Protein AF-A0A7V2CYT3-F1 (afdb_monomer_lite)

pLDDT: mean 84.99, std 12.43, range [41.06, 97.44]

Foldseek 3Di:
DDWFQPDPVTPPVLQVVLQVQLVVQLVVQLVVLVVVDDPCSRVVSNVVSVVSSVVSSVVSPGDDDPDDPPPAFFEEEEEEALAPQQQDQQLVFQLLVLLVLLCLLVLDPPPLDDCLLPVLLVLLVQLLPQDLPDPCNLVSLVSSLVSLVVSLVSQQPDDPVLCVQLDPPGSVVSCVLANVQSVVLSVVVVVPPDDSVVSVVSSNVSSVVSVVSSVSSSVSVSVVLVVQLPDPPRSSVVSSVVSSVDGLQRSVFSQQDPVQLPHPVNVCLVRHFYWYWHFAALDIHTQDTSVPDDNSGDDNGGPDHSHGNFGDPLNSLVVVVPPDDDDPPVCLVVNLVSAEYEYEEQPDGDDDDDNVVSQVVNVVSNHYYHYDHGHHPADPFDKDFPDKAWPPDDPPPDDTDIDTDMDGPHPFFAKDKDFDDDPNHTPDIDIDTGD

Structure (mmCIF, N/CA/C/O backbone):
data_AF-A0A7V2CYT3-F1
#
_entry.id   AF-A0A7V2CYT3-F1
#
loop_
_atom_site.group_PDB
_atom_site.id
_atom_site.type_symbol
_atom_site.label_atom_id
_atom_site.label_alt_id
_atom_site.label_comp_id
_atom_site.label_asym_id
_atom_site.label_entity_id
_atom_site.label_seq_id
_atom_site.pdbx_PDB_ins_code
_atom_site.Cartn_x
_atom_site.Cartn_y
_atom_site.Cartn_z
_atom_site.occupancy
_atom_site.B_iso_or_equiv
_atom_site.auth_seq_id
_atom_site.auth_comp_id
_atom_site.auth_asym_id
_atom_site.auth_atom_id
_atom_site.pdbx_PDB_model_num
ATOM 1 N N . MET A 1 1 ? -20.420 -19.976 35.349 1.00 43.50 1 MET A N 1
ATOM 2 C CA . MET A 1 1 ? -20.933 -21.312 35.714 1.00 43.50 1 MET A CA 1
ATOM 3 C C . MET A 1 1 ? -22.284 -21.115 36.387 1.00 43.50 1 MET A C 1
ATOM 5 O O . MET A 1 1 ? -22.336 -20.415 37.388 1.00 43.50 1 MET A O 1
ATOM 9 N N . ARG A 1 2 ? -23.386 -21.583 35.793 1.00 49.03 2 ARG A N 1
ATOM 10 C CA . ARG A 1 2 ? -24.739 -21.447 36.365 1.00 49.03 2 ARG A CA 1
ATOM 11 C C . ARG A 1 2 ? -25.472 -22.773 36.174 1.00 49.03 2 ARG A C 1
ATOM 13 O O . ARG A 1 2 ? -25.535 -23.250 35.046 1.00 49.03 2 ARG A O 1
ATOM 20 N N . LEU A 1 3 ? -25.963 -23.364 37.265 1.00 55.44 3 LEU A N 1
ATOM 21 C CA . LEU A 1 3 ? -26.849 -24.527 37.201 1.00 55.44 3 LEU A CA 1
ATOM 22 C C . LEU A 1 3 ? -28.215 -24.072 36.682 1.00 55.44 3 LEU A C 1
ATOM 24 O O . LEU A 1 3 ? -28.785 -23.120 37.216 1.00 55.44 3 LEU A O 1
ATOM 28 N N . PHE A 1 4 ? -28.733 -24.766 35.675 1.00 62.09 4 PHE A N 1
ATOM 29 C CA . PHE A 1 4 ? -30.106 -24.618 35.211 1.00 62.09 4 PHE A CA 1
ATOM 30 C C . PHE A 1 4 ? -30.859 -25.914 35.503 1.00 62.09 4 PHE A C 1
ATOM 32 O O . PHE A 1 4 ? -30.330 -27.001 35.299 1.00 62.09 4 PHE A O 1
ATOM 39 N N . PHE A 1 5 ? -32.085 -25.778 35.999 1.00 62.19 5 PHE A N 1
ATOM 40 C CA . PHE A 1 5 ? -33.025 -26.881 36.177 1.00 62.19 5 PHE A CA 1
ATOM 41 C C . PHE A 1 5 ? -34.111 -26.707 35.121 1.00 62.19 5 PHE A C 1
ATOM 43 O O . PHE A 1 5 ? -34.653 -25.610 34.994 1.00 62.19 5 PHE A O 1
ATOM 50 N N . ALA A 1 6 ? -34.400 -27.760 34.356 1.00 57.31 6 ALA A N 1
ATOM 51 C CA . ALA A 1 6 ? -35.329 -27.709 33.223 1.00 57.31 6 ALA A CA 1
ATOM 52 C C . ALA A 1 6 ? -36.807 -27.537 33.641 1.00 57.31 6 ALA A C 1
ATOM 54 O O . ALA A 1 6 ? -37.667 -27.302 32.795 1.00 57.31 6 ALA A O 1
ATOM 55 N N . GLY A 1 7 ? -37.113 -27.635 34.940 1.00 62.91 7 GLY A N 1
ATOM 56 C CA . GLY A 1 7 ? -38.465 -27.490 35.475 1.00 62.91 7 GLY A CA 1
ATOM 57 C C . GLY A 1 7 ? -38.922 -26.033 35.679 1.00 62.91 7 GLY A C 1
ATOM 58 O O . GLY A 1 7 ? -38.099 -25.144 35.917 1.00 62.91 7 GLY A O 1
ATOM 59 N N . PRO A 1 8 ? -40.247 -25.778 35.688 1.00 60.44 8 PRO A N 1
ATOM 60 C CA . PRO A 1 8 ? -40.843 -24.438 35.810 1.00 60.44 8 PRO A CA 1
ATOM 61 C C . PRO A 1 8 ? -40.518 -23.702 37.125 1.00 60.44 8 PRO A C 1
ATOM 63 O O . PRO A 1 8 ? -40.736 -22.498 37.227 1.00 60.44 8 PRO A O 1
ATOM 66 N N . SER A 1 9 ? -39.986 -24.399 38.133 1.00 64.00 9 SER A N 1
ATOM 67 C CA . SER A 1 9 ? -39.669 -23.860 39.463 1.00 64.00 9 SER A CA 1
ATOM 68 C C . SER A 1 9 ? -38.200 -23.448 39.668 1.00 64.00 9 SER A C 1
ATOM 70 O O . SER A 1 9 ? -37.840 -23.022 40.769 1.00 64.00 9 SER A O 1
ATOM 72 N N . GLY A 1 10 ? -37.327 -23.605 38.663 1.00 71.31 10 GLY A N 1
ATOM 73 C CA . GLY A 1 10 ? -35.887 -23.347 38.808 1.00 71.31 10 GLY A CA 1
ATOM 74 C C . GLY A 1 10 ? -35.218 -24.190 39.912 1.00 71.31 10 GLY A C 1
ATOM 75 O O . GLY A 1 10 ? -35.744 -25.228 40.305 1.00 71.31 10 GLY A O 1
ATOM 76 N N . LEU A 1 11 ? -34.060 -23.744 40.426 1.00 73.69 11 LEU A N 1
ATOM 77 C CA . LEU A 1 11 ? -33.261 -24.446 41.459 1.00 73.69 11 LEU A CA 1
ATOM 78 C C . LEU A 1 11 ? -34.007 -24.627 42.793 1.00 73.69 11 LEU A C 1
ATOM 80 O O . LEU A 1 11 ? -33.812 -25.621 43.491 1.00 73.69 11 LEU A O 1
ATOM 84 N N . TRP A 1 12 ? -34.842 -23.656 43.164 1.00 79.00 12 TRP A N 1
ATOM 85 C CA . TRP A 1 12 ? -35.404 -23.574 44.511 1.00 79.00 12 TRP A CA 1
ATOM 86 C C . TRP A 1 12 ? -36.477 -24.632 44.784 1.00 79.00 12 TRP A C 1
ATOM 88 O O . TRP A 1 12 ? -36.552 -25.129 45.904 1.00 79.00 12 TRP A O 1
ATOM 98 N N . GLY A 1 13 ? -37.260 -25.023 43.773 1.00 83.00 13 GLY A N 1
ATOM 99 C CA . GLY A 1 13 ? -38.306 -26.046 43.915 1.00 83.00 13 GLY A CA 1
ATOM 100 C C . GLY A 1 13 ? -37.758 -27.437 44.271 1.00 83.00 13 GLY A C 1
ATOM 101 O O . GLY A 1 13 ? -38.089 -27.961 45.336 1.00 83.00 13 GLY A O 1
ATOM 102 N N . PRO A 1 14 ? -36.879 -28.027 43.439 1.00 83.88 14 PRO A N 1
ATOM 103 C CA . PRO A 1 14 ? -36.254 -29.318 43.722 1.00 83.88 14 PRO A CA 1
ATOM 104 C C . PRO A 1 14 ? -35.444 -29.324 45.018 1.00 83.88 14 PRO A C 1
ATOM 106 O O . PRO A 1 14 ? -35.473 -30.303 45.760 1.00 83.88 14 PRO A O 1
ATOM 109 N N . LEU A 1 15 ? -34.758 -28.216 45.321 1.00 85.12 15 LEU A N 1
ATOM 110 C CA . LEU A 1 15 ? -33.982 -28.074 46.549 1.00 85.12 15 LEU A CA 1
ATOM 111 C C . LEU A 1 15 ? -34.879 -28.102 47.794 1.00 85.12 15 LEU A C 1
ATOM 113 O O . LEU A 1 15 ? -34.587 -28.832 48.739 1.00 85.12 15 LEU A O 1
ATOM 117 N N . ALA A 1 16 ? -35.985 -27.351 47.789 1.00 87.00 16 ALA A N 1
ATOM 118 C CA . ALA A 1 16 ? -36.937 -27.342 48.897 1.00 87.00 16 ALA A CA 1
ATOM 119 C C . ALA A 1 16 ? -37.571 -28.727 49.111 1.00 87.00 16 ALA A C 1
ATOM 121 O O . ALA A 1 16 ? -37.664 -29.193 50.248 1.00 87.00 16 ALA A O 1
ATOM 122 N N . LEU A 1 17 ? -37.939 -29.415 48.025 1.00 87.44 17 LEU A N 1
ATOM 123 C CA . LEU A 1 17 ? -38.502 -30.765 48.082 1.00 87.44 17 LEU A CA 1
ATOM 124 C C . LEU A 1 17 ? -37.495 -31.790 48.626 1.00 87.44 17 LEU A C 1
ATOM 126 O O . LEU A 1 17 ? -37.845 -32.595 49.489 1.00 87.44 17 LEU A O 1
ATOM 130 N N . ALA A 1 18 ? -36.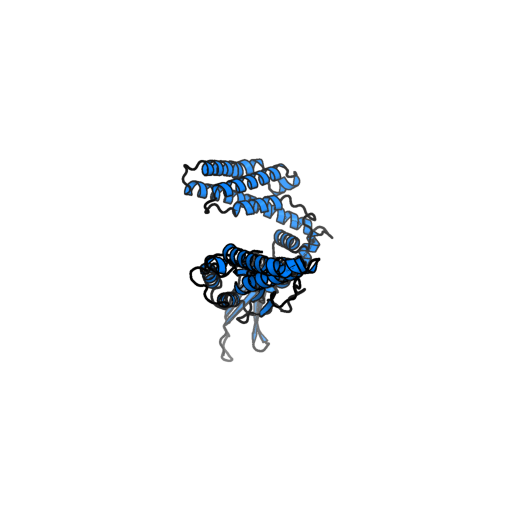240 -31.737 48.172 1.00 87.62 18 ALA A N 1
ATOM 131 C CA . ALA A 1 18 ? -35.181 -32.627 48.640 1.00 87.62 18 ALA A CA 1
ATOM 132 C C . ALA A 1 18 ? -34.883 -32.425 50.136 1.00 87.62 18 ALA A C 1
ATOM 134 O O . ALA A 1 18 ? -34.730 -33.404 50.867 1.00 87.62 18 ALA A O 1
ATOM 135 N N . ILE A 1 19 ? -34.857 -31.173 50.614 1.00 89.62 19 ILE A N 1
ATOM 136 C CA . ILE A 1 19 ? -34.673 -30.850 52.040 1.00 89.62 19 ILE A CA 1
ATOM 137 C C . ILE A 1 19 ? -35.858 -31.356 52.870 1.00 89.62 19 ILE A C 1
ATOM 139 O O . ILE A 1 19 ? -35.648 -31.978 53.912 1.00 89.62 19 ILE A O 1
ATOM 143 N N . ALA A 1 20 ? -37.093 -31.133 52.412 1.00 90.81 20 ALA A N 1
ATOM 144 C CA . ALA A 1 20 ? -38.291 -31.584 53.114 1.00 90.81 20 ALA A CA 1
ATOM 145 C C . ALA A 1 20 ? -38.340 -33.117 53.234 1.00 90.81 20 ALA A C 1
ATOM 147 O O . ALA A 1 20 ? -38.554 -33.646 54.326 1.00 90.81 20 ALA A O 1
ATOM 148 N N . ALA A 1 21 ? -38.068 -33.835 52.139 1.00 88.94 21 ALA A N 1
ATOM 149 C CA . ALA A 1 21 ? -38.023 -35.296 52.126 1.00 88.94 21 ALA A CA 1
ATOM 150 C C . ALA A 1 21 ? -36.905 -35.848 53.029 1.00 88.94 21 ALA A C 1
ATOM 152 O O . ALA A 1 21 ? -37.141 -36.755 53.828 1.00 88.94 21 ALA A O 1
ATOM 153 N N . ALA A 1 22 ? -35.702 -35.270 52.962 1.00 90.69 22 ALA A N 1
ATOM 154 C CA . ALA A 1 22 ? -34.579 -35.668 53.808 1.00 90.69 22 ALA A CA 1
ATOM 155 C C . ALA A 1 22 ? -34.847 -35.408 55.300 1.00 90.69 22 ALA A C 1
ATOM 157 O O . ALA A 1 22 ? -34.532 -36.255 56.137 1.00 90.69 22 ALA A O 1
ATOM 158 N N . GLY A 1 23 ? -35.467 -34.272 55.635 1.00 89.00 23 GLY A N 1
ATOM 159 C CA . GLY A 1 23 ? -35.862 -33.928 57.000 1.00 89.00 23 GLY A CA 1
ATOM 160 C C . GLY A 1 23 ? -36.923 -34.874 57.564 1.00 89.00 23 GLY A C 1
ATOM 161 O O . GLY A 1 23 ? -36.797 -35.318 58.707 1.00 89.00 23 GLY A O 1
ATOM 162 N N . LEU A 1 24 ? -37.920 -35.245 56.752 1.00 89.88 24 LEU A N 1
ATOM 163 C CA . LEU A 1 24 ? -38.942 -36.228 57.121 1.00 89.88 24 LEU A CA 1
ATOM 164 C C . LEU A 1 24 ? -38.312 -37.600 57.403 1.00 89.88 24 LEU A C 1
ATOM 166 O O . LEU A 1 24 ? -38.552 -38.185 58.460 1.00 89.88 24 LEU A O 1
ATOM 170 N N . VAL A 1 25 ? -37.454 -38.081 56.494 1.00 88.25 25 VAL A N 1
ATOM 171 C CA . VAL A 1 25 ? -36.740 -39.357 56.653 1.00 88.25 25 VAL A CA 1
ATOM 172 C C . VAL A 1 25 ? -35.867 -39.335 57.900 1.00 88.25 25 VAL A C 1
ATOM 174 O O . VAL A 1 25 ? -35.910 -40.280 58.682 1.00 88.25 25 VAL A O 1
ATOM 177 N N . TRP A 1 26 ? -35.120 -38.255 58.135 1.00 87.38 26 TRP A N 1
ATOM 178 C CA . TRP A 1 26 ? -34.299 -38.113 59.333 1.00 87.38 26 TRP A CA 1
ATOM 179 C C . TRP A 1 26 ? -35.132 -38.129 60.617 1.00 87.38 26 TRP A C 1
ATOM 181 O O . TRP A 1 26 ? -34.758 -38.812 61.567 1.00 87.38 26 TRP A O 1
ATOM 191 N N . TRP A 1 27 ? -36.264 -37.423 60.653 1.00 87.12 27 TRP A N 1
ATOM 192 C CA . TRP A 1 27 ? -37.143 -37.384 61.823 1.00 87.12 27 TRP A CA 1
ATOM 193 C C . TRP A 1 27 ? -37.735 -38.761 62.146 1.00 87.12 27 TRP A C 1
ATOM 195 O O . TRP A 1 27 ? -37.694 -39.190 63.302 1.00 87.12 27 TRP A O 1
ATOM 205 N N . MET A 1 28 ? -38.219 -39.480 61.127 1.00 82.94 28 MET A N 1
ATOM 206 C CA . MET A 1 28 ? -38.745 -40.838 61.286 1.00 82.94 28 MET A CA 1
ATOM 207 C C . MET A 1 28 ? -37.653 -41.806 61.748 1.00 82.94 28 MET A C 1
ATOM 209 O O . MET A 1 28 ? -37.816 -42.484 62.761 1.00 82.94 28 MET A O 1
ATOM 213 N N . TYR A 1 29 ? -36.497 -41.807 61.075 1.00 82.00 29 TYR A N 1
ATOM 214 C CA . TYR A 1 29 ? -35.406 -42.722 61.409 1.00 82.00 29 TYR A CA 1
ATOM 215 C C . TYR A 1 29 ? -34.788 -42.431 62.771 1.00 82.00 29 TYR A C 1
ATOM 217 O O . TYR A 1 29 ? -34.439 -43.359 63.493 1.00 82.00 29 TYR A O 1
ATOM 225 N N . ARG A 1 30 ? -34.685 -41.155 63.158 1.00 79.56 30 ARG A N 1
ATOM 226 C CA . ARG A 1 30 ? -34.170 -40.761 64.471 1.00 79.56 30 ARG A CA 1
ATOM 227 C C . ARG A 1 30 ? -35.072 -41.250 65.601 1.00 79.56 30 ARG A C 1
ATOM 229 O O . ARG A 1 30 ? -34.547 -41.616 66.647 1.00 79.56 30 ARG A O 1
ATOM 236 N N . ARG A 1 31 ? -36.397 -41.284 65.415 1.00 78.88 31 ARG A N 1
ATOM 237 C CA . ARG A 1 31 ? -37.323 -41.844 66.417 1.00 78.88 31 ARG A CA 1
ATOM 238 C C . ARG A 1 31 ? -37.111 -43.345 66.625 1.00 78.88 31 ARG A C 1
ATOM 240 O O . ARG A 1 31 ? -37.208 -43.805 67.756 1.00 78.88 31 ARG A O 1
ATOM 247 N N . GLU A 1 32 ? -36.759 -44.080 65.575 1.00 75.75 32 GLU A N 1
ATOM 248 C CA . GLU A 1 32 ? -36.509 -45.526 65.642 1.00 75.75 32 GLU A CA 1
ATOM 249 C C . GLU A 1 32 ? -35.099 -45.873 66.144 1.00 75.75 32 GLU A C 1
ATOM 251 O O . GLU A 1 32 ? -34.914 -46.828 66.899 1.00 75.75 32 GLU A O 1
ATOM 256 N N . THR A 1 33 ? -34.081 -45.094 65.765 1.00 70.88 33 THR A N 1
ATOM 257 C CA . THR A 1 33 ? -32.689 -45.347 66.171 1.00 70.88 33 THR A CA 1
ATOM 258 C C . THR A 1 33 ? -32.326 -44.739 67.524 1.00 70.88 33 THR A C 1
ATOM 260 O O . THR A 1 33 ? -31.297 -45.116 68.087 1.00 70.88 33 THR A O 1
ATOM 263 N N . ALA A 1 34 ? -33.166 -43.859 68.088 1.00 66.00 34 ALA A N 1
ATOM 264 C CA . ALA A 1 34 ? -32.962 -43.262 69.412 1.00 66.00 34 ALA A CA 1
ATOM 265 C C . ALA A 1 34 ? -32.862 -44.303 70.539 1.00 66.00 34 ALA A C 1
ATOM 267 O O . ALA A 1 34 ? -32.133 -44.084 71.502 1.00 66.00 34 ALA A O 1
ATOM 268 N N . ALA A 1 35 ? -33.526 -45.454 70.400 1.00 67.75 35 ALA A N 1
ATOM 269 C CA . ALA A 1 35 ? -33.487 -46.524 71.395 1.00 67.75 35 ALA A CA 1
ATOM 270 C C . ALA A 1 35 ? -32.144 -47.283 71.447 1.00 67.75 35 ALA A C 1
ATOM 272 O O . ALA A 1 35 ? -31.891 -48.001 72.408 1.00 67.75 35 ALA A O 1
ATOM 273 N N . ARG A 1 36 ? -31.283 -47.157 70.421 1.00 63.50 36 ARG A N 1
ATOM 274 C CA . ARG A 1 36 ? -30.071 -47.987 70.264 1.00 63.50 36 ARG A CA 1
ATOM 275 C C . ARG A 1 36 ? -28.775 -47.365 70.804 1.00 63.50 36 ARG A C 1
ATOM 277 O O . ARG A 1 36 ? -27.815 -48.106 70.966 1.00 63.50 36 ARG A O 1
ATOM 284 N N . GLY A 1 37 ? -28.760 -46.067 71.131 1.00 65.12 37 GLY A N 1
ATOM 285 C CA . GLY A 1 37 ? -27.615 -45.359 71.735 1.00 65.12 37 GLY A CA 1
ATOM 286 C C . GLY A 1 37 ? -26.332 -45.298 70.875 1.00 65.12 37 GLY A C 1
ATOM 287 O O . GLY A 1 37 ? -26.065 -46.153 70.038 1.00 65.12 37 GLY A O 1
ATOM 288 N N . GLY A 1 38 ? -25.506 -44.264 71.070 1.00 75.12 38 GLY A N 1
ATOM 289 C CA . GLY A 1 38 ? -24.187 -44.132 70.422 1.00 75.12 38 GLY A CA 1
ATOM 290 C C . GLY A 1 38 ? -24.181 -43.507 69.015 1.00 75.12 38 GLY A C 1
ATOM 291 O O . GLY A 1 38 ? -25.176 -42.965 68.539 1.00 75.12 38 GLY A O 1
ATOM 292 N N . VAL A 1 39 ? -23.027 -43.564 68.335 1.00 72.00 39 VAL A N 1
ATOM 293 C CA . VAL A 1 39 ? -22.766 -42.874 67.047 1.00 72.00 39 VAL A CA 1
ATOM 294 C C . VAL A 1 39 ? -23.723 -43.327 65.932 1.00 72.00 39 VAL A C 1
ATOM 296 O O . VAL A 1 39 ? -24.156 -42.522 65.105 1.00 72.00 39 VAL A O 1
ATOM 299 N N . ALA A 1 40 ? -24.129 -44.599 65.945 1.00 73.06 40 ALA A N 1
ATOM 300 C CA . ALA A 1 40 ? -25.057 -45.168 64.968 1.00 73.06 40 ALA A CA 1
ATOM 301 C C . ALA A 1 40 ? -26.469 -44.551 65.035 1.00 73.06 40 ALA A C 1
ATOM 303 O O . ALA A 1 40 ? -27.167 -44.530 64.019 1.00 73.06 40 ALA A O 1
ATOM 304 N N . ALA A 1 41 ? -26.867 -43.991 66.186 1.00 75.62 41 ALA A N 1
ATOM 305 C CA . ALA A 1 41 ? -28.158 -43.322 66.356 1.00 75.62 41 ALA A CA 1
ATOM 306 C C . ALA A 1 41 ? -28.266 -42.015 65.551 1.00 75.62 41 ALA A C 1
ATOM 308 O O . ALA A 1 41 ? -29.377 -41.570 65.266 1.00 75.62 41 ALA A O 1
ATOM 309 N N . HIS A 1 42 ? -27.128 -41.435 65.153 1.00 76.12 42 HIS A N 1
ATOM 310 C CA . HIS A 1 42 ? -27.051 -40.218 64.343 1.00 76.12 42 HIS A CA 1
ATOM 311 C C . HIS A 1 42 ? -26.525 -40.475 62.926 1.00 76.12 42 HIS A C 1
ATOM 313 O O . HIS A 1 42 ? -27.018 -39.863 61.979 1.00 76.12 42 HIS A O 1
ATOM 319 N N . LEU A 1 43 ? -25.581 -41.409 62.763 1.00 83.50 43 LEU A N 1
ATOM 320 C CA . LEU A 1 43 ? -24.933 -41.681 61.478 1.00 83.50 43 LEU A CA 1
ATOM 321 C C . LEU A 1 43 ? -25.874 -42.356 60.466 1.00 83.50 43 LEU A C 1
ATOM 323 O O . LEU A 1 43 ? -25.932 -41.945 59.309 1.00 83.50 43 LEU A O 1
ATOM 327 N N . LEU A 1 44 ? -26.646 -43.362 60.895 1.00 83.12 44 LEU A N 1
ATOM 328 C CA . LEU A 1 44 ? -27.552 -44.095 60.001 1.00 83.12 44 LEU A CA 1
ATOM 329 C C . LEU A 1 44 ? -28.713 -43.220 59.487 1.00 83.12 44 LEU A C 1
ATOM 331 O O . LEU A 1 44 ? -28.962 -43.235 58.278 1.00 83.12 44 LEU A O 1
ATOM 335 N N . PRO A 1 45 ? -29.394 -42.413 60.332 1.00 86.81 45 PRO A N 1
ATOM 336 C CA . PRO A 1 45 ? -30.384 -41.453 59.847 1.00 86.81 45 PRO A CA 1
ATOM 337 C C . PRO A 1 45 ? -29.789 -40.395 58.916 1.00 86.81 45 PRO A C 1
ATOM 339 O O . PRO A 1 45 ? -30.424 -40.041 57.927 1.00 86.81 45 PRO A O 1
ATOM 342 N N . ALA A 1 46 ? -28.576 -39.903 59.196 1.00 86.69 46 ALA A N 1
ATOM 343 C CA . ALA A 1 46 ? -27.917 -38.897 58.362 1.00 86.69 46 ALA A CA 1
ATOM 344 C C . ALA A 1 46 ? -27.585 -39.435 56.962 1.00 86.69 46 ALA A C 1
ATOM 346 O O . ALA A 1 46 ? -27.878 -38.774 55.969 1.00 86.69 46 ALA A O 1
ATOM 347 N N . LEU A 1 47 ? -27.049 -40.657 56.868 1.00 86.25 47 LEU A N 1
ATOM 348 C CA . LEU A 1 47 ? -26.765 -41.305 55.584 1.00 86.25 47 LEU A CA 1
ATOM 349 C C . LEU A 1 47 ? -28.040 -41.566 54.773 1.00 86.25 47 LEU A C 1
ATOM 351 O O . LEU A 1 47 ? -28.047 -41.344 53.565 1.00 86.25 47 LEU A O 1
ATOM 355 N N . ARG A 1 48 ? -29.140 -41.977 55.420 1.00 86.56 48 ARG A N 1
ATOM 356 C CA . ARG A 1 48 ? -30.439 -42.149 54.743 1.00 86.56 48 ARG A CA 1
ATOM 357 C C . ARG A 1 48 ? -31.045 -40.832 54.274 1.00 86.56 48 ARG A C 1
ATOM 359 O O . ARG A 1 48 ? -31.573 -40.772 53.165 1.00 86.56 48 ARG A O 1
ATOM 366 N N . ALA A 1 49 ? -30.962 -39.787 55.091 1.00 89.50 49 ALA A N 1
ATOM 367 C CA . ALA A 1 49 ? -31.412 -38.453 54.716 1.00 89.50 49 ALA A CA 1
ATOM 368 C C . ALA A 1 49 ? -30.600 -37.913 53.530 1.00 89.50 49 ALA A C 1
ATOM 370 O O . ALA A 1 49 ? -31.186 -37.406 52.579 1.00 89.50 49 ALA A O 1
ATOM 371 N N . LEU A 1 50 ? -29.277 -38.112 53.533 1.00 90.38 50 LEU A N 1
ATOM 372 C CA . LEU A 1 50 ? -28.394 -37.744 52.427 1.00 90.38 50 LEU A CA 1
ATOM 373 C C . LEU A 1 50 ? -28.704 -38.540 51.153 1.00 90.38 50 LEU A C 1
ATOM 375 O O . LEU A 1 50 ? -28.798 -37.954 50.081 1.00 90.38 50 LEU A O 1
ATOM 379 N N . ALA A 1 51 ? -28.909 -39.855 51.259 1.00 89.06 51 ALA A N 1
ATOM 380 C CA . ALA A 1 51 ? -29.280 -40.685 50.116 1.00 89.06 51 ALA A CA 1
ATOM 381 C C . ALA A 1 51 ? -30.627 -40.250 49.518 1.00 89.06 51 ALA A C 1
ATOM 383 O O . ALA A 1 51 ? -30.741 -40.116 48.306 1.00 89.06 51 ALA A O 1
ATOM 384 N N . THR A 1 52 ? -31.621 -39.962 50.364 1.00 88.38 52 THR A N 1
ATOM 385 C CA . THR A 1 52 ? -32.939 -39.471 49.926 1.00 88.38 52 THR A CA 1
ATOM 386 C C . THR A 1 52 ? -32.829 -38.091 49.282 1.00 88.38 52 THR A C 1
ATOM 388 O O . THR A 1 52 ? -33.409 -37.862 48.225 1.00 88.38 52 THR A O 1
ATOM 391 N N . PHE A 1 53 ? -32.042 -37.190 49.878 1.00 90.81 53 PHE A N 1
ATOM 392 C CA . PHE A 1 53 ? -31.754 -35.872 49.321 1.00 90.81 53 PHE A CA 1
ATOM 393 C C . PHE A 1 53 ? -31.149 -35.990 47.921 1.00 90.81 53 PHE A C 1
ATOM 395 O O . PHE A 1 53 ? -31.674 -35.405 46.979 1.00 90.81 53 PHE A O 1
ATOM 402 N N . LEU A 1 54 ? -30.083 -36.784 47.775 1.00 86.50 54 LEU A N 1
ATOM 403 C CA . LEU A 1 54 ? -29.419 -36.999 46.493 1.00 86.50 54 LEU A CA 1
ATOM 404 C C . LEU A 1 54 ? -30.369 -37.631 45.478 1.00 86.50 54 LEU A C 1
ATOM 406 O O . LEU A 1 54 ? -30.388 -37.189 44.340 1.00 86.50 54 LEU A O 1
ATOM 410 N N . LEU A 1 55 ? -31.191 -38.602 45.882 1.00 87.56 55 LEU A N 1
ATOM 411 C CA . LEU A 1 55 ? -32.122 -39.290 44.987 1.00 87.56 55 LEU A CA 1
ATOM 412 C C . LEU A 1 55 ? -33.201 -38.343 44.450 1.00 87.56 55 LEU A C 1
ATOM 414 O O . LEU A 1 55 ? -33.416 -38.304 43.243 1.00 87.56 55 LEU A O 1
ATOM 418 N N . VAL A 1 56 ? -33.814 -37.521 45.311 1.00 85.19 56 VAL A N 1
ATOM 419 C CA . VAL A 1 56 ? -34.785 -36.489 44.897 1.00 85.19 56 VAL A CA 1
ATOM 420 C C . VAL A 1 56 ? -34.118 -35.422 44.027 1.00 85.19 56 VAL A C 1
ATOM 422 O O . VAL A 1 56 ? -34.688 -34.985 43.030 1.00 85.19 56 VAL A O 1
ATOM 425 N N . PHE A 1 57 ? -32.896 -35.021 44.375 1.00 82.56 57 PHE A N 1
ATOM 426 C CA . PHE A 1 57 ? -32.154 -34.003 43.637 1.00 82.56 57 PHE A CA 1
ATOM 427 C C . PHE A 1 57 ? -31.698 -34.487 42.253 1.00 82.56 57 PHE A C 1
ATOM 429 O O . PHE A 1 57 ? -31.664 -33.701 41.311 1.00 82.56 57 PHE A O 1
ATOM 436 N N . LEU A 1 58 ? -31.388 -35.778 42.106 1.00 84.25 58 LEU A N 1
ATOM 437 C CA . LEU A 1 58 ? -30.995 -36.398 40.836 1.00 84.25 58 LEU A CA 1
ATOM 438 C C . LEU A 1 58 ? -32.209 -36.659 39.935 1.00 84.25 58 LEU A C 1
ATOM 440 O O . LEU A 1 58 ? -32.104 -36.511 38.721 1.00 84.25 58 LEU A O 1
ATOM 444 N N . LEU A 1 59 ? -33.373 -36.955 40.532 1.00 84.31 59 LEU A N 1
ATOM 445 C CA . LEU A 1 59 ? -34.661 -37.055 39.831 1.00 84.31 59 LEU A CA 1
ATOM 446 C C . LEU A 1 59 ? -35.092 -35.730 39.190 1.00 84.31 59 LEU A C 1
ATOM 448 O O . LEU A 1 59 ? -35.864 -35.729 38.239 1.00 84.31 59 LEU A O 1
ATOM 452 N N . ALA A 1 60 ? -34.593 -34.605 39.705 1.00 78.62 60 ALA A N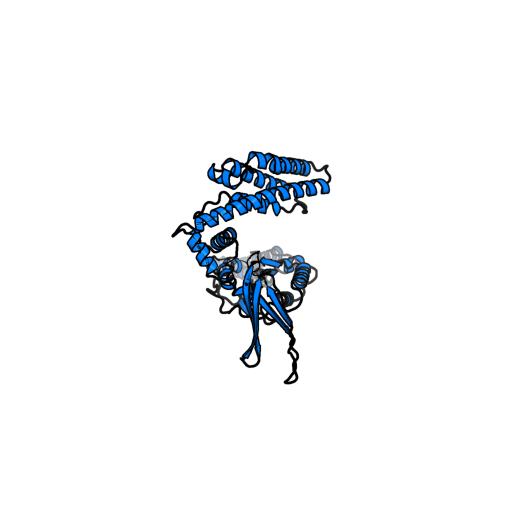 1
ATOM 453 C CA . ALA A 1 60 ? -34.851 -33.277 39.161 1.00 78.62 60 ALA A CA 1
ATOM 454 C C . ALA A 1 60 ? -33.979 -32.926 37.942 1.00 78.62 60 ALA A C 1
ATOM 456 O O . ALA A 1 60 ? -33.947 -31.759 37.550 1.00 78.62 60 ALA A O 1
ATOM 457 N N . GLU A 1 61 ? -33.268 -33.913 37.383 1.00 69.75 61 GLU A N 1
ATOM 458 C CA . GLU A 1 61 ? -32.425 -33.810 36.187 1.00 69.75 61 GLU A CA 1
ATOM 459 C C . GLU A 1 61 ? -31.563 -32.532 36.177 1.00 69.75 61 GLU A C 1
ATOM 461 O O . GLU A 1 61 ? -31.802 -31.609 35.392 1.00 69.75 61 GLU A O 1
ATOM 466 N N . PRO A 1 62 ? -30.552 -32.423 37.060 1.00 69.62 62 PRO A N 1
ATOM 467 C CA . PRO A 1 62 ? -29.650 -31.279 37.062 1.00 69.62 62 PRO A CA 1
ATOM 468 C C . PRO A 1 62 ? -28.790 -31.296 35.791 1.00 69.62 62 PRO A C 1
ATOM 470 O O . PRO A 1 62 ? -27.737 -31.933 35.729 1.00 69.62 62 PRO A O 1
ATOM 473 N N . VAL A 1 63 ? -29.236 -30.588 34.755 1.00 62.00 63 VAL A N 1
ATOM 474 C CA . VAL A 1 63 ? -28.514 -30.496 33.485 1.00 62.00 63 VAL A CA 1
ATOM 475 C C . VAL A 1 63 ? -27.423 -29.431 33.591 1.00 62.00 63 VAL A C 1
ATOM 477 O O . VAL A 1 63 ? -27.673 -28.226 33.690 1.00 62.00 63 VAL A O 1
ATOM 480 N N . LEU A 1 64 ? -26.166 -29.875 33.543 1.00 59.91 64 LEU A N 1
ATOM 481 C CA . LEU A 1 64 ? -25.009 -28.988 33.504 1.00 59.91 64 LEU A CA 1
ATOM 482 C C . LEU A 1 64 ? -24.822 -28.428 32.083 1.00 59.91 64 LEU A C 1
ATOM 484 O O . LEU A 1 64 ? -24.120 -29.008 31.257 1.00 59.91 64 LEU A O 1
ATOM 488 N N . HIS A 1 65 ? -25.415 -27.269 31.790 1.00 49.66 65 HIS A N 1
ATOM 489 C CA . HIS A 1 65 ? -25.161 -26.568 30.528 1.00 49.66 65 HIS A CA 1
ATOM 490 C C . HIS A 1 65 ? -23.758 -25.932 30.511 1.00 49.66 65 HIS A C 1
ATOM 492 O O . HIS A 1 65 ? -23.564 -24.779 30.906 1.00 49.66 65 HIS A O 1
ATOM 498 N N . ARG A 1 66 ? -22.761 -26.667 29.999 1.00 45.44 66 ARG A N 1
ATOM 499 C CA . ARG A 1 66 ? -21.463 -26.107 29.588 1.00 45.44 66 ARG A CA 1
ATOM 500 C C . ARG A 1 66 ? -21.608 -25.534 28.178 1.00 45.44 66 ARG A C 1
ATOM 502 O O . ARG A 1 66 ? -21.361 -26.216 27.192 1.00 45.44 66 ARG A O 1
ATOM 509 N N . ARG A 1 67 ? -22.041 -24.275 28.070 1.00 47.03 67 ARG A N 1
ATOM 510 C CA . ARG A 1 67 ? -22.004 -23.555 26.791 1.00 47.03 67 ARG A CA 1
ATOM 511 C C . ARG A 1 67 ? -20.583 -23.043 26.569 1.00 47.03 67 ARG A C 1
ATOM 513 O O . ARG A 1 67 ? -20.237 -21.965 27.043 1.00 47.03 67 ARG A O 1
ATOM 520 N N . GLU A 1 68 ? -19.757 -23.828 25.886 1.00 43.16 68 GLU A N 1
ATOM 521 C CA . GLU A 1 68 ? -18.544 -23.298 25.268 1.00 43.16 68 GLU A CA 1
ATOM 522 C C . GLU A 1 68 ? -18.960 -22.525 24.023 1.00 43.16 68 GLU A C 1
ATOM 524 O O . GLU A 1 68 ? -19.411 -23.094 23.033 1.00 43.16 68 GLU A O 1
ATOM 529 N N . VAL A 1 69 ? -18.867 -21.200 24.095 1.00 44.03 69 VAL A N 1
ATOM 530 C CA . VAL A 1 69 ? -18.886 -20.376 22.890 1.00 44.03 69 VAL A CA 1
ATOM 531 C C . VAL A 1 69 ? -17.491 -20.501 22.294 1.00 44.03 69 VAL A C 1
ATOM 533 O O . VAL A 1 69 ? -16.597 -19.725 22.623 1.00 44.03 69 VAL A O 1
ATOM 536 N N . VAL A 1 70 ? -17.288 -21.526 21.467 1.00 51.00 70 VAL A N 1
ATOM 537 C CA . VAL A 1 70 ? -16.179 -21.529 20.515 1.00 51.00 70 VAL A CA 1
ATOM 538 C C . VAL A 1 70 ? -16.484 -20.379 19.564 1.00 51.00 70 VAL A C 1
ATOM 540 O O . VAL A 1 70 ? -17.433 -20.433 18.786 1.00 51.00 70 VAL A O 1
ATOM 543 N N . GLY A 1 71 ? -15.785 -19.260 19.732 1.00 52.06 71 GLY A N 1
ATOM 544 C CA . GLY A 1 71 ? -15.902 -18.156 18.794 1.00 52.06 71 GLY A CA 1
ATOM 545 C C . GLY A 1 71 ? -15.308 -18.605 17.469 1.00 52.06 71 GLY A C 1
ATOM 546 O O . GLY A 1 71 ? -14.095 -18.784 17.398 1.00 52.06 71 GLY A O 1
ATOM 547 N N . ASP A 1 72 ? -16.133 -18.791 16.437 1.00 65.62 72 ASP A N 1
ATOM 548 C CA . ASP A 1 72 ? -15.607 -18.937 15.079 1.00 65.62 72 ASP A CA 1
ATOM 549 C C . ASP A 1 72 ? -14.792 -17.683 14.758 1.00 65.62 72 ASP A C 1
ATOM 551 O O . ASP A 1 72 ? -15.323 -16.563 14.791 1.00 65.62 72 ASP A O 1
ATOM 555 N N . LEU A 1 73 ? -13.506 -17.863 14.465 1.00 73.56 73 LEU A N 1
ATOM 556 C CA . LEU A 1 73 ? -12.678 -16.792 13.929 1.00 73.56 73 LEU A CA 1
ATOM 557 C C . LEU A 1 73 ? -13.298 -16.312 12.614 1.00 73.56 73 LEU A C 1
ATOM 559 O O . LEU A 1 73 ? -13.859 -17.094 11.845 1.00 73.56 73 LEU A O 1
ATOM 563 N N . SER A 1 74 ? -13.208 -15.015 12.338 1.00 85.31 74 SER A N 1
ATOM 564 C CA . SER A 1 74 ? -13.645 -14.505 11.042 1.00 85.31 74 SER A CA 1
ATOM 565 C C . SER A 1 74 ? -12.731 -15.027 9.930 1.00 85.31 74 SER A C 1
ATOM 567 O O . SER A 1 74 ? -11.510 -15.068 10.085 1.00 85.31 74 SER A O 1
ATOM 569 N N . LYS A 1 75 ? -13.331 -15.429 8.808 1.00 90.25 75 LYS A N 1
ATOM 570 C CA . LYS A 1 75 ? -12.649 -15.948 7.622 1.00 90.25 75 LYS A CA 1
ATOM 571 C C . LYS A 1 75 ? -12.059 -14.798 6.814 1.00 90.25 75 LYS A C 1
ATOM 573 O O . LYS A 1 75 ? -12.781 -13.898 6.379 1.00 90.25 75 LYS A O 1
ATOM 578 N N . LEU A 1 76 ? -10.757 -14.840 6.577 1.00 93.44 76 LEU A N 1
ATOM 579 C CA . LEU A 1 76 ? -10.030 -13.848 5.798 1.00 93.44 76 LEU A CA 1
ATOM 580 C C . LEU A 1 76 ? -9.440 -14.510 4.556 1.00 93.44 76 LEU A C 1
ATOM 582 O O . LEU A 1 76 ? -8.523 -15.323 4.657 1.00 93.44 76 LEU A O 1
ATOM 586 N N . LEU A 1 77 ? -9.926 -14.128 3.379 1.00 94.69 77 LEU A N 1
ATOM 587 C CA . LEU A 1 77 ? -9.290 -14.520 2.128 1.00 94.69 77 LEU A CA 1
ATOM 588 C C . LEU A 1 77 ? -8.232 -13.484 1.748 1.00 94.69 77 LEU A C 1
ATOM 590 O O . LEU A 1 77 ? -8.549 -12.315 1.547 1.00 94.69 77 LEU A O 1
ATOM 594 N N . VAL A 1 78 ? -6.988 -13.921 1.605 1.00 96.06 78 VAL A N 1
ATOM 595 C CA . VAL A 1 78 ? -5.896 -13.130 1.038 1.00 96.06 78 VAL A CA 1
ATOM 596 C C . VAL A 1 78 ? -5.660 -13.615 -0.386 1.00 96.06 78 VAL A C 1
ATOM 598 O O . VAL A 1 78 ? -5.200 -14.733 -0.598 1.00 96.06 78 VAL A O 1
ATOM 601 N N . VAL A 1 79 ? -5.983 -12.785 -1.367 1.00 94.94 79 VAL A N 1
ATOM 602 C CA . VAL A 1 79 ? -5.745 -13.072 -2.782 1.00 94.94 79 VAL A CA 1
ATOM 603 C C . VAL A 1 79 ? -4.464 -12.374 -3.210 1.00 94.94 79 VAL A C 1
ATOM 605 O O . VAL A 1 79 ? -4.324 -11.170 -3.003 1.00 94.94 79 VAL A O 1
ATOM 608 N N . VAL A 1 80 ? -3.545 -13.116 -3.814 1.00 94.56 80 VAL A N 1
ATOM 609 C CA . VAL A 1 80 ? -2.283 -12.599 -4.344 1.00 94.56 80 VAL A CA 1
ATOM 610 C C . VAL A 1 80 ? -2.201 -12.810 -5.848 1.00 94.56 80 VAL A C 1
ATOM 612 O O . VAL A 1 80 ? -2.531 -13.879 -6.346 1.00 94.56 80 VAL A O 1
ATOM 615 N N . ASP A 1 81 ? -1.761 -11.803 -6.587 1.00 91.50 81 ASP A N 1
ATOM 616 C CA . ASP A 1 81 ? -1.576 -11.893 -8.034 1.00 91.50 81 ASP A CA 1
ATOM 617 C C . ASP A 1 81 ? -0.299 -12.672 -8.387 1.00 91.50 81 ASP A C 1
ATOM 619 O O . ASP A 1 81 ? 0.811 -12.270 -8.021 1.00 91.50 81 ASP A O 1
ATOM 623 N N . ALA A 1 82 ? -0.454 -13.790 -9.097 1.00 90.12 82 ALA A N 1
ATOM 624 C CA . ALA A 1 82 ? 0.645 -14.659 -9.519 1.00 90.12 82 ALA A CA 1
ATOM 625 C C . ALA A 1 82 ? 0.775 -14.738 -11.051 1.00 90.12 82 ALA A C 1
ATOM 627 O O . ALA A 1 82 ? 1.134 -15.786 -11.596 1.00 90.12 82 ALA A O 1
ATOM 628 N N . SER A 1 83 ? 0.457 -13.644 -11.743 1.00 87.69 83 SER A N 1
ATOM 629 C CA . SER A 1 83 ? 0.694 -13.487 -13.180 1.00 87.69 83 SER A CA 1
ATOM 630 C C . SER A 1 83 ? 2.136 -13.108 -13.516 1.00 87.69 83 SER A C 1
ATOM 632 O O . SER A 1 83 ? 2.885 -12.644 -12.656 1.00 87.69 83 SER A O 1
ATOM 634 N N . GLY A 1 84 ? 2.506 -13.230 -14.796 1.00 84.88 84 GLY A N 1
ATOM 635 C CA . GLY A 1 84 ? 3.829 -12.843 -15.301 1.00 84.88 84 GLY A CA 1
ATOM 636 C C . GLY A 1 84 ? 4.238 -11.395 -14.994 1.00 84.88 84 GLY A C 1
ATOM 637 O O . GLY A 1 84 ? 5.428 -11.095 -14.921 1.00 84.88 84 GLY A O 1
ATOM 638 N N . SER A 1 85 ? 3.289 -10.479 -14.750 1.00 83.19 85 SER A N 1
ATOM 639 C CA . SER A 1 85 ? 3.626 -9.106 -14.347 1.00 83.19 85 SER A CA 1
ATOM 640 C C . SER A 1 85 ? 4.194 -9.023 -12.925 1.00 83.19 85 SER A C 1
ATOM 642 O O . SER A 1 85 ? 4.898 -8.060 -12.605 1.00 83.19 85 SER A O 1
ATOM 644 N N . SER A 1 86 ? 3.952 -10.033 -12.084 1.00 86.19 86 SER A N 1
ATOM 645 C CA . SER A 1 86 ? 4.519 -10.135 -10.739 1.00 86.19 86 SER A CA 1
ATOM 646 C C . SER A 1 86 ? 6.008 -10.519 -10.748 1.00 86.19 86 SER A C 1
ATOM 648 O O . SER A 1 86 ? 6.696 -10.282 -9.752 1.00 86.19 86 SER A O 1
ATOM 650 N N . ASP A 1 87 ? 6.545 -11.028 -11.862 1.00 89.94 87 ASP A N 1
ATOM 651 C CA . ASP A 1 87 ? 7.981 -11.322 -12.010 1.00 89.94 87 ASP A CA 1
ATOM 652 C C . ASP A 1 87 ? 8.823 -10.092 -12.420 1.00 89.94 87 ASP A C 1
ATOM 654 O O . ASP A 1 87 ? 10.047 -10.139 -12.514 1.00 89.94 87 ASP A O 1
ATOM 658 N N . VAL A 1 88 ? 8.188 -8.933 -12.619 1.00 87.50 88 VAL A N 1
ATOM 659 C CA . VAL A 1 88 ? 8.870 -7.699 -13.031 1.00 87.50 88 VAL A CA 1
ATOM 660 C C . VAL A 1 88 ? 9.586 -7.021 -11.854 1.00 87.50 88 VAL A C 1
ATOM 662 O O . VAL A 1 88 ? 9.056 -6.893 -10.743 1.00 87.50 88 VAL A O 1
ATOM 665 N N . THR A 1 89 ? 10.790 -6.506 -12.111 1.00 86.94 89 THR A N 1
ATOM 666 C CA . THR A 1 89 ? 11.531 -5.626 -11.194 1.00 86.94 89 THR A CA 1
ATOM 667 C C . THR A 1 89 ? 11.178 -4.158 -11.479 1.00 86.94 89 THR A C 1
ATOM 669 O O . THR A 1 89 ? 11.438 -3.666 -12.577 1.00 86.94 89 THR A O 1
ATOM 672 N N . ASP A 1 90 ? 10.605 -3.429 -10.515 1.00 88.06 90 ASP A N 1
ATOM 673 C CA . ASP A 1 90 ? 10.147 -2.032 -10.678 1.00 88.06 90 ASP A CA 1
ATOM 674 C C . ASP A 1 90 ? 11.308 -1.012 -10.601 1.00 88.06 90 ASP A C 1
ATOM 676 O O . ASP A 1 90 ? 11.286 -0.068 -9.807 1.00 88.06 90 ASP A O 1
ATOM 680 N N . ARG A 1 91 ? 12.348 -1.193 -11.424 1.00 87.81 91 ARG A N 1
ATOM 681 C CA . ARG A 1 91 ? 13.587 -0.391 -11.375 1.00 87.81 91 ARG A CA 1
ATOM 682 C C . ARG A 1 91 ? 13.383 1.094 -11.677 1.00 87.81 91 ARG A C 1
ATOM 684 O O . ARG A 1 91 ? 14.145 1.927 -11.200 1.00 87.81 91 ARG A O 1
ATOM 691 N N . ASP A 1 92 ? 12.338 1.450 -12.416 1.00 84.19 92 ASP A N 1
ATOM 692 C CA . ASP A 1 92 ? 12.006 2.843 -12.747 1.00 84.19 92 ASP A CA 1
ATOM 693 C C . ASP A 1 92 ? 11.132 3.550 -11.688 1.00 84.19 92 ASP A C 1
ATOM 695 O O . ASP A 1 92 ? 10.744 4.717 -11.857 1.00 84.19 92 ASP A O 1
ATOM 699 N N . ALA A 1 93 ? 10.797 2.864 -10.587 1.00 87.00 93 ALA A N 1
ATOM 700 C CA . ALA A 1 93 ? 10.072 3.471 -9.475 1.00 87.00 93 ALA A CA 1
ATOM 701 C C . ALA A 1 93 ? 10.865 4.640 -8.856 1.00 87.00 93 ALA A C 1
ATOM 703 O O . ALA A 1 93 ? 12.096 4.651 -8.845 1.00 87.00 93 ALA A O 1
ATOM 704 N N . GLY A 1 94 ? 10.155 5.640 -8.323 1.00 87.94 94 GLY A N 1
ATOM 705 C CA . GLY A 1 94 ? 10.785 6.764 -7.623 1.00 87.94 94 GLY A CA 1
ATOM 706 C C . GLY A 1 94 ? 11.609 6.289 -6.423 1.00 87.94 94 GLY A C 1
ATOM 707 O O . GLY A 1 94 ? 11.176 5.396 -5.691 1.00 87.94 94 GLY A O 1
ATOM 708 N N . ALA A 1 95 ? 12.793 6.872 -6.221 1.00 91.19 95 ALA A N 1
ATOM 709 C CA . ALA A 1 95 ? 13.715 6.462 -5.159 1.00 91.19 95 ALA A CA 1
ATOM 710 C C . ALA A 1 95 ? 13.092 6.591 -3.755 1.00 91.19 95 ALA A C 1
ATOM 712 O O . ALA A 1 95 ? 13.282 5.719 -2.911 1.00 91.19 95 ALA A O 1
ATOM 713 N N . ASP A 1 96 ? 12.270 7.621 -3.539 1.00 91.56 96 ASP A N 1
ATOM 714 C CA . ASP A 1 96 ? 11.433 7.806 -2.351 1.00 91.56 96 ASP A CA 1
ATOM 715 C C . ASP A 1 96 ? 10.526 6.597 -2.087 1.00 91.56 96 ASP A C 1
ATOM 717 O O . ASP A 1 96 ? 10.511 6.047 -0.986 1.00 91.56 96 ASP A O 1
ATOM 721 N N . ARG A 1 97 ? 9.807 6.131 -3.112 1.00 90.69 97 ARG A N 1
ATOM 722 C CA . ARG A 1 97 ? 8.873 5.003 -2.999 1.00 90.69 97 ARG A CA 1
ATOM 723 C C . ARG A 1 97 ? 9.598 3.681 -2.763 1.00 90.69 97 ARG A C 1
ATOM 725 O O . ARG A 1 97 ? 9.139 2.877 -1.949 1.00 90.69 97 ARG A O 1
ATOM 732 N N . LYS A 1 98 ? 10.733 3.464 -3.437 1.00 93.62 98 LYS A N 1
ATOM 733 C CA . LYS A 1 98 ? 11.597 2.296 -3.205 1.00 93.62 98 LYS A CA 1
ATOM 734 C C . LYS A 1 98 ? 12.079 2.256 -1.755 1.00 93.62 98 LYS A C 1
ATOM 736 O O . LYS A 1 98 ? 11.924 1.233 -1.092 1.00 93.62 98 LYS A O 1
ATOM 741 N N . LEU A 1 99 ? 12.583 3.382 -1.244 1.00 95.62 99 LEU A N 1
ATOM 742 C CA . LEU A 1 99 ? 13.077 3.487 0.127 1.00 95.62 99 LEU A CA 1
ATOM 743 C C . LEU A 1 99 ? 11.967 3.245 1.157 1.00 95.62 99 LEU A C 1
ATOM 745 O O . LEU A 1 99 ? 12.142 2.443 2.069 1.00 95.62 99 LEU A O 1
ATOM 749 N N . LEU A 1 100 ? 10.799 3.871 0.992 1.00 93.69 100 LEU A N 1
ATOM 750 C CA . LEU A 1 100 ? 9.662 3.667 1.900 1.00 93.69 100 LEU A CA 1
ATOM 751 C C . LEU A 1 100 ? 9.131 2.230 1.866 1.00 93.69 100 LEU A C 1
ATOM 753 O O . LEU A 1 100 ? 8.751 1.684 2.903 1.00 93.69 100 LEU A O 1
ATOM 757 N N . SER A 1 101 ? 9.158 1.590 0.697 1.00 92.81 101 SER A N 1
ATOM 758 C CA . SER A 1 101 ? 8.837 0.166 0.575 1.00 92.81 101 SER A CA 1
ATOM 759 C C . SER A 1 101 ? 9.858 -0.691 1.324 1.00 92.81 101 SER A C 1
ATOM 761 O O . SER A 1 101 ? 9.468 -1.581 2.074 1.00 92.81 101 SER A O 1
ATOM 763 N N . ALA A 1 102 ? 11.153 -0.389 1.194 1.00 95.00 102 ALA A N 1
ATOM 764 C CA . ALA A 1 102 ? 12.218 -1.084 1.913 1.00 95.00 102 ALA A CA 1
ATOM 765 C C . ALA A 1 102 ? 12.085 -0.936 3.440 1.00 95.00 102 ALA A C 1
ATOM 767 O O . ALA A 1 102 ? 12.259 -1.918 4.158 1.00 95.00 102 ALA A O 1
ATOM 768 N N . VAL A 1 103 ? 11.698 0.244 3.941 1.00 94.69 103 VAL A N 1
ATOM 769 C CA . VAL A 1 103 ? 11.369 0.447 5.366 1.00 94.69 103 VAL A CA 1
ATOM 770 C C . VAL A 1 103 ? 10.209 -0.452 5.781 1.00 94.69 103 VAL A C 1
ATOM 772 O O . VAL A 1 103 ? 10.267 -1.116 6.813 1.00 94.69 103 VAL A O 1
ATOM 775 N N . ARG A 1 104 ? 9.144 -0.507 4.970 1.00 91.38 104 ARG A N 1
ATOM 776 C CA . ARG A 1 104 ? 7.944 -1.291 5.288 1.00 91.38 104 ARG A CA 1
ATOM 777 C C . ARG A 1 104 ? 8.184 -2.801 5.270 1.00 91.38 104 ARG A C 1
ATOM 779 O O . ARG A 1 104 ? 7.489 -3.514 5.997 1.00 91.38 104 ARG A O 1
ATOM 786 N N . LEU A 1 105 ? 9.142 -3.244 4.457 1.00 92.19 105 LEU A N 1
ATOM 787 C CA . LEU A 1 105 ? 9.649 -4.615 4.367 1.00 92.19 105 LEU A CA 1
ATOM 788 C C . LEU A 1 105 ? 10.739 -4.920 5.412 1.00 92.19 105 LEU A C 1
ATOM 790 O O . LEU A 1 105 ? 11.233 -6.039 5.465 1.00 92.19 105 LEU A O 1
ATOM 794 N N . GLY A 1 106 ? 11.134 -3.945 6.240 1.00 92.62 106 GLY A N 1
ATOM 795 C CA . GLY A 1 106 ? 12.147 -4.133 7.282 1.00 92.62 106 GLY A CA 1
ATOM 796 C C . GLY A 1 106 ? 13.578 -4.288 6.756 1.00 92.62 106 GLY A C 1
ATOM 797 O O . GLY A 1 106 ? 14.442 -4.780 7.472 1.00 92.62 106 GLY A O 1
ATOM 798 N N . TRP A 1 107 ? 13.853 -3.889 5.514 1.00 93.75 107 TRP A N 1
ATOM 799 C CA . TRP A 1 107 ? 15.189 -3.988 4.911 1.00 93.75 107 TRP A CA 1
ATOM 800 C C . TRP A 1 107 ? 16.127 -2.857 5.330 1.00 93.75 107 TRP A C 1
ATOM 802 O O . TRP A 1 107 ? 17.339 -2.975 5.174 1.00 93.75 107 TRP A O 1
ATOM 812 N N . ILE A 1 108 ? 15.568 -1.763 5.841 1.00 95.44 108 ILE A N 1
ATOM 813 C CA . ILE A 1 108 ? 16.296 -0.617 6.373 1.00 95.44 108 ILE A CA 1
ATOM 814 C C . ILE A 1 108 ? 15.543 -0.064 7.584 1.00 95.44 108 ILE A C 1
ATOM 816 O O . ILE A 1 108 ? 14.310 -0.005 7.586 1.00 95.44 108 ILE A O 1
ATOM 820 N N . ALA A 1 109 ? 16.282 0.325 8.622 1.00 94.75 109 ALA A N 1
ATOM 821 C CA . ALA A 1 109 ? 15.698 0.899 9.823 1.00 94.75 109 ALA A CA 1
ATOM 822 C C . ALA A 1 109 ? 15.140 2.314 9.545 1.00 94.75 109 ALA A C 1
ATOM 824 O O . ALA A 1 109 ? 15.733 3.061 8.760 1.00 94.75 109 ALA A O 1
ATOM 825 N N . PRO A 1 110 ? 14.010 2.717 10.159 1.00 92.69 110 PRO A N 1
ATOM 826 C CA . PRO A 1 110 ? 13.408 4.031 9.915 1.00 92.69 110 PRO A CA 1
ATOM 827 C C . PRO A 1 110 ? 14.285 5.230 10.310 1.00 92.69 110 PRO A C 1
ATOM 829 O O . PRO A 1 110 ? 14.011 6.339 9.874 1.00 92.69 110 PRO A O 1
ATOM 832 N N . ASP A 1 111 ? 15.289 5.035 11.157 1.00 93.94 111 ASP A N 1
ATOM 833 C CA . ASP A 1 111 ? 16.244 6.044 11.624 1.00 93.94 111 ASP A CA 1
ATOM 834 C C . ASP A 1 111 ? 17.535 6.098 10.785 1.00 93.94 111 ASP A C 1
ATOM 836 O O . ASP A 1 111 ? 18.355 6.993 10.969 1.00 93.94 111 ASP A O 1
ATOM 840 N N . ALA A 1 112 ? 17.700 5.198 9.808 1.00 94.44 112 ALA A N 1
ATOM 841 C CA . ALA A 1 112 ? 18.878 5.144 8.937 1.00 94.44 112 ALA A CA 1
ATOM 842 C C . ALA A 1 112 ? 18.941 6.272 7.884 1.00 94.44 112 ALA A C 1
ATOM 844 O O . ALA A 1 112 ? 19.886 6.331 7.095 1.00 94.44 112 ALA A O 1
ATOM 845 N N . PHE A 1 113 ? 17.931 7.142 7.821 1.00 94.12 113 PHE A N 1
ATOM 846 C CA . PHE A 1 113 ? 17.886 8.300 6.932 1.00 94.12 113 PHE A CA 1
ATOM 847 C C . PHE A 1 113 ? 17.024 9.425 7.537 1.00 94.12 113 PHE A C 1
ATOM 849 O O . PHE A 1 113 ? 16.119 9.146 8.327 1.00 94.12 113 PHE A O 1
ATOM 856 N N . PRO A 1 114 ? 17.256 10.698 7.163 1.00 93.06 114 PRO A N 1
ATOM 857 C CA . PRO A 1 114 ? 16.453 11.820 7.648 1.00 93.06 114 PRO A CA 1
ATOM 858 C C . PRO A 1 114 ? 14.984 11.709 7.224 1.00 93.06 114 PRO A C 1
ATOM 860 O O . PRO A 1 114 ? 14.682 11.444 6.058 1.00 93.06 114 PRO A O 1
ATOM 863 N N . ARG A 1 115 ? 14.059 11.952 8.160 1.00 93.50 115 ARG A N 1
ATOM 864 C CA . ARG A 1 115 ? 12.605 11.850 7.925 1.00 93.50 115 ARG A CA 1
ATOM 865 C C . ARG A 1 115 ? 11.867 13.183 7.988 1.00 93.50 115 ARG A C 1
ATOM 867 O O . ARG A 1 115 ? 10.645 13.202 7.855 1.00 93.50 115 ARG A O 1
ATOM 874 N N . ASP A 1 116 ? 12.594 14.284 8.126 1.00 94.06 116 ASP A N 1
ATOM 875 C CA . ASP A 1 116 ? 12.042 15.626 8.332 1.00 94.06 116 ASP A CA 1
ATOM 876 C C . ASP A 1 116 ? 11.126 16.083 7.191 1.00 94.06 116 ASP A C 1
ATOM 878 O O . ASP A 1 116 ? 10.165 16.805 7.428 1.00 94.06 116 ASP A O 1
ATOM 882 N N . LEU A 1 117 ? 11.381 15.626 5.959 1.00 95.06 117 LEU A N 1
ATOM 883 C CA . LEU A 1 117 ? 10.543 15.933 4.794 1.00 95.06 117 LEU A CA 1
ATOM 884 C C . LEU A 1 117 ? 9.354 14.974 4.652 1.00 95.06 117 LEU A C 1
ATOM 886 O O . LEU A 1 117 ? 8.261 15.397 4.276 1.00 95.06 117 LEU A O 1
ATOM 890 N N . ILE A 1 118 ? 9.544 13.686 4.954 1.00 95.44 118 ILE A N 1
ATOM 891 C CA . ILE A 1 118 ? 8.515 12.666 4.711 1.00 95.44 118 ILE A CA 1
ATOM 892 C C . ILE A 1 118 ? 7.480 12.581 5.833 1.00 95.44 118 ILE A C 1
ATOM 894 O O . ILE A 1 118 ? 6.305 12.371 5.557 1.00 95.44 118 ILE A O 1
ATOM 898 N N . ALA A 1 119 ? 7.876 12.802 7.089 1.00 94.94 119 ALA A N 1
ATOM 899 C CA . ALA A 1 119 ? 6.960 12.785 8.227 1.00 94.94 119 ALA A CA 1
ATOM 900 C C . ALA A 1 119 ? 5.816 13.818 8.105 1.00 94.94 119 ALA A C 1
ATOM 902 O O . ALA A 1 119 ? 4.654 13.417 8.225 1.00 94.94 119 ALA A O 1
ATOM 903 N N . PRO A 1 120 ? 6.070 15.113 7.813 1.00 96.62 120 PRO A N 1
ATOM 904 C CA . PRO A 1 120 ? 4.987 16.065 7.580 1.00 96.62 120 PRO A CA 1
ATOM 905 C C . PRO A 1 120 ? 4.190 15.744 6.309 1.00 96.62 120 PRO A C 1
ATOM 907 O O . PRO A 1 120 ? 2.981 15.948 6.300 1.00 96.62 120 PRO A O 1
ATOM 910 N N . ALA A 1 121 ? 4.810 15.187 5.262 1.00 96.62 121 ALA A N 1
ATOM 911 C CA . ALA A 1 121 ? 4.083 14.759 4.065 1.00 96.62 121 ALA A CA 1
ATOM 912 C C . ALA A 1 121 ? 3.089 13.618 4.359 1.00 96.62 121 ALA A C 1
ATOM 914 O O . ALA A 1 121 ? 1.940 13.675 3.931 1.00 96.62 121 ALA A O 1
ATOM 915 N N . ASP A 1 122 ? 3.486 12.610 5.135 1.00 95.31 122 ASP A N 1
ATOM 916 C CA . ASP A 1 122 ? 2.587 11.524 5.544 1.00 95.31 122 ASP A CA 1
ATOM 917 C C . ASP A 1 122 ? 1.459 12.036 6.452 1.00 95.31 122 ASP A C 1
ATOM 919 O O . ASP A 1 122 ? 0.319 11.577 6.355 1.00 95.31 122 ASP A O 1
ATOM 923 N N . ARG A 1 123 ? 1.739 13.042 7.291 1.00 96.56 123 ARG A N 1
ATOM 924 C CA . ARG A 1 123 ? 0.704 13.710 8.088 1.00 96.56 123 ARG A CA 1
ATOM 925 C C . ARG A 1 123 ? -0.287 14.474 7.204 1.00 96.56 123 ARG A C 1
ATOM 927 O O . ARG A 1 123 ? -1.485 14.391 7.457 1.00 96.56 123 ARG A O 1
ATOM 934 N N . LEU A 1 124 ? 0.176 15.163 6.158 1.00 97.31 124 LEU A N 1
ATOM 935 C CA . LEU A 1 124 ? -0.697 15.829 5.184 1.00 97.31 124 LEU A CA 1
ATOM 936 C C . LEU A 1 124 ? -1.562 14.824 4.408 1.00 97.31 124 LEU A C 1
ATOM 938 O O . LEU A 1 124 ? -2.765 15.040 4.290 1.00 97.31 124 LEU A O 1
ATOM 942 N N . ASP A 1 125 ? -0.997 13.700 3.957 1.00 95.31 125 ASP A N 1
ATOM 943 C CA . ASP A 1 125 ? -1.755 12.607 3.324 1.00 95.31 125 ASP A CA 1
ATOM 944 C C . ASP A 1 125 ? -2.852 12.060 4.258 1.00 95.31 125 ASP A C 1
ATOM 946 O O . ASP A 1 125 ? -3.992 11.861 3.835 1.00 95.31 125 ASP A O 1
ATOM 950 N N . ALA A 1 126 ? -2.557 11.899 5.553 1.00 94.44 126 ALA A N 1
ATOM 951 C CA . ALA A 1 126 ? -3.555 11.497 6.545 1.00 94.44 126 ALA A CA 1
ATOM 952 C C . ALA A 1 126 ? -4.690 12.528 6.687 1.00 94.44 126 ALA A C 1
ATOM 954 O O . ALA A 1 126 ? -5.859 12.142 6.692 1.00 94.44 126 ALA A O 1
ATOM 955 N N . VAL A 1 127 ? -4.371 13.829 6.729 1.00 95.19 127 VAL A N 1
ATOM 956 C CA . VAL A 1 127 ? -5.382 14.904 6.742 1.00 95.19 127 VAL A CA 1
ATOM 957 C C . VAL A 1 127 ? -6.252 14.842 5.485 1.00 95.19 127 VAL A C 1
ATOM 959 O O . VAL A 1 127 ? -7.472 14.974 5.583 1.00 95.19 127 VAL A O 1
ATOM 962 N N . ARG A 1 128 ? -5.673 14.558 4.313 1.00 94.12 128 ARG A N 1
ATOM 963 C CA . ARG A 1 128 ? -6.433 14.437 3.059 1.00 94.12 128 ARG A CA 1
ATOM 964 C C . ARG A 1 128 ? -7.405 13.264 3.024 1.00 94.12 128 ARG A C 1
ATOM 966 O O . ARG A 1 128 ? -8.415 13.343 2.334 1.00 94.12 128 ARG A O 1
ATOM 973 N N . ARG A 1 129 ? -7.123 12.193 3.766 1.00 90.06 129 ARG A N 1
ATOM 974 C CA . ARG A 1 129 ? -7.983 11.001 3.867 1.00 90.06 129 ARG A CA 1
ATOM 975 C C . ARG A 1 129 ? -9.049 11.094 4.958 1.00 90.06 129 ARG A C 1
ATOM 977 O O . ARG A 1 129 ? -9.753 10.118 5.199 1.00 90.06 129 ARG A O 1
ATOM 984 N N . THR A 1 130 ? -9.158 12.239 5.624 1.00 88.06 130 THR A N 1
ATOM 985 C CA . THR A 1 130 ? -10.179 12.484 6.647 1.00 88.06 130 THR A CA 1
ATOM 986 C C . THR A 1 130 ? -11.575 12.365 6.040 1.00 88.06 130 THR A C 1
ATOM 988 O O . THR A 1 130 ? -11.931 13.130 5.144 1.00 88.06 130 THR A O 1
ATOM 991 N N . ASP A 1 131 ? -12.377 11.430 6.548 1.00 86.00 131 ASP A N 1
ATOM 992 C CA . ASP A 1 131 ? -13.785 11.309 6.172 1.00 86.00 131 ASP A CA 1
ATOM 993 C C . ASP A 1 131 ? -14.600 12.429 6.832 1.00 86.00 131 ASP A C 1
ATOM 995 O O . ASP A 1 131 ? -14.799 12.457 8.049 1.00 86.00 131 ASP A O 1
ATOM 999 N N . VAL A 1 132 ? -15.059 13.366 6.004 1.00 85.56 132 VAL A N 1
ATOM 1000 C CA . VAL A 1 132 ? -15.911 14.493 6.405 1.00 85.56 132 VAL A CA 1
ATOM 1001 C C . VAL A 1 132 ? -17.344 14.373 5.887 1.00 85.56 132 VAL A C 1
ATOM 1003 O O . VAL A 1 132 ? -18.134 15.306 6.043 1.00 85.56 132 VAL A O 1
ATOM 1006 N N . ASP A 1 133 ? -17.693 13.237 5.285 1.00 81.25 133 ASP A N 1
ATOM 1007 C CA . ASP A 1 133 ? -19.045 12.953 4.805 1.00 81.25 133 ASP A CA 1
ATOM 1008 C C . ASP A 1 133 ? -19.869 12.157 5.826 1.00 81.25 133 ASP A C 1
ATOM 1010 O O . ASP A 1 133 ? -21.103 12.173 5.783 1.00 81.25 133 ASP A O 1
ATOM 1014 N N . GLY A 1 134 ? -19.206 11.511 6.788 1.00 78.00 134 GLY A N 1
ATOM 1015 C CA . GLY A 1 134 ? -19.845 10.804 7.893 1.00 78.00 134 GLY A CA 1
ATOM 1016 C C . GLY A 1 134 ? -20.440 11.701 8.992 1.00 78.00 134 GLY A C 1
ATOM 1017 O O . GLY A 1 134 ? -20.163 12.894 9.120 1.00 78.00 134 GLY A O 1
ATOM 1018 N N . GLY A 1 135 ? -21.225 11.088 9.887 1.00 78.19 135 GLY A N 1
ATOM 1019 C CA . GLY A 1 135 ? -21.876 11.769 11.021 1.00 78.19 135 GLY A CA 1
ATOM 1020 C C . GLY A 1 135 ? -20.930 12.363 12.079 1.00 78.19 135 GLY A C 1
ATOM 1021 O O . GLY A 1 135 ? -21.398 13.023 13.001 1.00 78.19 135 GLY A O 1
ATOM 1022 N N . ARG A 1 136 ? -19.613 12.147 11.953 1.00 85.44 136 ARG A N 1
ATOM 1023 C CA . ARG A 1 136 ? -18.557 12.680 12.835 1.00 85.44 136 ARG A CA 1
ATOM 1024 C C . ARG A 1 136 ? -17.634 13.684 12.134 1.00 85.44 136 ARG A C 1
ATOM 1026 O O . ARG A 1 136 ? -16.509 13.897 12.575 1.00 85.44 136 ARG A O 1
ATOM 1033 N N . ALA A 1 137 ? -18.107 14.330 11.068 1.00 86.00 137 ALA A N 1
ATOM 1034 C CA . ALA A 1 137 ? -17.310 15.263 10.270 1.00 86.00 137 ALA A CA 1
ATOM 1035 C C . ALA A 1 137 ? -16.600 16.355 11.096 1.00 86.00 137 ALA A C 1
ATOM 1037 O O . ALA A 1 137 ? -15.433 16.635 10.852 1.00 86.00 137 ALA A O 1
ATOM 1038 N N . ALA A 1 138 ? -17.259 16.940 12.104 1.00 87.19 138 ALA A N 1
ATOM 1039 C CA . ALA A 1 138 ? -16.653 17.983 12.941 1.00 87.19 138 ALA A CA 1
ATOM 1040 C C . ALA A 1 138 ? -15.475 17.465 13.794 1.00 87.19 138 ALA A C 1
ATOM 1042 O O . ALA A 1 138 ? -14.458 18.145 13.918 1.00 87.19 138 ALA A O 1
ATOM 1043 N N . GLU A 1 139 ? -15.589 16.253 14.347 1.00 90.38 139 GLU A N 1
ATOM 1044 C CA . GLU A 1 139 ? -14.508 15.587 15.089 1.00 90.38 139 GLU A CA 1
ATOM 1045 C C . GLU A 1 139 ? -13.351 15.224 14.149 1.00 90.38 139 GLU A C 1
ATOM 1047 O O . GLU A 1 139 ? -12.187 15.480 14.456 1.00 90.38 139 GLU A O 1
ATOM 1052 N N . ALA A 1 140 ? -13.680 14.705 12.964 1.00 91.38 140 ALA A N 1
ATOM 1053 C CA . ALA A 1 140 ? -12.709 14.364 11.935 1.00 91.38 140 ALA A CA 1
ATOM 1054 C C . ALA A 1 140 ? -11.919 15.606 11.471 1.00 91.38 140 ALA A C 1
ATOM 1056 O O . ALA A 1 140 ? -10.689 15.579 11.436 1.00 91.38 140 ALA A O 1
ATOM 1057 N N . MET A 1 141 ? -12.604 16.729 11.214 1.00 92.88 141 MET A N 1
ATOM 1058 C CA . MET A 1 141 ? -11.970 18.014 10.891 1.00 92.88 141 MET A CA 1
ATOM 1059 C C . MET A 1 141 ? -11.087 18.525 12.033 1.00 92.88 141 MET A C 1
ATOM 1061 O O . MET A 1 141 ? -9.992 19.012 11.770 1.00 92.88 141 MET A O 1
ATOM 1065 N N . ALA A 1 142 ? -11.513 18.392 13.294 1.00 93.50 142 ALA A N 1
ATOM 1066 C CA . ALA A 1 142 ? -10.693 18.781 14.443 1.00 93.50 142 ALA A CA 1
ATOM 1067 C C . ALA A 1 142 ? -9.385 17.976 14.522 1.00 93.50 142 ALA A C 1
ATOM 1069 O O . ALA A 1 142 ? -8.317 18.562 14.707 1.00 93.50 142 ALA A O 1
ATOM 1070 N N . GLY A 1 143 ? -9.447 16.658 14.300 1.00 95.00 143 GLY A N 1
ATOM 1071 C CA . GLY A 1 143 ? -8.255 15.815 14.185 1.00 95.00 143 GLY A CA 1
ATOM 1072 C C . GLY A 1 143 ? -7.364 16.210 13.001 1.00 95.00 143 GLY A C 1
ATOM 1073 O O . GLY A 1 143 ? -6.141 16.271 13.135 1.00 95.00 143 GLY A O 1
ATOM 1074 N N . GLY A 1 144 ? -7.973 16.550 11.861 1.00 95.06 144 GLY A N 1
ATOM 1075 C CA . GLY A 1 144 ? -7.268 17.058 10.685 1.00 95.06 144 GLY A CA 1
ATOM 1076 C C . GLY A 1 144 ? -6.514 18.363 10.962 1.00 95.06 144 GLY A C 1
ATOM 1077 O O . GLY A 1 144 ? -5.334 18.476 10.635 1.00 95.06 144 GLY A O 1
ATOM 1078 N N . VAL A 1 145 ? -7.161 19.326 11.625 1.00 96.75 145 VAL A N 1
ATOM 1079 C CA . VAL A 1 145 ? -6.546 20.600 12.031 1.00 96.75 145 VAL A CA 1
ATOM 1080 C C . VAL A 1 145 ? -5.366 20.377 12.973 1.00 96.75 145 VAL A C 1
ATOM 1082 O O . VAL A 1 145 ? -4.329 21.010 12.790 1.00 96.75 145 VAL A O 1
ATOM 1085 N N . GLU A 1 146 ? -5.465 19.458 13.937 1.00 97.06 146 GLU A N 1
ATOM 1086 C CA . GLU A 1 146 ? -4.323 19.151 14.807 1.00 97.06 146 GLU A CA 1
ATOM 1087 C C . GLU A 1 146 ? -3.143 18.570 14.017 1.00 97.06 146 GLU A C 1
ATOM 1089 O O . GLU A 1 146 ? -1.999 18.982 14.210 1.00 97.06 146 GLU A O 1
ATOM 1094 N N . GLY A 1 147 ? -3.420 17.704 13.037 1.00 96.25 147 GLY A N 1
ATOM 1095 C CA . GLY A 1 147 ? -2.407 17.236 12.094 1.00 96.25 147 GLY A CA 1
ATOM 1096 C C . GLY A 1 147 ? -1.726 18.379 11.333 1.00 96.25 147 GLY A C 1
ATOM 1097 O O . GLY A 1 147 ? -0.506 18.373 11.176 1.00 96.25 147 GLY A O 1
ATOM 1098 N N . LEU A 1 148 ? -2.481 19.397 10.912 1.00 97.44 148 LEU A N 1
ATOM 1099 C CA . LEU A 1 148 ? -1.925 20.591 10.268 1.00 97.44 148 LEU A CA 1
ATOM 1100 C C . LEU A 1 148 ? -1.085 21.439 11.239 1.00 97.44 148 LEU A C 1
ATOM 1102 O O . LEU A 1 148 ? -0.049 21.971 10.838 1.00 97.44 148 LEU A O 1
ATOM 1106 N N . ARG A 1 149 ? -1.465 21.544 12.521 1.00 97.38 149 ARG A N 1
ATOM 1107 C CA . ARG A 1 149 ? -0.650 22.240 13.536 1.00 97.38 149 ARG A CA 1
ATOM 1108 C C . ARG A 1 149 ? 0.694 21.565 13.742 1.00 97.38 149 ARG A C 1
ATOM 1110 O O . ARG A 1 149 ? 1.710 22.250 13.840 1.00 97.38 149 ARG A O 1
ATOM 1117 N N . GLU A 1 150 ? 0.712 20.238 13.797 1.00 96.56 150 GLU A N 1
ATOM 1118 C CA . GLU A 1 150 ? 1.959 19.481 13.867 1.00 96.56 150 GLU A CA 1
ATOM 1119 C C . GLU A 1 150 ? 2.849 19.742 12.651 1.00 96.56 150 GLU A C 1
ATOM 1121 O O . GLU A 1 150 ? 4.027 20.041 12.825 1.00 96.56 150 GLU A O 1
ATOM 1126 N N . VAL A 1 151 ? 2.283 19.712 11.438 1.00 97.00 151 VAL A N 1
ATOM 1127 C CA . VAL A 1 151 ? 3.028 20.030 10.209 1.00 97.00 151 VAL A CA 1
ATOM 1128 C C . VAL A 1 151 ? 3.618 21.437 10.284 1.00 97.00 151 VAL A C 1
ATOM 1130 O O . VAL A 1 151 ? 4.805 21.602 10.020 1.00 97.00 151 VAL A O 1
ATOM 1133 N N . SER A 1 152 ? 2.839 22.439 10.708 1.00 96.56 152 SER A N 1
ATOM 1134 C CA . SER A 1 152 ? 3.352 23.803 10.893 1.00 96.56 152 SER A CA 1
ATOM 1135 C C . SER A 1 152 ? 4.540 23.836 11.857 1.00 96.56 152 SER A C 1
ATOM 1137 O O . SER A 1 152 ? 5.553 24.451 11.534 1.00 96.56 152 SER A O 1
ATOM 1139 N N . ARG A 1 153 ? 4.439 23.170 13.016 1.00 95.12 153 ARG A N 1
ATOM 1140 C CA . ARG A 1 153 ? 5.523 23.108 14.013 1.00 95.12 153 ARG A CA 1
ATOM 1141 C C . ARG A 1 153 ? 6.783 22.463 13.437 1.00 95.12 153 ARG A C 1
ATOM 1143 O O . ARG A 1 153 ? 7.885 22.955 13.664 1.00 95.12 153 ARG A O 1
ATOM 1150 N N . THR A 1 154 ? 6.625 21.387 12.669 1.00 94.88 154 THR A N 1
ATOM 1151 C CA . THR A 1 154 ? 7.734 20.721 11.982 1.00 94.88 154 THR A CA 1
ATOM 1152 C C . THR A 1 154 ? 8.393 21.642 10.954 1.00 94.88 154 THR A C 1
ATOM 1154 O O . THR A 1 154 ? 9.615 21.757 10.955 1.00 94.88 154 THR A O 1
ATOM 1157 N N . LEU A 1 155 ? 7.610 22.351 10.133 1.00 94.50 155 LEU A N 1
ATOM 1158 C CA . LEU A 1 155 ?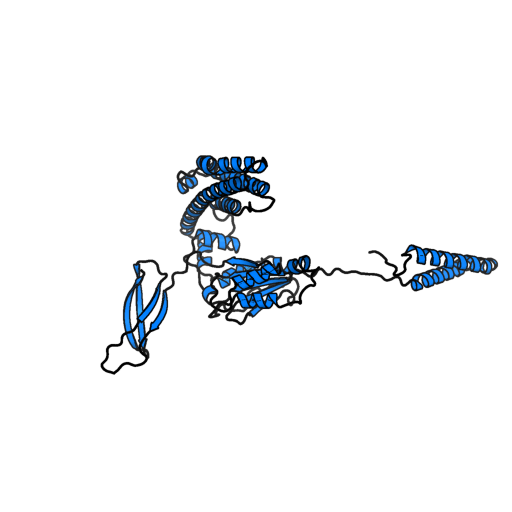 8.130 23.296 9.137 1.00 94.50 155 LEU A CA 1
ATOM 1159 C C . LEU A 1 155 ? 8.894 24.467 9.775 1.00 94.50 155 LEU A C 1
ATOM 1161 O O . LEU A 1 155 ? 9.929 24.881 9.252 1.00 94.50 155 LEU A O 1
ATOM 1165 N N . ASP A 1 156 ? 8.426 24.986 10.914 1.00 92.81 156 ASP A N 1
ATOM 1166 C CA . ASP A 1 156 ? 9.135 26.043 11.649 1.00 92.81 156 ASP A CA 1
ATOM 1167 C C . ASP A 1 156 ? 10.522 25.568 12.126 1.00 92.81 156 ASP A C 1
ATOM 1169 O O . ASP A 1 156 ? 11.493 26.331 12.087 1.00 92.81 156 ASP A O 1
ATOM 1173 N N . GLY A 1 157 ? 10.630 24.290 12.505 1.00 92.75 157 GLY A N 1
ATOM 1174 C CA . GLY A 1 157 ? 11.861 23.643 12.966 1.00 92.75 157 GLY A CA 1
ATOM 1175 C C . GLY A 1 157 ? 12.843 23.219 11.867 1.00 92.75 157 GLY A C 1
ATOM 1176 O O . GLY A 1 157 ? 13.901 22.683 12.188 1.00 92.75 157 GLY A O 1
ATOM 1177 N N . PHE A 1 158 ? 12.536 23.435 10.584 1.00 94.38 158 PHE A N 1
ATOM 1178 C CA . PHE A 1 158 ? 13.426 23.023 9.495 1.00 94.38 158 PHE A CA 1
ATOM 1179 C C . PHE A 1 158 ? 14.767 23.756 9.515 1.00 94.38 158 PHE A C 1
ATOM 1181 O O . PHE A 1 158 ? 14.817 24.985 9.626 1.00 94.38 158 PHE A O 1
ATOM 1188 N N . SER A 1 159 ? 15.849 22.996 9.310 1.00 92.31 159 SER A N 1
ATOM 1189 C CA . SER A 1 159 ? 17.196 23.544 9.144 1.00 92.31 159 SER A CA 1
ATOM 1190 C C . SER A 1 159 ? 17.298 24.426 7.884 1.00 92.31 159 SER A C 1
ATOM 1192 O O . SER A 1 159 ? 16.492 24.275 6.954 1.00 92.31 159 SER A O 1
ATOM 1194 N N . PRO A 1 160 ? 18.287 25.336 7.797 1.00 90.50 160 PRO A N 1
ATOM 1195 C CA . PRO A 1 160 ? 18.505 26.162 6.605 1.00 90.50 160 PRO A CA 1
ATOM 1196 C C . PRO A 1 160 ? 18.632 25.349 5.305 1.00 90.50 160 PRO A C 1
ATOM 1198 O O . PRO A 1 160 ? 18.118 25.751 4.259 1.00 90.50 160 PRO A O 1
ATOM 1201 N N . GLU A 1 161 ? 19.258 24.173 5.368 1.00 90.25 161 GLU A N 1
ATOM 1202 C CA . GLU A 1 161 ? 19.445 23.268 4.232 1.00 90.25 161 GLU A CA 1
ATOM 1203 C C . GLU A 1 161 ? 18.113 22.684 3.751 1.00 90.25 161 GLU A C 1
ATOM 1205 O O . GLU A 1 161 ? 17.880 22.594 2.544 1.00 90.25 161 GLU A O 1
ATOM 1210 N N . LEU A 1 162 ? 17.223 22.311 4.678 1.00 90.69 162 LEU A N 1
ATOM 1211 C CA . LEU A 1 162 ? 15.885 21.810 4.355 1.00 90.69 162 LEU A CA 1
ATOM 1212 C C . LEU A 1 162 ? 14.993 22.917 3.788 1.00 90.69 162 LEU A C 1
ATOM 1214 O O . LEU A 1 162 ? 14.308 22.695 2.790 1.00 90.69 162 LEU A O 1
ATOM 1218 N N . ARG A 1 163 ? 15.058 24.129 4.355 1.00 89.56 163 ARG A N 1
ATOM 1219 C CA . ARG A 1 163 ? 14.322 25.301 3.845 1.00 89.56 163 ARG A CA 1
ATOM 1220 C C . ARG A 1 163 ? 14.683 25.604 2.391 1.00 89.56 163 ARG A C 1
ATOM 1222 O O . ARG A 1 163 ? 13.798 25.821 1.568 1.00 89.56 163 ARG A O 1
ATOM 1229 N N . LYS A 1 164 ? 15.967 25.508 2.030 1.00 90.25 164 LYS A N 1
ATOM 1230 C CA . LYS A 1 164 ? 16.416 25.695 0.641 1.00 90.25 164 LYS A CA 1
ATOM 1231 C C . LYS A 1 164 ? 15.784 24.694 -0.339 1.00 90.25 164 LYS A C 1
ATOM 1233 O O . LYS A 1 164 ? 15.566 25.048 -1.493 1.00 90.25 164 LYS A O 1
ATOM 1238 N N . ARG A 1 165 ? 15.478 23.464 0.097 1.00 90.06 165 ARG A N 1
ATOM 1239 C CA . ARG A 1 165 ? 14.878 22.419 -0.761 1.00 90.06 165 ARG A CA 1
ATOM 1240 C C . ARG A 1 165 ? 13.401 22.652 -1.054 1.00 90.06 165 ARG A C 1
ATOM 1242 O O . ARG A 1 165 ? 12.932 22.261 -2.115 1.00 90.06 165 ARG A O 1
ATOM 1249 N N . ILE A 1 166 ? 12.676 23.266 -0.123 1.00 89.50 166 ILE A N 1
ATOM 1250 C CA . ILE A 1 166 ? 11.237 23.532 -0.271 1.00 89.50 166 ILE A CA 1
ATOM 1251 C C . ILE A 1 166 ? 10.944 24.935 -0.829 1.00 89.50 166 ILE A C 1
ATOM 1253 O O . ILE A 1 166 ? 9.817 25.202 -1.252 1.00 89.50 166 ILE A O 1
ATOM 1257 N N . GLY A 1 167 ? 11.963 25.798 -0.912 1.00 87.31 167 GLY A N 1
ATOM 1258 C CA . GLY A 1 167 ? 11.885 27.127 -1.512 1.00 87.31 167 GLY A CA 1
ATOM 1259 C C . GLY A 1 167 ? 11.245 28.149 -0.574 1.00 87.31 167 GLY A C 1
ATOM 1260 O O . GLY A 1 167 ? 11.616 28.252 0.590 1.00 87.31 167 GLY A O 1
ATOM 1261 N N . ASP A 1 168 ? 10.270 28.899 -1.081 1.00 86.12 168 ASP A N 1
ATOM 1262 C CA . ASP A 1 168 ? 9.469 29.881 -0.333 1.00 86.12 168 ASP A CA 1
ATOM 1263 C C . ASP A 1 168 ? 8.340 29.240 0.502 1.00 86.12 168 ASP A C 1
ATOM 1265 O O . ASP A 1 168 ? 7.527 29.928 1.121 1.00 86.12 168 ASP A O 1
ATOM 1269 N N . ARG A 1 169 ? 8.257 27.907 0.500 1.00 86.44 169 ARG A N 1
ATOM 1270 C CA . ARG A 1 169 ? 7.269 27.119 1.240 1.00 86.44 169 ARG A CA 1
ATOM 1271 C C . ARG A 1 169 ? 7.674 26.957 2.706 1.00 86.44 169 ARG A C 1
ATOM 1273 O O . ARG A 1 169 ? 7.969 25.857 3.154 1.00 86.44 169 ARG A O 1
ATOM 1280 N N . ASP A 1 170 ? 7.700 28.054 3.453 1.00 87.00 170 ASP A N 1
ATOM 1281 C CA . ASP A 1 170 ? 8.018 28.049 4.885 1.00 87.00 170 ASP A 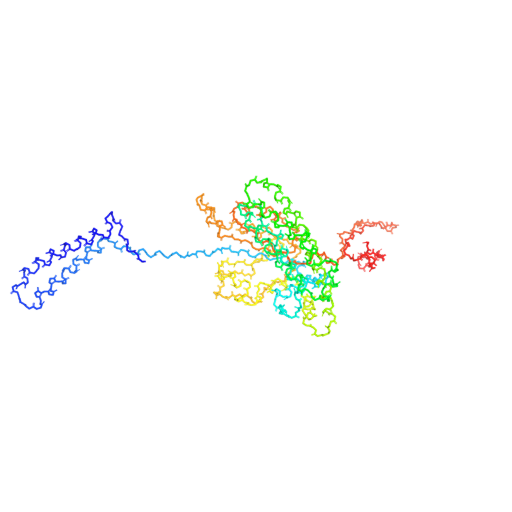CA 1
ATOM 1282 C C . ASP A 1 170 ? 6.789 27.834 5.795 1.00 87.00 170 ASP A C 1
ATOM 1284 O O . ASP A 1 170 ? 5.635 27.825 5.356 1.00 87.00 170 ASP A O 1
ATOM 1288 N N . GLY A 1 171 ? 7.028 27.667 7.101 1.00 88.69 171 GLY A N 1
ATOM 1289 C CA . GLY A 1 171 ? 5.955 27.485 8.084 1.00 88.69 171 GLY A CA 1
ATOM 1290 C C . GLY A 1 171 ? 4.969 28.660 8.143 1.00 88.69 171 GLY A C 1
ATOM 1291 O O . GLY A 1 171 ? 3.771 28.450 8.328 1.00 88.69 171 GLY A O 1
ATOM 1292 N N . ALA A 1 172 ? 5.425 29.897 7.914 1.00 91.25 172 ALA A N 1
ATOM 1293 C CA . ALA A 1 172 ? 4.564 31.080 7.930 1.00 91.25 172 ALA A CA 1
ATOM 1294 C C . ALA A 1 172 ? 3.596 31.107 6.738 1.00 91.25 172 ALA A C 1
ATOM 1296 O O . ALA A 1 172 ? 2.411 31.414 6.893 1.00 91.25 172 ALA A O 1
ATOM 1297 N N . ARG A 1 173 ? 4.082 30.746 5.549 1.00 94.38 173 ARG A N 1
ATOM 1298 C CA . ARG A 1 173 ? 3.268 30.581 4.349 1.00 94.38 173 ARG A CA 1
ATOM 1299 C C . ARG A 1 173 ? 2.275 29.436 4.519 1.00 94.38 173 ARG A C 1
ATOM 1301 O O . ARG A 1 173 ? 1.098 29.635 4.227 1.00 94.38 173 ARG A O 1
ATOM 1308 N N . PHE A 1 174 ? 2.711 28.294 5.056 1.00 96.44 174 PHE A N 1
ATOM 1309 C CA . PHE A 1 174 ? 1.827 27.161 5.342 1.00 96.44 174 PHE A CA 1
ATOM 1310 C C . PHE A 1 174 ? 0.689 27.546 6.294 1.00 96.44 174 PHE A C 1
ATOM 1312 O O . PHE A 1 174 ? -0.471 27.211 6.042 1.00 96.44 174 PHE A O 1
ATOM 1319 N N . ARG A 1 175 ? 0.997 28.298 7.362 1.00 96.50 175 ARG A N 1
ATOM 1320 C CA . ARG A 1 175 ? -0.018 28.780 8.307 1.00 96.50 175 ARG A CA 1
ATOM 1321 C C . ARG A 1 175 ? -1.110 29.583 7.616 1.00 96.50 175 ARG A C 1
ATOM 1323 O O . ARG A 1 175 ? -2.286 29.258 7.751 1.00 96.50 175 ARG A O 1
ATOM 1330 N N . ARG A 1 176 ? -0.704 30.576 6.827 1.00 95.69 176 ARG A N 1
ATOM 1331 C CA . ARG A 1 176 ? -1.614 31.472 6.110 1.00 95.69 176 ARG A CA 1
ATOM 1332 C C . ARG A 1 176 ? -2.443 30.747 5.046 1.00 95.69 176 ARG A C 1
ATOM 1334 O O . ARG A 1 176 ? -3.635 31.009 4.902 1.00 95.69 176 ARG A O 1
ATOM 1341 N N . GLU A 1 177 ? -1.814 29.870 4.264 1.00 95.31 177 GLU A N 1
ATOM 1342 C CA . GLU A 1 177 ? -2.458 29.212 3.119 1.00 95.31 177 GLU A CA 1
ATOM 1343 C C . GLU A 1 177 ? -3.346 28.029 3.517 1.00 95.31 177 GLU A C 1
ATOM 1345 O O . GLU A 1 177 ? -4.348 27.771 2.844 1.00 95.31 177 GLU A O 1
ATOM 1350 N N . VAL A 1 178 ? -2.989 27.316 4.590 1.00 97.12 178 VAL A N 1
ATOM 1351 C CA . VAL A 1 178 ? -3.615 26.040 4.960 1.00 97.12 178 VAL A CA 1
ATOM 1352 C C . VAL A 1 178 ? -4.164 26.071 6.384 1.00 97.12 178 VAL A C 1
ATOM 1354 O O . VAL A 1 178 ? -5.374 25.927 6.557 1.00 97.12 178 VAL A O 1
ATOM 1357 N N . LEU A 1 179 ? -3.318 26.268 7.404 1.00 97.38 179 LEU A N 1
ATOM 1358 C CA . LEU A 1 179 ? -3.723 26.062 8.804 1.00 97.38 179 LEU A CA 1
ATOM 1359 C C . LEU A 1 179 ? -4.829 27.025 9.251 1.00 97.38 179 LEU A C 1
ATOM 1361 O O . LEU A 1 179 ? -5.870 26.579 9.719 1.00 97.38 179 LEU A O 1
ATOM 1365 N N . GLU A 1 180 ? -4.643 28.330 9.065 1.00 96.94 180 GLU A N 1
ATOM 1366 C CA . GLU A 1 180 ? -5.621 29.339 9.489 1.00 96.94 180 GLU A CA 1
ATOM 1367 C C . GLU A 1 180 ? -6.959 29.167 8.758 1.00 96.94 180 GLU A C 1
ATOM 1369 O O . GLU A 1 180 ? -8.027 29.423 9.316 1.00 96.94 180 GLU A O 1
ATOM 1374 N N . ARG A 1 181 ? -6.925 28.717 7.495 1.00 96.00 181 ARG A N 1
ATOM 1375 C CA . ARG A 1 181 ? -8.139 28.394 6.735 1.00 96.00 181 ARG A CA 1
ATOM 1376 C C . ARG A 1 181 ? -8.837 27.174 7.329 1.00 96.00 181 ARG A C 1
ATOM 1378 O O . ARG A 1 181 ? -10.038 27.237 7.573 1.00 96.00 181 ARG A O 1
ATOM 1385 N N . ALA A 1 182 ? -8.088 26.114 7.624 1.00 95.81 182 ALA A N 1
ATOM 1386 C CA . ALA A 1 182 ? -8.614 24.901 8.241 1.00 95.81 182 ALA A CA 1
ATOM 1387 C C . ALA A 1 182 ? -9.243 25.179 9.617 1.00 95.81 182 ALA A C 1
ATOM 1389 O O . ALA A 1 182 ? -10.328 24.681 9.909 1.00 95.81 182 ALA A O 1
ATOM 1390 N N . GLU A 1 183 ? -8.608 26.021 10.437 1.00 96.19 183 GLU A N 1
ATOM 1391 C CA . GLU A 1 183 ? -9.119 26.426 11.751 1.00 96.19 183 GLU A CA 1
ATOM 1392 C C . GLU A 1 183 ? -10.438 27.197 11.647 1.00 96.19 183 GLU A C 1
ATOM 1394 O O . GLU A 1 183 ? -11.380 26.902 12.384 1.00 96.19 183 GLU A O 1
ATOM 1399 N N . ARG A 1 184 ? -10.557 28.126 10.687 1.00 94.25 184 ARG A N 1
ATOM 1400 C CA . ARG A 1 184 ? -11.826 28.826 10.425 1.00 94.25 184 ARG A CA 1
ATOM 1401 C C . ARG A 1 184 ? -12.934 27.856 10.021 1.00 94.25 184 ARG A C 1
ATOM 1403 O O . ARG A 1 184 ? -14.038 27.944 10.553 1.00 94.25 184 ARG A O 1
ATOM 1410 N N . VAL A 1 185 ? -12.646 26.915 9.120 1.00 92.56 185 VAL A N 1
ATOM 1411 C CA . VAL A 1 185 ? -13.619 25.899 8.679 1.00 92.56 185 VAL A CA 1
ATOM 1412 C C . VAL A 1 185 ? -14.049 25.004 9.846 1.00 92.56 185 VAL A C 1
ATOM 1414 O O . VAL A 1 185 ? -15.238 24.741 10.014 1.00 92.56 185 VAL A O 1
ATOM 1417 N N . GLN A 1 186 ? -13.112 24.587 10.698 1.00 91.88 186 GLN A N 1
ATOM 1418 C CA . GLN A 1 186 ? -13.389 23.739 11.858 1.00 91.88 186 GLN A CA 1
ATOM 1419 C C . GLN A 1 186 ? -14.230 24.450 12.929 1.00 91.88 186 GLN A C 1
ATOM 1421 O O . GLN A 1 186 ? -15.175 23.860 13.457 1.00 91.88 186 GLN A O 1
ATOM 1426 N N . GLN A 1 187 ? -13.948 25.722 13.226 1.00 90.38 187 GLN A N 1
ATOM 1427 C CA . GLN A 1 187 ? -14.765 26.528 14.144 1.00 90.38 187 GLN A CA 1
ATOM 1428 C C . GLN A 1 187 ? -16.205 26.674 13.637 1.00 90.38 187 GLN A C 1
ATOM 1430 O O . GLN A 1 187 ? -17.164 26.512 14.393 1.00 90.38 187 GLN A O 1
ATOM 1435 N N . ARG A 1 188 ? -16.357 26.915 12.334 1.00 88.81 188 ARG A N 1
ATOM 1436 C CA . ARG A 1 188 ? -17.653 27.012 11.656 1.00 88.81 188 ARG A CA 1
ATOM 1437 C C . ARG A 1 188 ? -18.422 25.688 11.675 1.00 88.81 188 ARG A C 1
ATOM 1439 O O . ARG A 1 188 ? -19.612 25.675 11.988 1.00 88.81 188 ARG A O 1
ATOM 1446 N N . ALA A 1 189 ? -17.733 24.567 11.453 1.00 86.44 189 ALA A N 1
ATOM 1447 C CA . ALA A 1 189 ? -18.306 23.226 11.569 1.00 86.44 189 ALA A CA 1
ATOM 1448 C C . ALA A 1 189 ? -18.832 22.929 12.987 1.00 86.44 189 ALA A C 1
ATOM 1450 O O . ALA A 1 189 ? -19.890 22.318 13.137 1.00 86.44 189 ALA A O 1
ATOM 1451 N N . ALA A 1 190 ? -18.129 23.393 14.027 1.00 84.19 190 ALA A N 1
ATOM 1452 C CA . ALA A 1 190 ? -18.541 23.228 15.423 1.00 84.19 190 ALA A CA 1
ATOM 1453 C C . ALA A 1 190 ? -19.748 24.106 15.812 1.00 84.19 190 ALA A C 1
ATOM 1455 O O . ALA A 1 190 ? -20.507 23.748 16.711 1.00 84.19 190 ALA A O 1
ATOM 1456 N N . GLY A 1 191 ? -19.958 25.235 15.124 1.00 79.19 191 GLY A N 1
ATOM 1457 C CA . GLY A 1 191 ? -21.035 26.190 15.404 1.00 79.19 191 GLY A CA 1
ATOM 1458 C C . GLY A 1 191 ? -22.451 25.716 15.043 1.00 79.19 191 GLY A C 1
ATOM 1459 O O . GLY A 1 191 ? -23.422 26.376 15.415 1.00 79.19 191 GLY A O 1
ATOM 1460 N N . GLY A 1 192 ? -22.597 24.601 14.315 1.00 69.44 192 GLY A N 1
ATOM 1461 C CA . GLY A 1 192 ? -23.862 23.882 14.078 1.00 69.44 192 GLY A CA 1
ATOM 1462 C C . GLY A 1 192 ? -24.951 24.598 13.257 1.00 69.44 192 GLY A C 1
ATOM 1463 O O . GLY A 1 192 ? -25.915 23.953 12.851 1.00 69.44 192 GLY A O 1
ATOM 1464 N N . LYS A 1 193 ? -24.819 25.904 12.992 1.00 63.31 193 LYS A N 1
ATOM 1465 C CA . LYS A 1 193 ? -25.812 26.741 12.286 1.00 63.31 193 LYS A CA 1
ATOM 1466 C C . LYS A 1 193 ? -25.533 26.946 10.794 1.00 63.31 193 LYS A C 1
ATOM 1468 O O . LYS A 1 193 ? -26.302 27.630 10.126 1.00 63.31 193 LYS A O 1
ATOM 1473 N N . GLU A 1 194 ? -24.443 26.395 10.273 1.00 68.06 194 GLU A N 1
ATOM 1474 C CA . GLU A 1 194 ? -23.987 26.676 8.912 1.00 68.06 194 GLU A CA 1
ATOM 1475 C C . GLU A 1 194 ? -24.375 25.621 7.871 1.00 68.06 194 GLU A C 1
ATOM 1477 O O . GLU A 1 194 ? -24.669 24.465 8.188 1.00 68.06 194 GLU A O 1
ATOM 1482 N N . ASP A 1 195 ? -24.329 26.023 6.595 1.00 81.62 195 ASP A N 1
ATOM 1483 C CA . ASP A 1 195 ? -24.498 25.119 5.462 1.00 81.62 195 ASP A CA 1
ATOM 1484 C C . ASP A 1 195 ? -23.384 24.057 5.440 1.00 81.62 195 ASP A C 1
ATOM 1486 O O . ASP A 1 195 ? -22.234 24.316 5.075 1.00 81.62 195 ASP A O 1
ATOM 1490 N N . ARG A 1 196 ? -23.758 22.819 5.787 1.00 84.31 196 ARG A N 1
ATOM 1491 C CA . ARG A 1 196 ? -22.882 21.638 5.756 1.00 84.31 196 ARG A CA 1
ATOM 1492 C C . ARG A 1 196 ? -22.209 21.436 4.400 1.00 84.31 196 ARG A C 1
ATOM 1494 O O . ARG A 1 196 ? -21.105 20.900 4.341 1.00 84.31 196 ARG A O 1
ATOM 1501 N N . LYS A 1 197 ? -22.849 21.827 3.295 1.00 87.88 197 LYS A N 1
ATOM 1502 C CA . LYS A 1 197 ? -22.248 21.727 1.962 1.00 87.88 197 LYS A CA 1
ATOM 1503 C C . LYS A 1 197 ? -21.129 22.752 1.784 1.00 87.88 197 LYS A C 1
ATOM 1505 O O . LYS A 1 197 ? -20.059 22.379 1.314 1.00 87.88 197 LYS A O 1
ATOM 1510 N N . ALA A 1 198 ? -21.344 23.996 2.207 1.00 89.25 198 ALA A N 1
ATOM 1511 C CA . ALA A 1 198 ? -20.330 25.044 2.151 1.00 89.25 198 ALA A CA 1
ATOM 1512 C C . ALA A 1 198 ? -19.092 24.693 2.994 1.00 89.25 198 ALA A C 1
ATOM 1514 O O . ALA A 1 198 ? -17.977 24.757 2.482 1.00 89.25 198 ALA A O 1
ATOM 1515 N N . VAL A 1 199 ? -19.286 24.233 4.238 1.00 90.44 199 VAL A N 1
ATOM 1516 C CA . VAL A 1 199 ? -18.189 23.805 5.130 1.00 90.44 199 VAL A CA 1
ATOM 1517 C C . VAL A 1 199 ? -17.368 22.674 4.498 1.00 90.44 199 VAL A C 1
ATOM 1519 O O . VAL A 1 199 ? -16.140 22.727 4.500 1.00 90.44 199 VAL A O 1
ATOM 1522 N N . ARG A 1 200 ? -18.027 21.669 3.904 1.00 90.12 200 ARG A N 1
ATOM 1523 C CA . ARG A 1 200 ? -17.336 20.565 3.216 1.00 90.12 200 ARG A CA 1
ATOM 1524 C C . ARG A 1 200 ? -16.544 21.023 2.000 1.00 90.12 200 ARG A C 1
ATOM 1526 O O . ARG A 1 200 ? -15.408 20.594 1.833 1.00 90.12 200 ARG A O 1
ATOM 1533 N N . ASN A 1 201 ? -17.119 21.886 1.166 1.00 92.00 201 ASN A N 1
ATOM 1534 C CA . ASN A 1 201 ? -16.424 22.405 -0.010 1.00 92.00 201 ASN A CA 1
ATOM 1535 C C . ASN A 1 201 ? -15.182 23.211 0.394 1.00 92.00 201 ASN A C 1
ATOM 1537 O O . ASN A 1 201 ? -14.108 23.013 -0.165 1.00 92.00 201 ASN A O 1
ATOM 1541 N N . GLU A 1 202 ? -15.302 24.072 1.405 1.00 92.38 202 GLU A N 1
ATOM 1542 C CA . GLU A 1 202 ? -14.177 24.874 1.885 1.00 92.38 202 GLU A CA 1
ATOM 1543 C C . GLU A 1 202 ? -13.092 24.009 2.549 1.00 92.38 202 GLU A C 1
ATOM 1545 O O . GLU A 1 202 ? -11.895 24.258 2.367 1.00 92.38 202 GLU A O 1
ATOM 1550 N N . TRP A 1 203 ? -13.492 22.952 3.265 1.00 93.88 203 TRP A N 1
ATOM 1551 C CA . TRP A 1 203 ? -12.565 21.934 3.760 1.00 93.88 203 TRP A CA 1
ATOM 1552 C C . TRP A 1 203 ? -11.830 21.251 2.605 1.00 93.88 203 TRP A C 1
ATOM 1554 O O . TRP A 1 203 ? -10.603 21.203 2.617 1.00 93.88 203 TRP A O 1
ATOM 1564 N N . ALA A 1 204 ? -12.547 20.797 1.574 1.00 93.62 204 ALA A N 1
ATOM 1565 C CA . ALA A 1 204 ? -11.957 20.147 0.406 1.00 93.62 204 ALA A CA 1
ATOM 1566 C C . ALA A 1 204 ? -10.938 21.053 -0.309 1.00 93.62 204 ALA A C 1
ATOM 1568 O O . ALA A 1 204 ? -9.837 20.614 -0.629 1.00 93.62 204 ALA A O 1
ATOM 1569 N N . GLU A 1 205 ? -11.244 22.341 -0.481 1.00 94.38 205 GLU A N 1
ATOM 1570 C CA . GLU A 1 205 ? -10.299 23.321 -1.034 1.00 94.38 205 GLU A CA 1
ATOM 1571 C C . GLU A 1 205 ? -9.060 23.541 -0.155 1.00 94.38 205 GLU A C 1
ATOM 1573 O O . GLU A 1 205 ? -7.975 23.851 -0.652 1.00 94.38 205 GLU A O 1
ATOM 1578 N N . THR A 1 206 ? -9.220 23.454 1.165 1.00 95.06 206 THR A N 1
ATOM 1579 C CA . THR A 1 206 ? -8.108 23.575 2.117 1.00 95.06 206 THR A CA 1
ATOM 1580 C C . THR A 1 206 ? -7.214 22.342 2.047 1.00 95.06 206 THR A C 1
ATOM 1582 O O . THR A 1 206 ? -5.990 22.450 2.012 1.00 95.06 206 THR A O 1
ATOM 1585 N N . VAL A 1 207 ? -7.833 21.169 1.955 1.00 94.62 207 VAL A N 1
ATOM 1586 C CA . VAL A 1 207 ? -7.171 19.876 1.808 1.00 94.62 207 VAL A CA 1
ATOM 1587 C C . VAL A 1 207 ? -6.435 19.760 0.469 1.00 94.62 207 VAL A C 1
ATOM 1589 O O . VAL A 1 207 ? -5.342 19.198 0.433 1.00 94.62 207 VAL A O 1
ATOM 1592 N N . GLU A 1 208 ? -6.962 20.327 -0.621 1.00 95.38 208 GLU A N 1
ATOM 1593 C CA . GLU A 1 208 ? -6.246 20.346 -1.904 1.00 95.38 208 GLU A CA 1
ATOM 1594 C C . GLU A 1 208 ? -4.966 21.186 -1.824 1.00 95.38 208 GLU A C 1
ATOM 1596 O O . GLU A 1 208 ? -3.904 20.727 -2.246 1.00 95.38 208 GLU A O 1
ATOM 1601 N N . ARG A 1 209 ? -5.020 22.360 -1.178 1.00 95.81 209 ARG A N 1
ATOM 1602 C CA . ARG A 1 209 ? -3.813 23.155 -0.891 1.00 95.81 209 ARG A CA 1
ATOM 1603 C C . ARG A 1 209 ? -2.830 22.368 -0.032 1.00 95.81 209 ARG A C 1
ATOM 1605 O O . ARG A 1 209 ? -1.646 22.322 -0.343 1.00 95.81 209 ARG A O 1
ATOM 1612 N N . ALA A 1 210 ? -3.310 21.684 1.004 1.00 96.06 210 ALA A N 1
ATOM 1613 C CA . ALA A 1 210 ? -2.482 20.789 1.811 1.00 96.06 210 ALA A CA 1
ATOM 1614 C C . ALA A 1 210 ? -1.807 19.695 0.946 1.00 96.06 210 ALA A C 1
ATOM 1616 O O . ALA A 1 210 ? -0.648 19.351 1.170 1.00 96.06 210 ALA A O 1
ATOM 1617 N N . GLY A 1 211 ? -2.496 19.207 -0.091 1.00 96.31 211 GLY A N 1
ATOM 1618 C CA . GLY A 1 211 ? -1.961 18.279 -1.090 1.00 96.31 211 GLY A CA 1
ATOM 1619 C C . GLY A 1 211 ? -0.860 18.867 -1.978 1.00 96.31 211 GLY A C 1
ATOM 1620 O O . GLY A 1 211 ? 0.076 18.154 -2.334 1.00 96.31 211 GLY A O 1
ATOM 1621 N N . GLU A 1 212 ? -0.900 20.157 -2.310 1.00 95.31 212 GLU A N 1
ATOM 1622 C CA . GLU A 1 212 ? 0.212 20.824 -3.008 1.00 95.31 212 GLU A CA 1
ATOM 1623 C C . GLU A 1 212 ? 1.484 20.848 -2.153 1.00 95.31 212 GLU A C 1
ATOM 1625 O O . GLU A 1 212 ? 2.579 20.570 -2.650 1.00 95.31 212 GLU A O 1
ATOM 1630 N N . TRP A 1 213 ? 1.331 21.121 -0.856 1.00 96.38 213 TRP A N 1
ATOM 1631 C CA . TRP A 1 213 ? 2.421 21.080 0.118 1.00 96.38 213 TRP A CA 1
ATOM 1632 C C . TRP A 1 213 ? 2.973 19.667 0.302 1.00 96.38 213 TRP A 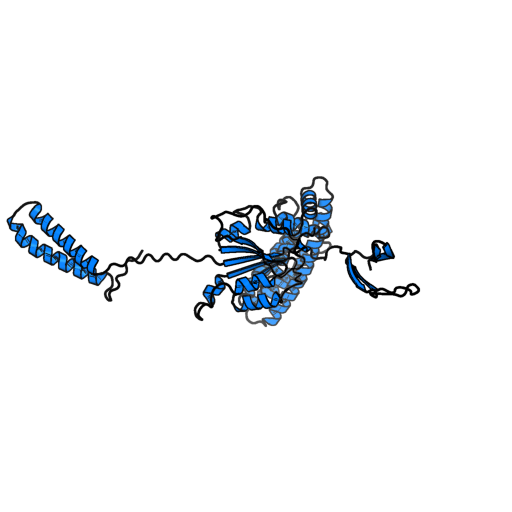C 1
ATOM 1634 O O . TRP A 1 213 ? 4.189 19.473 0.284 1.00 96.38 213 TRP A O 1
ATOM 1644 N N . GLU A 1 214 ? 2.094 18.668 0.396 1.00 96.25 214 GLU A N 1
ATOM 1645 C CA . GLU A 1 214 ? 2.476 17.257 0.440 1.00 96.25 214 GLU A CA 1
ATOM 1646 C C . GLU A 1 214 ? 3.330 16.877 -0.778 1.00 96.25 214 GLU A C 1
ATOM 1648 O O . GLU A 1 214 ? 4.417 16.318 -0.626 1.00 96.25 214 GLU A O 1
ATOM 1653 N N . ARG A 1 215 ? 2.872 17.220 -1.990 1.00 94.25 215 ARG A N 1
ATOM 1654 C CA . ARG A 1 215 ? 3.594 16.939 -3.241 1.00 94.25 215 ARG A CA 1
ATOM 1655 C C . ARG A 1 215 ? 4.972 17.599 -3.260 1.00 94.25 215 ARG A C 1
ATOM 1657 O O . ARG A 1 215 ? 5.938 16.957 -3.670 1.00 94.25 215 ARG A O 1
ATOM 1664 N N . ALA A 1 216 ? 5.081 18.843 -2.791 1.00 94.69 216 ALA A N 1
ATOM 1665 C CA . ALA A 1 216 ? 6.359 19.548 -2.699 1.00 94.69 216 ALA A CA 1
ATOM 1666 C C . ALA A 1 216 ? 7.324 18.872 -1.709 1.00 94.69 216 ALA A C 1
ATOM 1668 O O . ALA A 1 216 ? 8.489 18.654 -2.042 1.00 94.69 216 ALA A O 1
ATOM 1669 N N . LEU A 1 217 ? 6.839 18.478 -0.527 1.00 96.00 217 LEU A N 1
ATOM 1670 C CA . LEU A 1 217 ? 7.635 17.772 0.482 1.00 96.00 217 LEU A CA 1
ATOM 1671 C C . LEU A 1 217 ? 8.096 16.393 -0.011 1.00 96.00 217 LEU A C 1
ATOM 1673 O O . LEU A 1 217 ? 9.270 16.053 0.136 1.00 96.00 217 LEU A O 1
ATOM 1677 N N . ARG A 1 218 ? 7.210 15.621 -0.657 1.00 94.88 218 ARG A N 1
ATOM 1678 C CA . ARG A 1 218 ? 7.568 14.331 -1.276 1.00 94.88 218 ARG A CA 1
ATOM 1679 C C . ARG A 1 218 ? 8.584 14.503 -2.406 1.00 94.88 218 ARG A C 1
ATOM 1681 O O . ARG A 1 218 ? 9.503 13.697 -2.512 1.00 94.88 218 ARG A O 1
ATOM 1688 N N . GLY A 1 219 ? 8.462 15.560 -3.212 1.00 94.06 219 GLY A N 1
ATOM 1689 C CA . GLY A 1 219 ? 9.444 15.913 -4.240 1.00 94.06 219 GLY A CA 1
ATOM 1690 C C . GLY A 1 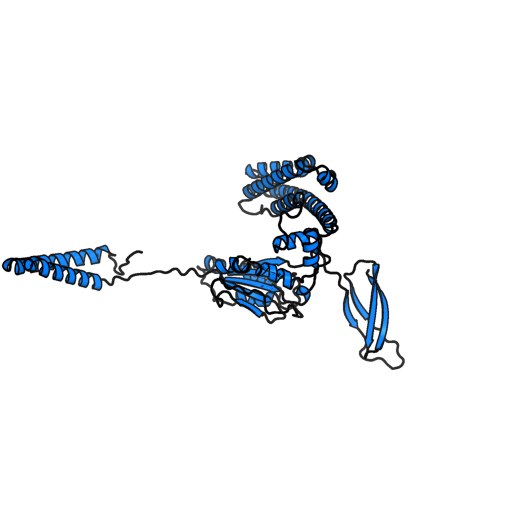219 ? 10.825 16.208 -3.649 1.00 94.06 219 GLY A C 1
ATOM 1691 O O . GLY A 1 219 ? 11.805 15.570 -4.024 1.00 94.06 219 GLY A O 1
ATOM 1692 N N . ALA A 1 220 ? 10.892 17.086 -2.646 1.00 95.00 220 ALA A N 1
ATOM 1693 C CA . ALA A 1 220 ? 12.139 17.394 -1.946 1.00 95.00 220 ALA A CA 1
ATOM 1694 C C . ALA A 1 220 ? 12.754 16.155 -1.267 1.00 95.00 220 ALA A C 1
ATOM 1696 O O . ALA A 1 220 ? 13.977 15.987 -1.266 1.00 95.00 220 ALA A O 1
ATOM 1697 N N . PHE A 1 221 ? 11.917 15.271 -0.710 1.00 96.31 221 PHE A N 1
ATOM 1698 C CA . PHE A 1 221 ? 12.354 14.001 -0.135 1.00 96.31 221 PHE A CA 1
ATOM 1699 C C . PHE A 1 221 ? 12.927 13.064 -1.202 1.00 96.31 221 PHE A C 1
ATOM 1701 O O . PHE A 1 221 ? 14.001 12.504 -1.002 1.00 96.31 221 PHE A O 1
ATOM 1708 N N . ARG A 1 222 ? 12.278 12.935 -2.366 1.00 94.94 222 ARG A N 1
ATOM 1709 C CA . ARG A 1 222 ? 12.800 12.154 -3.498 1.00 94.94 222 ARG A CA 1
ATOM 1710 C C . ARG A 1 222 ? 14.191 12.618 -3.916 1.00 94.94 222 ARG A C 1
ATOM 1712 O O . ARG A 1 222 ? 15.072 11.777 -4.092 1.00 94.94 222 ARG A O 1
ATOM 1719 N N . ASP A 1 223 ? 14.404 13.926 -4.020 1.00 93.94 223 ASP A N 1
ATOM 1720 C CA . ASP A 1 223 ? 15.711 14.489 -4.369 1.00 93.94 223 ASP A CA 1
ATOM 1721 C C . ASP A 1 223 ? 16.759 14.209 -3.282 1.00 93.94 223 ASP A C 1
ATOM 1723 O O . ASP A 1 223 ? 17.908 13.878 -3.584 1.00 93.94 223 ASP A O 1
ATOM 1727 N N . GLN A 1 224 ? 16.371 14.293 -2.003 1.00 94.31 224 GLN A N 1
ATOM 1728 C CA . GLN A 1 224 ? 17.236 13.933 -0.877 1.00 94.31 224 GLN A CA 1
ATOM 1729 C C . GLN A 1 224 ? 17.630 12.451 -0.919 1.00 94.31 224 GLN A C 1
ATOM 1731 O O . GLN A 1 224 ? 18.810 12.135 -0.782 1.00 94.31 224 GLN A O 1
ATOM 1736 N N . VAL A 1 225 ? 16.677 11.548 -1.156 1.00 95.56 225 VAL A N 1
ATOM 1737 C CA . VAL A 1 225 ? 16.953 10.112 -1.303 1.00 95.56 225 VAL A CA 1
ATOM 1738 C C . VAL A 1 225 ? 17.872 9.860 -2.497 1.00 95.56 225 VAL A C 1
ATOM 1740 O O . VAL A 1 225 ? 18.814 9.081 -2.379 1.00 95.56 225 VAL A O 1
ATOM 1743 N N . GLY A 1 226 ? 17.662 10.561 -3.615 1.00 93.38 226 GLY A N 1
ATOM 1744 C CA . GLY A 1 226 ? 18.542 10.495 -4.781 1.00 93.38 226 GLY A CA 1
ATOM 1745 C C . GLY A 1 226 ? 19.994 10.857 -4.457 1.00 93.38 226 GLY A C 1
ATOM 1746 O O . GLY A 1 226 ? 20.904 10.188 -4.933 1.00 93.38 226 GLY A O 1
ATOM 1747 N N . GLN A 1 227 ? 20.219 11.856 -3.599 1.00 92.88 227 GLN A N 1
ATOM 1748 C CA . GLN A 1 227 ? 21.559 12.226 -3.128 1.00 92.88 227 GLN A CA 1
ATOM 1749 C C . GLN A 1 227 ? 22.137 11.193 -2.151 1.00 92.88 227 GLN A C 1
ATOM 1751 O O . GLN A 1 227 ? 23.291 10.798 -2.295 1.00 92.88 227 GLN A O 1
ATOM 1756 N N . LEU A 1 228 ? 21.336 10.704 -1.197 1.00 93.69 228 LEU A N 1
ATOM 1757 C CA . LEU A 1 228 ? 21.753 9.665 -0.243 1.00 93.69 228 LEU A CA 1
ATOM 1758 C C . LEU A 1 228 ? 22.105 8.338 -0.928 1.00 93.69 228 LEU A C 1
ATOM 1760 O O . LEU A 1 228 ? 22.940 7.591 -0.422 1.00 93.69 228 LEU A O 1
ATOM 1764 N N . ALA A 1 229 ? 21.488 8.056 -2.077 1.00 93.69 229 ALA A N 1
ATOM 1765 C CA . ALA A 1 229 ? 21.777 6.891 -2.904 1.00 93.69 229 ALA A CA 1
ATOM 1766 C C . ALA A 1 229 ? 23.143 6.967 -3.609 1.00 93.69 229 ALA A C 1
ATOM 1768 O O . ALA A 1 229 ? 23.697 5.928 -3.954 1.00 93.69 229 ALA A O 1
ATOM 1769 N N . GLN A 1 230 ? 23.698 8.169 -3.816 1.00 93.81 230 GLN A N 1
ATOM 1770 C CA . GLN A 1 230 ? 25.032 8.342 -4.412 1.00 93.81 230 GLN A CA 1
ATOM 1771 C C . GLN A 1 230 ? 26.162 8.095 -3.409 1.00 93.81 230 GLN A C 1
ATOM 1773 O O . GLN A 1 230 ? 27.295 7.841 -3.812 1.00 93.81 230 GLN A O 1
ATOM 1778 N N . ILE A 1 231 ? 25.868 8.159 -2.107 1.00 94.25 231 ILE A N 1
ATOM 1779 C CA . ILE A 1 231 ? 26.856 7.917 -1.057 1.00 94.25 231 ILE A CA 1
ATOM 1780 C C . ILE A 1 231 ? 27.221 6.431 -1.061 1.00 94.25 231 ILE A C 1
ATOM 1782 O O . ILE A 1 231 ? 26.367 5.552 -0.920 1.00 94.25 231 ILE A O 1
ATOM 1786 N N . GLU A 1 232 ? 28.507 6.151 -1.233 1.00 91.81 232 GLU A N 1
ATOM 1787 C CA . GLU A 1 232 ? 29.034 4.793 -1.230 1.00 91.81 232 GLU A CA 1
ATOM 1788 C C . GLU A 1 232 ? 28.859 4.144 0.153 1.00 91.81 232 GLU A C 1
ATOM 1790 O O . GLU A 1 232 ? 29.007 4.805 1.180 1.00 91.81 232 GLU A O 1
ATOM 1795 N N . ASN A 1 233 ? 28.495 2.858 0.188 1.00 90.19 233 ASN A N 1
ATOM 1796 C CA . ASN A 1 233 ? 28.212 2.096 1.417 1.00 90.19 233 ASN A CA 1
ATOM 1797 C C . ASN A 1 233 ? 27.093 2.666 2.318 1.00 90.19 233 ASN A C 1
ATOM 1799 O O . ASN A 1 233 ? 26.967 2.280 3.479 1.00 90.19 233 ASN A O 1
ATOM 1803 N N . SER A 1 234 ? 26.246 3.556 1.794 1.00 93.31 234 SER A N 1
ATOM 1804 C CA . SER A 1 234 ? 25.061 4.043 2.503 1.00 93.31 234 SER A CA 1
ATOM 1805 C C . SER A 1 234 ? 24.005 2.934 2.662 1.00 93.31 234 SER A C 1
ATOM 1807 O O . SER A 1 234 ? 23.722 2.222 1.691 1.00 93.31 234 SER A O 1
ATOM 1809 N N . PRO A 1 235 ? 23.335 2.818 3.829 1.00 95.31 235 PRO A N 1
ATOM 1810 C CA . PRO A 1 235 ? 22.227 1.875 4.004 1.00 95.31 235 PRO A CA 1
ATOM 1811 C C . PRO A 1 235 ? 21.071 2.165 3.036 1.00 95.31 235 PRO A C 1
ATOM 1813 O O . PRO A 1 235 ? 20.396 1.241 2.585 1.00 95.31 235 PRO A O 1
ATOM 1816 N N . VAL A 1 236 ? 20.877 3.436 2.655 1.00 96.25 236 VAL A N 1
ATOM 1817 C CA . VAL A 1 236 ? 19.883 3.842 1.650 1.00 96.25 236 VAL A CA 1
ATOM 1818 C C . VAL A 1 236 ? 20.220 3.228 0.297 1.00 96.25 236 VAL A C 1
ATOM 1820 O O . VAL A 1 236 ? 19.349 2.637 -0.334 1.00 96.25 236 VAL A O 1
ATOM 1823 N N . ARG A 1 237 ? 21.482 3.311 -0.136 1.00 95.81 237 ARG A N 1
ATOM 1824 C CA . ARG A 1 237 ? 21.922 2.732 -1.409 1.00 95.81 237 ARG A CA 1
ATOM 1825 C C . ARG A 1 237 ? 21.708 1.218 -1.437 1.00 95.81 237 ARG A C 1
ATOM 1827 O O . ARG A 1 237 ? 21.073 0.723 -2.363 1.00 95.81 237 ARG A O 1
ATOM 1834 N N . ALA A 1 238 ? 22.141 0.511 -0.393 1.00 96.19 238 ALA A N 1
ATOM 1835 C CA . ALA A 1 238 ? 21.958 -0.937 -0.285 1.00 96.19 238 ALA A CA 1
ATOM 1836 C C . ALA A 1 238 ? 20.470 -1.344 -0.319 1.00 96.19 238 ALA A C 1
ATOM 1838 O O . ALA A 1 238 ? 20.096 -2.317 -0.975 1.00 96.19 238 ALA A O 1
ATOM 1839 N N . ALA A 1 239 ? 19.599 -0.574 0.342 1.00 96.50 239 ALA A N 1
ATOM 1840 C CA . ALA A 1 239 ? 18.158 -0.809 0.323 1.00 96.50 239 ALA A CA 1
ATOM 1841 C C . ALA A 1 239 ? 17.545 -0.610 -1.076 1.00 96.50 239 ALA A C 1
ATOM 1843 O O . ALA A 1 239 ? 16.691 -1.398 -1.490 1.00 96.50 239 ALA A O 1
ATOM 1844 N N . LEU A 1 240 ? 17.985 0.416 -1.813 1.00 95.94 240 LEU A N 1
ATOM 1845 C CA . LEU A 1 240 ? 17.536 0.682 -3.183 1.00 95.94 240 LEU A CA 1
ATOM 1846 C C . LEU A 1 240 ? 18.022 -0.391 -4.167 1.00 95.94 240 LEU A C 1
ATOM 1848 O O . LEU A 1 240 ? 17.228 -0.877 -4.969 1.00 95.94 240 LEU A O 1
ATOM 1852 N N . GLU A 1 241 ? 19.284 -0.812 -4.070 1.00 95.56 241 GLU A N 1
ATOM 1853 C CA . GLU A 1 241 ? 19.848 -1.890 -4.893 1.00 95.56 241 GLU A CA 1
ATOM 1854 C C . GLU A 1 241 ? 19.126 -3.222 -4.637 1.00 95.56 241 GLU A C 1
ATOM 1856 O O . GLU A 1 241 ? 18.745 -3.919 -5.580 1.00 95.56 241 GLU A O 1
ATOM 1861 N N . ARG A 1 242 ? 18.834 -3.544 -3.367 1.00 95.88 242 ARG A N 1
ATOM 1862 C CA . ARG A 1 242 ? 18.015 -4.711 -3.006 1.00 95.88 242 ARG A CA 1
ATOM 1863 C C . ARG A 1 242 ? 16.603 -4.619 -3.585 1.00 95.88 242 ARG A C 1
ATOM 1865 O O . ARG A 1 242 ? 16.075 -5.619 -4.068 1.00 95.88 242 ARG A O 1
ATOM 1872 N N . PHE A 1 243 ? 15.980 -3.441 -3.563 1.00 94.75 243 PHE A N 1
ATOM 1873 C CA . PHE A 1 243 ? 14.672 -3.243 -4.191 1.00 94.75 243 PHE A CA 1
ATOM 1874 C C . PHE A 1 243 ? 14.723 -3.519 -5.699 1.00 94.75 243 PHE A C 1
ATOM 1876 O O . PHE A 1 243 ? 13.875 -4.248 -6.210 1.00 94.75 243 PHE A O 1
ATOM 1883 N N . ASP A 1 244 ? 15.742 -3.016 -6.392 1.00 93.56 244 ASP A N 1
ATOM 1884 C CA . ASP A 1 244 ? 15.907 -3.171 -7.843 1.00 93.56 244 ASP A CA 1
ATOM 1885 C C . ASP A 1 244 ? 16.269 -4.596 -8.285 1.00 93.56 244 ASP A C 1
ATOM 1887 O O . ASP A 1 244 ? 16.035 -4.970 -9.442 1.00 93.56 244 ASP A O 1
ATOM 1891 N N . ALA A 1 245 ? 16.809 -5.392 -7.362 1.00 94.94 245 ALA A N 1
ATOM 1892 C CA . ALA A 1 245 ? 17.104 -6.808 -7.544 1.00 94.94 245 ALA A CA 1
ATOM 1893 C C . ALA A 1 245 ? 15.915 -7.735 -7.234 1.00 94.94 245 ALA A C 1
ATOM 1895 O O . ALA A 1 245 ? 15.994 -8.925 -7.527 1.00 94.94 245 ALA A O 1
ATOM 1896 N N . THR A 1 246 ? 14.826 -7.221 -6.648 1.00 94.38 246 THR A N 1
ATOM 1897 C CA . THR A 1 246 ? 13.666 -8.040 -6.264 1.00 94.38 246 THR A CA 1
ATOM 1898 C C . THR A 1 246 ? 12.487 -7.860 -7.212 1.00 94.38 246 THR A C 1
ATOM 1900 O O . THR A 1 246 ? 12.246 -6.777 -7.756 1.00 94.38 246 THR A O 1
ATOM 1903 N N . THR A 1 247 ? 11.709 -8.921 -7.400 1.00 93.25 247 THR A N 1
ATOM 1904 C CA . THR A 1 247 ? 10.468 -8.891 -8.187 1.00 93.25 247 THR A CA 1
ATOM 1905 C C . THR A 1 247 ? 9.278 -8.448 -7.333 1.00 93.25 247 THR A C 1
ATOM 1907 O O . THR A 1 247 ? 9.353 -8.414 -6.097 1.00 93.25 247 THR A O 1
ATOM 1910 N N . ARG A 1 248 ? 8.154 -8.086 -7.966 1.00 92.31 248 ARG A N 1
ATOM 1911 C CA . ARG A 1 248 ? 6.907 -7.773 -7.238 1.00 92.31 248 ARG A CA 1
ATOM 1912 C C . ARG A 1 248 ? 6.438 -8.965 -6.401 1.00 92.31 248 ARG A C 1
ATOM 1914 O O . ARG A 1 248 ? 6.052 -8.766 -5.250 1.00 92.31 248 ARG A O 1
ATOM 1921 N N . TRP A 1 249 ? 6.554 -10.182 -6.935 1.00 93.38 249 TRP A N 1
ATOM 1922 C CA . TRP A 1 249 ? 6.252 -11.435 -6.241 1.00 93.38 249 TRP A CA 1
ATOM 1923 C C . TRP A 1 249 ? 7.092 -11.603 -4.975 1.00 93.38 249 TRP A C 1
ATOM 1925 O O . TRP A 1 249 ? 6.548 -11.802 -3.892 1.00 93.38 249 TRP A O 1
ATOM 1935 N N . GLN A 1 250 ? 8.413 -11.435 -5.083 1.00 93.94 250 GLN A N 1
ATOM 1936 C CA . GLN A 1 250 ? 9.318 -11.541 -3.936 1.00 93.94 250 GLN A CA 1
ATOM 1937 C C . GLN A 1 250 ? 9.018 -10.485 -2.866 1.00 93.94 250 GLN A C 1
ATOM 1939 O O . GLN A 1 250 ? 9.003 -10.805 -1.679 1.00 93.94 250 GLN A O 1
ATOM 1944 N N . ARG A 1 251 ? 8.727 -9.237 -3.264 1.00 93.56 251 ARG A N 1
ATOM 1945 C CA . ARG A 1 251 ? 8.337 -8.170 -2.324 1.00 93.56 251 ARG A CA 1
ATOM 1946 C C . ARG A 1 251 ? 7.012 -8.459 -1.627 1.00 93.56 251 ARG A C 1
ATOM 1948 O O . ARG A 1 251 ? 6.888 -8.219 -0.431 1.00 93.56 251 ARG A O 1
ATOM 1955 N N . MET A 1 252 ? 6.024 -8.964 -2.357 1.00 93.88 252 MET A N 1
ATOM 1956 C CA . MET A 1 252 ? 4.732 -9.352 -1.795 1.00 93.88 252 MET A CA 1
ATOM 1957 C C . MET A 1 252 ? 4.871 -10.532 -0.829 1.00 93.88 252 MET A C 1
ATOM 1959 O O . MET A 1 252 ? 4.283 -10.513 0.251 1.00 93.88 252 MET A O 1
ATOM 1963 N N . GLN A 1 253 ? 5.677 -11.531 -1.188 1.00 93.69 253 GLN A N 1
ATOM 1964 C CA . GLN A 1 253 ? 5.984 -12.652 -0.310 1.00 93.69 253 GLN A CA 1
ATOM 1965 C C . GLN A 1 253 ? 6.664 -12.166 0.973 1.00 93.69 253 GLN A C 1
ATOM 1967 O O . GLN A 1 253 ? 6.204 -12.512 2.055 1.00 93.69 253 GLN A O 1
ATOM 1972 N N . ALA A 1 254 ? 7.684 -11.311 0.863 1.00 93.31 254 ALA A N 1
ATOM 1973 C CA . ALA A 1 254 ? 8.345 -10.694 2.010 1.00 93.31 254 ALA A CA 1
ATOM 1974 C C . ALA A 1 254 ? 7.347 -9.919 2.890 1.00 93.31 254 ALA A C 1
ATOM 1976 O O . ALA A 1 254 ? 7.305 -10.106 4.100 1.00 93.31 254 ALA A O 1
ATOM 1977 N N . LEU A 1 255 ? 6.457 -9.121 2.290 1.00 92.94 255 LEU A N 1
ATOM 1978 C CA . LEU A 1 255 ? 5.422 -8.384 3.024 1.00 92.94 255 LEU A CA 1
ATOM 1979 C C . LEU A 1 255 ? 4.499 -9.299 3.848 1.00 92.94 255 LEU A C 1
ATOM 1981 O O . LEU A 1 255 ? 4.071 -8.911 4.938 1.00 92.94 255 LEU A O 1
ATOM 1985 N N . LEU A 1 256 ? 4.150 -10.472 3.313 1.00 93.75 256 LEU A N 1
ATOM 1986 C CA . LEU A 1 256 ? 3.242 -11.420 3.959 1.00 93.75 256 LEU A CA 1
ATOM 1987 C C . LEU A 1 256 ? 3.958 -12.317 4.978 1.00 93.75 256 LEU A C 1
ATOM 1989 O O . LEU A 1 256 ? 3.413 -12.532 6.063 1.00 93.75 256 LEU A O 1
ATOM 1993 N N . LEU A 1 257 ? 5.142 -12.830 4.633 1.00 93.69 257 LEU A N 1
ATOM 1994 C CA . LEU A 1 257 ? 5.815 -13.932 5.328 1.00 93.69 257 LEU A CA 1
ATOM 1995 C C . LEU A 1 257 ? 6.998 -13.499 6.205 1.00 93.69 257 LEU A C 1
ATOM 1997 O O . LEU A 1 257 ? 7.284 -14.188 7.188 1.00 93.69 257 LEU A O 1
ATOM 2001 N N . ASP A 1 258 ? 7.680 -12.385 5.904 1.00 91.62 258 ASP A N 1
ATOM 2002 C CA . ASP A 1 258 ? 8.829 -11.953 6.711 1.00 91.62 258 ASP A CA 1
ATOM 2003 C C . ASP A 1 258 ? 8.383 -11.660 8.153 1.00 91.62 258 ASP A C 1
ATOM 2005 O O . ASP A 1 258 ? 7.323 -11.081 8.414 1.00 91.62 258 ASP A O 1
ATOM 2009 N N . GLY A 1 259 ? 9.200 -12.095 9.114 1.00 85.94 259 GLY A N 1
ATOM 2010 C CA . GLY A 1 259 ? 8.860 -12.079 10.541 1.00 85.94 259 GLY A CA 1
ATOM 2011 C C . GLY A 1 259 ? 8.038 -13.288 11.012 1.00 85.94 259 GLY A C 1
ATOM 2012 O O . GLY A 1 259 ? 7.732 -13.382 12.201 1.00 85.94 259 GLY A O 1
ATOM 2013 N N . GLY A 1 260 ? 7.685 -14.223 10.120 1.00 88.12 260 GLY A N 1
ATOM 2014 C CA . GLY A 1 260 ? 7.033 -15.488 10.464 1.00 88.12 260 GLY A CA 1
ATOM 2015 C C . GLY A 1 260 ? 5.739 -15.289 11.258 1.00 88.12 260 GLY A C 1
ATOM 2016 O O . GLY A 1 260 ? 4.825 -14.586 10.824 1.00 88.12 260 GLY A O 1
ATOM 2017 N N . ALA A 1 261 ? 5.666 -15.878 12.456 1.00 85.81 261 ALA A N 1
ATOM 2018 C CA . ALA A 1 261 ? 4.498 -15.784 13.337 1.00 85.81 261 ALA A CA 1
ATOM 2019 C C . ALA A 1 261 ? 4.183 -14.350 13.816 1.00 85.81 261 ALA A C 1
ATOM 2021 O O . ALA A 1 261 ? 3.037 -14.056 14.172 1.00 85.81 261 ALA A O 1
ATOM 2022 N N . ASP A 1 262 ? 5.173 -13.455 13.821 1.00 88.38 262 ASP A N 1
ATOM 2023 C CA . ASP A 1 262 ? 5.012 -12.042 14.188 1.00 88.38 262 ASP A CA 1
ATOM 2024 C C . ASP A 1 262 ? 4.917 -11.116 12.963 1.00 88.38 262 ASP A C 1
ATOM 2026 O O . ASP A 1 262 ? 4.594 -9.929 13.093 1.00 88.38 262 ASP A O 1
ATOM 2030 N N . GLY A 1 263 ? 5.101 -11.682 11.767 1.00 88.56 263 GLY A N 1
ATOM 2031 C CA . GLY A 1 263 ? 4.870 -11.045 10.476 1.00 88.56 263 GLY A CA 1
ATOM 2032 C C . GLY A 1 263 ? 3.400 -10.705 10.217 1.00 88.56 263 GLY A C 1
ATOM 2033 O O . GLY A 1 263 ? 2.515 -10.892 11.058 1.00 88.56 263 GLY A O 1
ATOM 2034 N N . LEU A 1 264 ? 3.103 -10.162 9.033 1.00 92.19 264 LEU A N 1
ATOM 2035 C CA . LEU A 1 264 ? 1.735 -9.768 8.678 1.00 92.19 264 LEU A CA 1
ATOM 2036 C C . LEU A 1 264 ? 0.787 -10.974 8.652 1.00 92.19 264 LEU A C 1
ATOM 2038 O O . LEU A 1 264 ? -0.240 -10.938 9.333 1.00 92.19 264 LEU A O 1
ATOM 2042 N N . LEU A 1 265 ? 1.138 -12.036 7.920 1.00 93.62 265 LEU A N 1
ATOM 2043 C CA . LEU A 1 265 ? 0.300 -13.230 7.811 1.00 93.62 265 LEU A CA 1
ATOM 2044 C C . LEU A 1 265 ? 0.133 -13.924 9.167 1.00 93.62 265 LEU A C 1
ATOM 2046 O O . LEU A 1 265 ? -0.988 -14.257 9.538 1.00 93.62 265 LEU A O 1
ATOM 2050 N N . GLY A 1 266 ? 1.209 -14.048 9.952 1.00 91.94 266 GLY A N 1
ATOM 2051 C CA . GLY A 1 266 ? 1.159 -14.623 11.298 1.00 91.94 266 GLY A CA 1
ATOM 2052 C C . GLY A 1 266 ? 0.247 -13.846 12.253 1.00 91.94 266 GLY A C 1
ATOM 2053 O O . GLY A 1 266 ? -0.591 -14.434 12.937 1.00 91.94 266 GLY A O 1
ATOM 2054 N N . ARG A 1 267 ? 0.322 -12.508 12.259 1.00 92.00 267 ARG A N 1
ATOM 2055 C CA . ARG A 1 267 ? -0.578 -11.671 13.075 1.00 92.00 267 ARG A CA 1
ATOM 2056 C C . ARG A 1 267 ? -2.038 -11.763 12.640 1.00 92.00 267 ARG A C 1
ATOM 2058 O O . ARG A 1 267 ? -2.913 -11.702 13.503 1.00 92.00 267 ARG A O 1
ATOM 2065 N N . LEU A 1 268 ? -2.304 -11.913 11.341 1.00 92.12 268 LEU A N 1
ATOM 2066 C CA . LEU A 1 268 ? -3.657 -12.147 10.831 1.00 92.12 268 LEU A CA 1
ATOM 2067 C C . LEU A 1 268 ? -4.162 -13.537 11.239 1.00 92.12 268 LEU A C 1
ATOM 2069 O O . LEU A 1 268 ? -5.262 -13.639 11.772 1.00 92.12 268 LEU A O 1
ATOM 2073 N N . ALA A 1 269 ? -3.337 -14.574 11.101 1.00 91.38 269 ALA A N 1
ATOM 2074 C CA . ALA A 1 269 ? -3.661 -15.952 11.471 1.00 91.38 269 ALA A CA 1
ATOM 2075 C C . ALA A 1 269 ? -3.950 -16.136 12.972 1.00 91.38 269 ALA A C 1
ATOM 2077 O O . ALA A 1 269 ? -4.739 -16.991 13.355 1.00 91.38 269 ALA A O 1
ATOM 2078 N N . LYS A 1 270 ? -3.364 -15.299 13.842 1.00 89.00 270 LYS A N 1
ATOM 2079 C CA . LYS A 1 270 ? -3.678 -15.276 15.285 1.00 89.00 270 LYS A CA 1
ATOM 2080 C C . LYS A 1 270 ? -5.104 -14.785 15.592 1.00 89.00 270 LYS A C 1
ATOM 2082 O O . LYS A 1 270 ? -5.585 -15.005 16.700 1.00 89.00 270 LYS A O 1
ATOM 2087 N N . ARG A 1 271 ? -5.755 -14.065 14.669 1.00 88.44 271 ARG A N 1
ATOM 2088 C CA . ARG A 1 271 ? -7.060 -13.402 14.881 1.00 88.44 271 ARG A CA 1
ATOM 2089 C C . ARG A 1 271 ? -8.157 -13.854 13.917 1.00 88.44 271 ARG A C 1
ATOM 2091 O O . ARG A 1 271 ? -9.326 -13.580 14.174 1.00 88.44 271 ARG A O 1
ATOM 2098 N N . HIS A 1 272 ? -7.784 -14.507 12.823 1.00 89.81 272 HIS A N 1
ATOM 2099 C CA . HIS A 1 272 ? -8.655 -14.835 11.701 1.00 89.81 272 HIS A CA 1
ATOM 2100 C C . HIS A 1 272 ? -8.323 -16.227 11.164 1.00 89.81 272 HIS A C 1
ATOM 2102 O O . HIS A 1 272 ? -7.169 -16.653 11.205 1.00 89.81 272 HIS A O 1
ATOM 2108 N N . GLU A 1 273 ? -9.316 -16.907 10.599 1.00 90.00 273 GLU A N 1
ATOM 2109 C CA . GLU A 1 273 ? -9.075 -18.081 9.762 1.00 90.00 273 GLU A CA 1
ATOM 2110 C C . GLU A 1 273 ? -8.635 -17.588 8.380 1.00 90.00 273 GLU A C 1
ATOM 2112 O O . GLU A 1 273 ? -9.453 -17.121 7.586 1.00 90.00 273 GLU A O 1
ATOM 2117 N N . VAL A 1 274 ? -7.329 -17.607 8.120 1.00 93.31 274 VAL A N 1
ATOM 2118 C CA . VAL A 1 274 ? -6.760 -17.015 6.906 1.00 93.31 274 VAL A CA 1
ATOM 2119 C C . VAL A 1 274 ? -6.512 -18.080 5.842 1.00 93.31 274 VAL A C 1
ATOM 2121 O O . VAL A 1 274 ? -5.825 -19.068 6.091 1.00 93.31 274 VAL A O 1
ATOM 2124 N N . THR A 1 275 ? -6.989 -17.836 4.626 1.00 94.69 275 THR A N 1
ATOM 2125 C CA . THR A 1 275 ? -6.624 -18.612 3.435 1.00 94.69 275 THR A CA 1
ATOM 2126 C C . THR A 1 275 ? -5.914 -17.693 2.452 1.00 94.69 275 THR A C 1
ATOM 2128 O O . THR A 1 275 ? -6.418 -16.616 2.144 1.00 94.69 275 THR A O 1
ATOM 2131 N N . VAL A 1 276 ? -4.748 -18.103 1.958 1.00 95.81 276 VAL A N 1
ATOM 2132 C CA . VAL A 1 276 ? -3.988 -17.376 0.938 1.00 95.81 276 VAL A CA 1
ATOM 2133 C C . VAL A 1 276 ? -4.137 -18.104 -0.392 1.00 95.81 276 VAL A C 1
ATOM 2135 O O . VAL A 1 276 ? -3.831 -19.293 -0.494 1.00 95.81 276 VAL A O 1
ATOM 2138 N N . VAL A 1 277 ? -4.594 -17.390 -1.416 1.00 95.00 277 VAL A N 1
ATOM 2139 C CA . VAL A 1 277 ? -4.853 -17.922 -2.757 1.00 95.00 277 VAL A CA 1
ATOM 2140 C C . VAL A 1 277 ? -4.122 -17.084 -3.794 1.00 95.00 277 VAL A C 1
ATOM 2142 O O . VAL A 1 277 ? -4.217 -15.861 -3.785 1.00 95.00 277 VAL A O 1
ATOM 2145 N N . ALA A 1 278 ? -3.427 -17.744 -4.712 1.00 93.69 278 ALA A N 1
ATOM 2146 C CA . ALA A 1 278 ? -2.886 -17.129 -5.908 1.00 93.69 278 ALA A CA 1
ATOM 2147 C C . ALA A 1 278 ? -3.971 -17.001 -6.984 1.00 93.69 278 ALA A C 1
ATOM 2149 O O . ALA A 1 278 ? -4.513 -18.007 -7.444 1.00 93.69 278 ALA A O 1
ATOM 2150 N N . ALA A 1 279 ? -4.259 -15.770 -7.399 1.00 91.00 279 ALA A N 1
ATOM 2151 C CA . ALA A 1 279 ? -5.036 -15.468 -8.591 1.00 91.00 279 ALA A CA 1
ATOM 2152 C C . ALA A 1 279 ? -4.175 -15.708 -9.837 1.00 91.00 279 ALA A C 1
ATOM 2154 O O . ALA A 1 279 ? -3.075 -15.163 -9.962 1.00 91.00 279 ALA A O 1
ATOM 2155 N N . ARG A 1 280 ? -4.675 -16.555 -10.735 1.00 88.88 280 ARG A N 1
ATOM 2156 C CA . ARG A 1 280 ? -4.015 -17.031 -11.961 1.00 88.88 280 ARG A CA 1
ATOM 2157 C C . ARG A 1 280 ? -5.075 -17.244 -13.045 1.00 88.88 280 ARG A C 1
ATOM 2159 O O . ARG A 1 280 ? -6.251 -17.008 -12.783 1.00 88.88 280 ARG A O 1
ATOM 2166 N N . ASP A 1 281 ? -4.676 -17.670 -14.241 1.00 82.50 281 ASP A N 1
ATOM 2167 C CA . ASP A 1 281 ? -5.558 -17.869 -15.401 1.00 82.50 281 ASP A CA 1
ATOM 2168 C C . ASP A 1 281 ? -6.658 -18.917 -15.144 1.00 82.50 281 ASP A C 1
ATOM 2170 O O . ASP A 1 281 ? -6.483 -20.100 -15.413 1.00 82.50 281 ASP A O 1
ATOM 2174 N N . ARG A 1 282 ? -7.787 -18.479 -14.568 1.00 74.81 282 ARG A N 1
ATOM 2175 C CA . ARG A 1 282 ? -9.002 -19.265 -14.257 1.00 74.81 282 ARG A CA 1
ATOM 2176 C C . ARG A 1 282 ? -8.818 -20.494 -13.353 1.00 74.81 282 ARG A C 1
ATOM 2178 O O . ARG A 1 282 ? -9.801 -21.165 -13.052 1.00 74.81 282 ARG A O 1
ATOM 2185 N N . GLU A 1 283 ? -7.608 -20.747 -12.872 1.00 82.31 283 GLU A N 1
ATOM 2186 C CA . GLU A 1 283 ? -7.268 -21.823 -11.940 1.00 82.31 283 GLU A CA 1
ATOM 2187 C C . GLU A 1 283 ? -6.607 -21.229 -10.687 1.00 82.31 283 GLU A C 1
ATOM 2189 O O . GLU A 1 283 ? -5.379 -21.111 -10.614 1.00 82.31 283 GLU A O 1
ATOM 2194 N N . PRO A 1 284 ? -7.398 -20.780 -9.696 1.00 87.94 284 PRO A N 1
ATOM 2195 C CA . PRO A 1 284 ? -6.844 -20.262 -8.456 1.00 87.94 284 PRO A CA 1
ATOM 2196 C C . PRO A 1 284 ? -6.135 -21.372 -7.672 1.00 87.94 284 PRO A C 1
ATOM 2198 O O . PRO A 1 284 ? -6.666 -22.468 -7.501 1.00 87.94 284 PRO A O 1
ATOM 2201 N N . VAL A 1 285 ? -4.943 -21.078 -7.151 1.00 91.62 285 VAL A N 1
ATOM 2202 C CA . VAL A 1 285 ? -4.136 -22.048 -6.390 1.00 91.62 285 VAL A CA 1
ATOM 2203 C C . VAL A 1 285 ? -4.068 -21.623 -4.931 1.00 91.62 285 VAL A C 1
ATOM 2205 O O . VAL A 1 285 ? -3.625 -20.518 -4.620 1.00 91.62 285 VAL A O 1
ATOM 2208 N N . THR A 1 286 ? -4.477 -22.491 -4.007 1.00 93.44 286 THR A N 1
ATOM 2209 C CA . THR A 1 286 ? -4.290 -22.239 -2.573 1.00 93.44 286 THR A CA 1
ATOM 2210 C C . THR A 1 286 ? -2.810 -22.342 -2.220 1.00 93.44 286 THR A C 1
ATOM 2212 O O . THR A 1 286 ? -2.215 -23.411 -2.303 1.00 93.44 286 THR A O 1
ATOM 2215 N N . LEU A 1 287 ? -2.221 -21.224 -1.801 1.00 93.44 287 LEU A N 1
ATOM 2216 C CA . LEU A 1 287 ? -0.828 -21.153 -1.362 1.00 93.44 287 LEU A CA 1
ATOM 2217 C C . LEU A 1 287 ? -0.664 -21.590 0.090 1.00 93.44 287 LEU A C 1
ATOM 2219 O O . LEU A 1 287 ? 0.354 -22.168 0.460 1.00 93.44 287 LEU A O 1
ATOM 2223 N N . TRP A 1 288 ? -1.650 -21.264 0.925 1.00 93.94 288 TRP A N 1
ATOM 2224 C CA . TRP A 1 288 ? -1.641 -21.603 2.340 1.00 93.94 288 TRP A CA 1
ATOM 2225 C C . TRP A 1 288 ? -3.051 -21.547 2.927 1.00 93.94 288 TRP A C 1
ATOM 2227 O O . TRP A 1 288 ? -3.850 -20.684 2.561 1.00 93.94 288 TRP A O 1
ATOM 2237 N N . ASN A 1 289 ? -3.350 -22.444 3.865 1.00 91.50 289 ASN A N 1
ATOM 2238 C CA . ASN A 1 289 ? -4.604 -22.439 4.607 1.00 91.50 289 ASN A CA 1
ATOM 2239 C C . ASN A 1 289 ? -4.339 -22.584 6.110 1.00 91.50 289 ASN A C 1
ATOM 2241 O O . ASN A 1 289 ? -3.885 -23.631 6.571 1.00 91.50 289 ASN A O 1
ATOM 2245 N N . GLY A 1 290 ? -4.664 -21.538 6.868 1.00 87.69 290 GLY A N 1
ATOM 2246 C CA . GLY A 1 290 ? -4.463 -21.478 8.308 1.00 87.69 290 GLY A CA 1
ATOM 2247 C C . GLY A 1 290 ? -5.314 -22.459 9.111 1.00 87.69 290 GLY A C 1
ATOM 2248 O O . GLY A 1 290 ? -4.882 -22.841 10.192 1.00 87.69 290 GLY A O 1
ATOM 2249 N N . SER A 1 291 ? -6.468 -22.918 8.606 1.00 83.31 291 SER A N 1
ATOM 2250 C CA . SER A 1 291 ? -7.259 -23.944 9.309 1.00 83.31 291 SER A CA 1
ATOM 2251 C C . SER A 1 291 ? -6.692 -25.356 9.176 1.00 83.31 291 SER A C 1
ATOM 2253 O O . SER A 1 291 ? -6.963 -26.201 10.027 1.00 83.31 291 SER A O 1
ATOM 2255 N N . ALA A 1 292 ? -5.880 -25.608 8.147 1.00 82.75 292 ALA A N 1
ATOM 2256 C CA . ALA A 1 292 ? -5.182 -26.880 7.957 1.00 82.75 292 ALA A CA 1
ATOM 2257 C C . ALA A 1 292 ? -3.758 -26.884 8.553 1.00 82.75 292 ALA A C 1
ATOM 2259 O O . ALA A 1 292 ? -3.167 -27.950 8.721 1.00 82.75 292 ALA A O 1
ATOM 2260 N N . ALA A 1 293 ? -3.198 -25.709 8.855 1.00 81.88 293 ALA A N 1
ATOM 2261 C CA . ALA A 1 293 ? -1.853 -25.549 9.404 1.00 81.88 293 ALA A CA 1
ATOM 2262 C C . ALA A 1 293 ? -1.821 -25.727 10.933 1.00 81.88 293 ALA A C 1
ATOM 2264 O O . ALA A 1 293 ? -2.828 -25.540 11.621 1.00 81.88 293 ALA A O 1
ATOM 2265 N N . ARG A 1 294 ? -0.650 -26.055 11.502 1.00 79.06 294 ARG A N 1
ATOM 2266 C CA . ARG A 1 294 ? -0.500 -26.069 12.965 1.00 79.06 294 ARG A CA 1
ATOM 2267 C C . ARG A 1 294 ? -0.590 -24.639 13.518 1.00 79.06 294 ARG A C 1
ATOM 2269 O O . ARG A 1 294 ? -0.169 -23.694 12.848 1.00 79.06 294 ARG A O 1
ATOM 2276 N N . PRO A 1 295 ? -1.078 -24.445 14.758 1.00 72.75 295 PRO A N 1
ATOM 2277 C CA . PRO A 1 295 ? -1.122 -23.120 15.368 1.00 72.75 295 PRO A CA 1
ATOM 2278 C C . PRO A 1 295 ? 0.251 -22.434 15.363 1.00 72.75 295 PRO A C 1
ATOM 2280 O O . PRO A 1 295 ? 1.220 -22.962 15.903 1.00 72.75 295 PRO A O 1
ATOM 2283 N N . GLY A 1 296 ? 0.323 -21.247 14.756 1.00 72.81 296 GLY A N 1
ATOM 2284 C CA . GLY A 1 296 ? 1.556 -20.458 14.643 1.00 72.81 296 GLY A CA 1
ATOM 2285 C C . GLY A 1 296 ? 2.488 -20.857 13.493 1.00 72.81 296 GLY A C 1
ATOM 2286 O O . GLY A 1 296 ? 3.509 -20.200 13.303 1.00 72.81 296 GLY A O 1
ATOM 2287 N N . GLU A 1 297 ? 2.143 -21.879 12.709 1.00 86.19 297 GLU A N 1
ATOM 2288 C CA . GLU A 1 297 ? 2.900 -22.290 11.529 1.00 86.19 297 GLU A CA 1
ATOM 2289 C C . GLU A 1 297 ? 2.549 -21.401 10.329 1.00 86.19 297 GLU A C 1
ATOM 2291 O O . GLU A 1 297 ? 1.407 -21.353 9.874 1.00 86.19 297 GLU A O 1
ATOM 2296 N N . VAL A 1 298 ? 3.551 -20.691 9.815 1.00 89.44 298 VAL A N 1
ATOM 2297 C CA . VAL A 1 298 ? 3.457 -19.834 8.628 1.00 89.44 298 VAL A CA 1
ATOM 2298 C C . VAL A 1 298 ? 4.546 -20.285 7.653 1.00 89.44 298 VAL A C 1
ATOM 2300 O O . VAL A 1 298 ? 5.669 -20.542 8.098 1.00 89.44 298 VAL A O 1
ATOM 2303 N N . PRO A 1 299 ? 4.260 -20.408 6.344 1.00 91.62 299 PRO A N 1
ATOM 2304 C CA . PRO A 1 299 ? 5.264 -20.832 5.378 1.00 91.62 299 PRO A CA 1
ATOM 2305 C C . PRO A 1 299 ? 6.408 -19.816 5.297 1.00 91.62 299 PRO A C 1
ATOM 2307 O O . PRO A 1 299 ? 6.187 -18.612 5.397 1.00 91.62 299 PRO A O 1
ATOM 2310 N N . MET A 1 300 ? 7.634 -20.295 5.068 1.00 89.56 300 MET A N 1
ATOM 2311 C CA . MET A 1 300 ? 8.790 -19.414 4.829 1.00 89.56 300 MET A CA 1
ATOM 2312 C C . MET A 1 300 ? 8.786 -18.820 3.412 1.00 89.56 300 MET A C 1
ATOM 2314 O O . MET A 1 300 ? 9.348 -17.754 3.177 1.00 89.56 300 MET A O 1
ATOM 2318 N N . LYS A 1 301 ? 8.166 -19.521 2.458 1.00 93.38 301 LYS A N 1
ATOM 2319 C CA . LYS A 1 301 ? 7.990 -19.103 1.064 1.00 93.38 301 LYS A CA 1
ATOM 2320 C C . LYS A 1 301 ? 6.746 -19.753 0.471 1.00 93.38 301 LYS A C 1
ATOM 2322 O O . LYS A 1 301 ? 6.314 -20.803 0.942 1.00 93.38 301 LYS A O 1
ATOM 2327 N N . PHE A 1 302 ? 6.204 -19.154 -0.580 1.00 93.62 302 PHE A N 1
ATOM 2328 C CA . PHE A 1 302 ? 5.182 -19.778 -1.403 1.00 93.62 302 PHE A CA 1
ATOM 2329 C C . PHE A 1 302 ? 5.853 -20.606 -2.501 1.00 93.62 302 PHE A C 1
ATOM 2331 O O . PHE A 1 302 ? 6.673 -20.095 -3.261 1.00 93.62 302 PHE A O 1
ATOM 2338 N N . GLU A 1 303 ? 5.503 -21.888 -2.588 1.00 90.31 303 GLU A N 1
ATOM 2339 C CA . GLU A 1 303 ? 6.021 -22.816 -3.603 1.00 90.31 303 GLU A CA 1
ATOM 2340 C C . GLU A 1 303 ? 5.254 -22.652 -4.925 1.00 90.31 303 GLU A C 1
ATOM 2342 O O . GLU A 1 303 ? 4.585 -23.565 -5.402 1.00 90.31 303 GLU A O 1
ATOM 2347 N N . LEU A 1 304 ? 5.297 -21.442 -5.488 1.00 90.94 304 LEU A N 1
ATOM 2348 C CA . LEU A 1 304 ? 4.635 -21.087 -6.739 1.00 90.94 304 LEU A CA 1
ATOM 2349 C C . LEU A 1 304 ? 5.462 -20.038 -7.491 1.00 90.94 304 LEU A C 1
ATOM 2351 O O . LEU A 1 304 ? 5.866 -19.028 -6.913 1.00 90.94 304 LEU A O 1
ATOM 2355 N N . ALA A 1 305 ? 5.673 -20.259 -8.788 1.00 89.12 305 ALA A N 1
ATOM 2356 C CA . ALA A 1 305 ? 6.233 -19.252 -9.684 1.00 89.12 305 ALA A CA 1
ATOM 2357 C C . ALA A 1 305 ? 5.113 -18.343 -10.230 1.00 89.12 305 ALA A C 1
ATOM 2359 O O . ALA A 1 305 ? 4.045 -18.851 -10.574 1.00 89.12 305 ALA A O 1
ATOM 2360 N N . PRO A 1 306 ? 5.310 -17.018 -10.329 1.00 88.75 306 PRO A N 1
ATOM 2361 C CA . PRO A 1 306 ? 4.324 -16.093 -10.888 1.00 88.75 306 PRO A CA 1
ATOM 2362 C C . PRO A 1 306 ? 4.366 -16.082 -12.428 1.00 88.75 306 PRO A C 1
ATOM 2364 O O . PRO A 1 306 ? 4.672 -15.073 -13.048 1.00 88.75 306 PRO A O 1
ATOM 2367 N N . ASP A 1 307 ? 4.115 -17.223 -13.063 1.00 86.38 307 ASP A N 1
ATOM 2368 C CA . ASP A 1 307 ? 4.243 -17.433 -14.512 1.00 86.38 307 ASP A CA 1
ATOM 2369 C C . ASP A 1 307 ? 2.892 -17.506 -15.244 1.00 86.38 307 ASP A C 1
ATOM 2371 O O . ASP A 1 307 ? 2.847 -17.819 -16.435 1.00 86.38 307 ASP A O 1
ATOM 2375 N N . ALA A 1 308 ? 1.777 -17.210 -14.563 1.00 86.44 308 ALA A N 1
ATOM 2376 C CA . ALA A 1 308 ? 0.469 -17.295 -15.201 1.00 86.44 308 ALA A CA 1
ATOM 2377 C C . ALA A 1 308 ? 0.350 -16.270 -16.354 1.00 86.44 308 ALA A C 1
ATOM 2379 O O . ALA A 1 308 ? 0.668 -15.088 -16.164 1.00 86.44 308 ALA A O 1
ATOM 2380 N N . PRO A 1 309 ? -0.134 -16.688 -17.543 1.00 83.81 309 PRO A N 1
ATOM 2381 C CA . PRO A 1 309 ? -0.219 -15.824 -18.726 1.00 83.81 309 PRO A CA 1
ATOM 2382 C C . PRO A 1 309 ? -1.318 -14.762 -18.603 1.00 83.81 309 PRO A C 1
ATOM 2384 O O . PRO A 1 309 ? -1.292 -13.740 -19.292 1.00 83.81 309 PRO A O 1
ATOM 2387 N N . ALA A 1 310 ? -2.287 -15.006 -17.724 1.00 84.56 310 ALA A N 1
ATOM 2388 C CA . ALA A 1 310 ? -3.388 -14.112 -17.446 1.00 84.56 310 ALA A CA 1
ATOM 2389 C C . ALA A 1 310 ? -3.661 -14.019 -15.943 1.00 84.56 310 ALA A C 1
ATOM 2391 O O . ALA A 1 310 ? -3.374 -14.931 -15.163 1.00 84.56 310 ALA A O 1
ATOM 2392 N N . THR A 1 311 ? -4.252 -12.895 -15.568 1.00 86.12 311 THR A N 1
ATOM 2393 C CA . THR A 1 311 ? -4.711 -12.574 -14.225 1.00 86.12 311 THR A CA 1
ATOM 2394 C C . THR A 1 311 ? -6.232 -12.666 -14.217 1.00 86.12 311 THR A C 1
ATOM 2396 O O . THR A 1 311 ? -6.887 -11.910 -14.937 1.00 86.12 311 THR A O 1
ATOM 2399 N N . ASP A 1 312 ? -6.797 -13.553 -13.395 1.00 89.94 312 ASP A N 1
ATOM 2400 C CA . ASP A 1 312 ? -8.225 -13.583 -13.048 1.00 89.94 312 ASP A CA 1
ATOM 2401 C C . ASP A 1 312 ? -8.375 -13.366 -11.537 1.00 89.94 312 ASP A C 1
ATOM 2403 O O . ASP A 1 312 ? -8.198 -14.280 -10.730 1.00 89.94 312 ASP A O 1
ATOM 2407 N N . LEU A 1 313 ? -8.682 -12.127 -11.141 1.00 90.44 313 LEU A N 1
ATOM 2408 C CA . LEU A 1 313 ? -8.900 -11.780 -9.736 1.00 90.44 313 LEU A CA 1
ATOM 2409 C C . LEU A 1 313 ? -10.328 -12.112 -9.297 1.00 90.44 313 LEU A C 1
ATOM 2411 O O . LEU A 1 313 ? -10.586 -12.196 -8.102 1.00 90.44 313 LEU A O 1
ATOM 2415 N N . ALA A 1 314 ? -11.269 -12.280 -10.229 1.00 89.75 314 ALA A N 1
ATOM 2416 C CA . ALA A 1 314 ? -12.672 -12.499 -9.908 1.00 89.75 314 ALA A CA 1
ATOM 2417 C C . ALA A 1 314 ? -12.957 -13.950 -9.502 1.00 89.75 314 ALA A C 1
ATOM 2419 O O . ALA A 1 314 ? -13.804 -14.162 -8.634 1.00 89.75 314 ALA A O 1
ATOM 2420 N N . GLY A 1 315 ? -12.245 -14.927 -10.072 1.00 87.44 315 GLY A N 1
ATOM 2421 C CA . GLY A 1 315 ? -12.346 -16.349 -9.710 1.00 87.44 315 GLY A CA 1
ATOM 2422 C C . GLY A 1 315 ? -12.283 -16.594 -8.192 1.00 87.44 315 GLY A C 1
ATOM 2423 O O . GLY A 1 315 ? -13.308 -16.954 -7.606 1.00 87.44 315 GLY A O 1
ATOM 2424 N N . PRO A 1 316 ? -11.155 -16.274 -7.519 1.00 88.44 316 PRO A N 1
ATOM 2425 C CA . PRO A 1 316 ? -11.020 -16.430 -6.067 1.00 88.44 316 PRO A CA 1
ATOM 2426 C C . PRO A 1 316 ? -12.128 -15.741 -5.254 1.00 88.44 316 PRO A C 1
ATOM 2428 O O . PRO A 1 316 ? -12.578 -16.253 -4.231 1.00 88.44 316 PRO A O 1
ATOM 2431 N N . LEU A 1 317 ? -12.583 -14.565 -5.700 1.00 89.69 317 LEU A N 1
ATOM 2432 C CA . LEU A 1 317 ? -13.619 -13.788 -5.013 1.00 89.69 317 LEU A CA 1
ATOM 2433 C C . LEU A 1 317 ? -15.001 -14.439 -5.121 1.00 89.69 317 LEU A C 1
ATOM 2435 O O . LEU A 1 317 ? -15.786 -14.399 -4.169 1.00 89.69 317 LEU A O 1
ATOM 2439 N N . ARG A 1 318 ? -15.311 -15.034 -6.277 1.00 86.44 318 ARG A N 1
ATOM 2440 C CA . ARG A 1 318 ? -16.562 -15.764 -6.508 1.00 86.44 318 ARG A CA 1
ATOM 2441 C C . ARG A 1 318 ? -16.601 -17.053 -5.703 1.00 86.44 318 ARG A C 1
ATOM 2443 O O . ARG A 1 318 ? -17.616 -17.301 -5.054 1.00 86.44 318 ARG A O 1
ATOM 2450 N N . ASP A 1 319 ? -15.506 -17.804 -5.696 1.00 84.62 319 ASP A N 1
ATOM 2451 C CA . ASP A 1 319 ? -15.382 -19.048 -4.932 1.00 84.62 319 ASP A CA 1
ATOM 2452 C C . ASP A 1 319 ? -15.546 -18.777 -3.439 1.00 84.62 319 ASP A C 1
ATOM 2454 O O . ASP A 1 319 ? -16.311 -19.454 -2.748 1.00 84.62 319 ASP A O 1
ATOM 2458 N N . PHE A 1 320 ? -14.935 -17.691 -2.956 1.00 83.50 320 PHE A N 1
ATOM 2459 C CA . PHE A 1 320 ? -15.163 -17.223 -1.598 1.00 83.50 320 PHE A CA 1
ATOM 2460 C C . PHE A 1 320 ? -16.635 -16.899 -1.373 1.00 83.50 320 PHE A C 1
ATOM 2462 O O . PHE A 1 320 ? -17.227 -17.386 -0.419 1.00 83.50 320 PHE A O 1
ATOM 2469 N N . SER A 1 321 ? -17.275 -16.139 -2.260 1.00 74.88 321 SER A N 1
ATOM 2470 C CA . SER A 1 321 ? -18.686 -15.804 -2.083 1.00 74.88 321 SER A CA 1
ATOM 2471 C C . SER A 1 321 ? -19.633 -17.014 -2.082 1.00 74.88 321 SER A C 1
ATOM 2473 O O . SER A 1 321 ? -20.732 -16.874 -1.544 1.00 74.88 321 SER A O 1
ATOM 2475 N N . GLY A 1 322 ? -19.271 -18.127 -2.728 1.00 65.00 322 GLY A N 1
ATOM 2476 C CA . GLY A 1 322 ? -20.102 -19.329 -2.849 1.00 65.00 322 GLY A CA 1
ATOM 2477 C C . GLY A 1 322 ? -19.954 -20.330 -1.700 1.00 65.00 322 GLY A C 1
ATOM 2478 O O . GLY A 1 322 ? -20.840 -21.160 -1.506 1.00 65.00 322 GLY A O 1
ATOM 2479 N N . GLY A 1 323 ? -18.865 -20.252 -0.930 1.00 57.28 323 GLY A N 1
ATOM 2480 C CA . GLY A 1 323 ? -18.659 -21.076 0.259 1.00 57.28 323 GLY A CA 1
ATOM 2481 C C . GLY A 1 323 ? -19.493 -20.577 1.439 1.00 57.28 323 GLY A C 1
ATOM 2482 O O . GLY A 1 323 ? -19.334 -19.429 1.850 1.00 57.28 323 GLY A O 1
ATOM 2483 N N . ASP A 1 324 ? -20.319 -21.462 1.991 1.00 49.88 324 ASP A N 1
ATOM 2484 C CA . ASP A 1 324 ? -21.203 -21.322 3.160 1.00 49.88 324 ASP A CA 1
ATOM 2485 C C . ASP A 1 324 ? -22.576 -20.676 2.896 1.00 49.88 324 ASP A C 1
ATOM 2487 O O . ASP A 1 324 ? -22.701 -19.536 2.449 1.00 49.88 324 ASP A O 1
ATOM 2491 N N . GLY A 1 325 ? -23.619 -21.465 3.186 1.00 43.00 325 GLY A N 1
ATOM 2492 C CA . GLY A 1 325 ? -25.024 -21.214 2.877 1.00 43.00 325 GLY A CA 1
ATOM 2493 C C . GLY A 1 325 ? -25.584 -19.882 3.376 1.00 43.00 325 GLY A C 1
ATOM 2494 O O . GLY A 1 325 ? -25.107 -19.280 4.336 1.00 43.00 325 GLY A O 1
ATOM 2495 N N . VAL A 1 326 ? -26.638 -19.442 2.685 1.00 41.59 326 VAL A N 1
ATOM 2496 C CA . VAL A 1 326 ? -27.389 -18.207 2.941 1.00 41.59 326 VAL A CA 1
ATOM 2497 C C . VAL A 1 326 ? -27.753 -18.106 4.430 1.00 41.59 326 VAL A C 1
ATOM 2499 O O . VAL A 1 326 ? -28.533 -18.930 4.909 1.00 41.59 326 VAL A O 1
ATOM 2502 N N . PRO A 1 327 ? -27.244 -17.108 5.174 1.00 44.16 327 PRO A N 1
ATOM 2503 C CA . PRO A 1 327 ? -27.712 -16.857 6.528 1.00 44.16 327 PRO A CA 1
ATOM 2504 C C . PRO A 1 327 ? -29.159 -16.357 6.468 1.00 44.16 327 PRO A C 1
ATOM 2506 O O . PRO A 1 327 ? -29.460 -15.440 5.695 1.00 44.16 327 PRO A O 1
ATOM 2509 N N . GLU A 1 328 ? -30.040 -16.937 7.288 1.00 41.06 328 GLU A N 1
ATOM 2510 C CA . GLU A 1 328 ? -31.404 -16.442 7.505 1.00 41.06 328 GLU A CA 1
ATOM 2511 C C . GLU A 1 328 ? -31.411 -14.928 7.780 1.00 41.06 328 GLU A C 1
ATOM 2513 O O . GLU A 1 328 ? -30.457 -14.363 8.324 1.00 41.06 328 GLU A O 1
ATOM 2518 N N . GLU A 1 329 ? -32.501 -14.256 7.404 1.00 41.66 329 GLU A N 1
ATOM 2519 C CA . GLU A 1 329 ? -32.632 -12.791 7.359 1.00 41.66 329 GLU A CA 1
ATOM 2520 C C . GLU A 1 329 ? -32.314 -12.047 8.670 1.00 41.66 329 GLU A C 1
ATOM 2522 O O . GLU A 1 329 ? -31.986 -10.863 8.621 1.00 41.66 329 GLU A O 1
ATOM 2527 N N . GLY A 1 330 ? -32.290 -12.734 9.819 1.00 41.69 330 GLY A N 1
ATOM 2528 C CA . GLY A 1 330 ? -31.861 -12.184 11.113 1.00 41.69 330 GLY A CA 1
ATOM 2529 C C . GLY A 1 330 ? -30.351 -12.254 11.409 1.00 41.69 330 GLY A C 1
ATOM 2530 O O . GLY A 1 330 ? -29.872 -11.552 12.297 1.00 41.69 330 GLY A O 1
ATOM 2531 N N . ALA A 1 331 ? -29.576 -13.056 10.669 1.00 45.78 331 ALA A N 1
ATOM 2532 C CA . ALA A 1 331 ? -28.137 -13.275 10.874 1.00 45.78 331 ALA A CA 1
ATOM 2533 C C . ALA A 1 331 ? -27.239 -12.464 9.919 1.00 45.78 331 ALA A C 1
ATOM 2535 O O . ALA A 1 331 ? -26.012 -12.491 10.055 1.00 45.78 331 ALA A O 1
ATOM 2536 N N . ARG A 1 332 ? -27.821 -11.714 8.970 1.00 47.03 332 ARG A N 1
ATOM 2537 C CA . ARG A 1 332 ? -27.081 -10.957 7.940 1.00 47.03 332 ARG A CA 1
ATOM 2538 C C . ARG A 1 332 ? -26.048 -9.986 8.523 1.00 47.03 332 ARG A C 1
ATOM 2540 O O . ARG A 1 332 ? -24.935 -9.925 8.015 1.00 47.03 332 ARG A O 1
ATOM 2547 N N . ASN A 1 333 ? -26.351 -9.313 9.634 1.00 43.88 333 ASN A N 1
ATOM 2548 C CA . ASN A 1 333 ? -25.420 -8.352 10.243 1.00 43.88 333 ASN A CA 1
ATOM 2549 C C . ASN A 1 333 ? -24.270 -9.005 11.035 1.00 43.88 333 ASN A C 1
ATOM 2551 O O . ASN A 1 333 ? -23.222 -8.387 11.193 1.00 43.88 333 ASN A O 1
ATOM 2555 N N . ALA A 1 334 ? -24.430 -10.247 11.507 1.00 44.44 334 ALA A N 1
ATOM 2556 C CA . ALA A 1 334 ? -23.401 -10.953 12.279 1.00 44.44 334 ALA A CA 1
ATOM 2557 C C . ALA A 1 334 ? -22.552 -11.905 11.415 1.00 44.44 334 ALA A C 1
ATOM 2559 O O . ALA A 1 334 ? -21.369 -12.081 11.689 1.00 44.44 334 ALA A O 1
ATOM 2560 N N . ALA A 1 335 ? -23.128 -12.498 10.363 1.00 47.16 335 ALA A N 1
ATOM 2561 C CA . ALA A 1 335 ? -22.425 -13.394 9.442 1.00 47.16 335 ALA A CA 1
ATOM 2562 C C . ALA A 1 335 ? -21.595 -12.637 8.388 1.00 47.16 335 ALA A C 1
ATOM 2564 O O . ALA A 1 335 ? -20.502 -13.080 8.041 1.00 47.16 335 ALA A O 1
ATOM 2565 N N . ALA A 1 336 ? -22.054 -11.464 7.933 1.00 49.50 336 ALA A N 1
ATOM 2566 C CA . ALA A 1 336 ? -21.276 -10.591 7.050 1.00 49.50 336 ALA A CA 1
ATOM 2567 C C . ALA A 1 336 ? -20.006 -10.053 7.738 1.00 49.50 336 ALA A C 1
ATOM 2569 O O . ALA A 1 336 ? -18.930 -10.031 7.148 1.00 49.50 336 ALA A O 1
ATOM 2570 N N . ALA A 1 337 ? -20.099 -9.746 9.038 1.00 51.94 337 ALA A N 1
ATOM 2571 C CA . ALA A 1 337 ? -18.972 -9.321 9.871 1.00 51.94 337 ALA A CA 1
ATOM 2572 C C . ALA A 1 337 ? -17.944 -10.438 10.161 1.00 51.94 337 ALA A C 1
ATOM 2574 O O . ALA A 1 337 ? -16.896 -10.173 10.752 1.00 51.94 337 ALA A O 1
ATOM 2575 N N . LYS A 1 338 ? -18.215 -11.685 9.745 1.00 76.06 338 LYS A N 1
ATOM 2576 C CA . LYS A 1 338 ? -17.290 -12.817 9.889 1.00 76.06 338 LYS A CA 1
ATOM 2577 C C . LYS A 1 338 ? -16.421 -13.056 8.656 1.00 76.06 338 LYS A C 1
ATOM 2579 O O . LYS A 1 338 ? -15.664 -14.020 8.669 1.00 76.06 338 LYS A O 1
ATOM 2584 N N . ARG A 1 339 ? -16.505 -12.246 7.595 1.00 88.00 339 ARG A N 1
ATOM 2585 C CA . ARG A 1 339 ? -15.748 -12.494 6.358 1.00 88.00 339 ARG A CA 1
ATOM 2586 C C . ARG A 1 339 ? -15.123 -11.223 5.818 1.00 88.00 339 ARG A C 1
ATOM 2588 O O . ARG A 1 339 ? -15.766 -10.184 5.818 1.00 88.00 339 ARG A O 1
ATOM 2595 N N . ALA A 1 340 ? -13.899 -11.312 5.318 1.00 92.94 340 ALA A N 1
ATOM 2596 C CA . ALA A 1 340 ? -13.232 -10.208 4.639 1.00 92.94 340 ALA A CA 1
ATOM 2597 C C . ALA A 1 340 ? -12.298 -10.727 3.544 1.00 92.94 340 ALA A C 1
ATOM 2599 O O . ALA A 1 340 ? -11.835 -11.869 3.594 1.00 92.94 340 ALA A O 1
ATOM 2600 N N . VAL A 1 341 ? -12.011 -9.868 2.570 1.00 94.31 341 VAL A N 1
ATOM 2601 C CA . VAL A 1 341 ? -11.048 -10.138 1.503 1.00 94.31 341 VAL A CA 1
ATOM 2602 C C . VAL A 1 341 ? -9.950 -9.085 1.529 1.00 94.31 341 VAL A C 1
ATOM 2604 O O . VAL A 1 341 ? -10.238 -7.892 1.593 1.00 94.31 341 VAL A O 1
ATOM 2607 N N . VAL A 1 342 ? -8.698 -9.514 1.411 1.00 95.50 342 VAL A N 1
ATOM 2608 C CA . VAL A 1 342 ? -7.550 -8.654 1.108 1.00 95.50 342 VAL A CA 1
ATOM 2609 C C . VAL A 1 342 ? -6.999 -9.071 -0.249 1.00 95.50 342 VAL A C 1
ATOM 2611 O O . VAL A 1 342 ? -6.693 -10.238 -0.455 1.00 95.50 342 VAL A O 1
ATOM 2614 N N . LEU A 1 343 ? -6.877 -8.129 -1.175 1.00 94.44 343 LEU A N 1
ATOM 2615 C CA . LEU A 1 343 ? -6.421 -8.362 -2.541 1.00 94.44 343 LEU A CA 1
ATOM 2616 C C . LEU A 1 343 ? -5.084 -7.651 -2.762 1.00 94.44 343 LEU A C 1
ATOM 2618 O O . LEU A 1 343 ? -5.022 -6.434 -2.623 1.00 94.44 343 LEU A O 1
ATOM 2622 N N . LEU A 1 344 ? -4.034 -8.390 -3.116 1.00 94.00 344 LEU A N 1
ATOM 2623 C CA . LEU A 1 344 ? -2.708 -7.873 -3.452 1.00 94.00 344 LEU A CA 1
ATOM 2624 C C . LEU A 1 344 ? -2.465 -8.079 -4.950 1.00 94.00 344 LEU A C 1
ATOM 2626 O O . LEU A 1 344 ? -2.333 -9.212 -5.404 1.00 94.00 344 LEU A O 1
ATOM 2630 N N . THR A 1 345 ? -2.434 -6.995 -5.722 1.00 89.69 345 THR A N 1
ATOM 2631 C CA . THR A 1 345 ? -2.334 -7.046 -7.195 1.00 89.69 345 THR A CA 1
ATOM 2632 C C . THR A 1 345 ? -1.759 -5.746 -7.749 1.00 89.69 345 THR A C 1
ATOM 2634 O O . THR A 1 345 ? -1.834 -4.704 -7.098 1.00 89.69 345 THR A O 1
ATOM 2637 N N . ASP A 1 346 ? -1.219 -5.782 -8.967 1.00 85.81 346 ASP A N 1
ATOM 2638 C CA . ASP A 1 346 ? -0.884 -4.575 -9.733 1.00 85.81 346 ASP A CA 1
ATOM 2639 C C . ASP A 1 346 ? -2.119 -3.909 -10.384 1.00 85.81 346 ASP A C 1
ATOM 2641 O O . ASP A 1 346 ? -2.016 -2.833 -10.975 1.00 85.81 346 ASP A O 1
ATOM 2645 N N . GLY A 1 347 ? -3.299 -4.528 -10.242 1.00 82.06 347 GLY A N 1
ATOM 2646 C CA . GLY A 1 347 ? -4.592 -4.028 -10.702 1.00 82.06 347 GLY A CA 1
ATOM 2647 C C . GLY A 1 347 ? -4.929 -4.383 -12.150 1.00 82.06 347 GLY A C 1
ATOM 2648 O O . GLY A 1 347 ? -5.991 -3.990 -12.637 1.00 82.06 347 GLY A O 1
ATOM 2649 N N . ARG A 1 348 ? -4.063 -5.118 -12.858 1.00 82.19 348 ARG A N 1
ATOM 2650 C CA . ARG A 1 348 ? -4.246 -5.436 -14.278 1.00 82.19 348 ARG A CA 1
ATOM 2651 C C . ARG A 1 348 ? -4.883 -6.811 -14.454 1.00 82.19 348 ARG A C 1
ATOM 2653 O O . ARG A 1 348 ? -4.215 -7.789 -14.755 1.00 82.19 348 ARG A O 1
ATOM 2660 N N . GLN A 1 349 ? -6.208 -6.868 -14.347 1.00 84.81 349 GLN A N 1
ATOM 2661 C CA . GLN A 1 349 ? -6.961 -8.054 -14.758 1.00 84.81 349 GLN A CA 1
ATOM 2662 C C . GLN A 1 349 ? -7.141 -8.094 -16.283 1.00 84.81 349 GLN A C 1
ATOM 2664 O O . GLN A 1 349 ? -7.534 -7.099 -16.894 1.00 84.81 349 GLN A O 1
ATOM 2669 N N . ASN A 1 350 ? -6.892 -9.253 -16.894 1.00 84.06 350 ASN A N 1
ATOM 2670 C CA . ASN A 1 350 ? -7.048 -9.474 -18.338 1.00 84.06 350 ASN A CA 1
ATOM 2671 C C . ASN A 1 350 ? -7.814 -10.764 -18.695 1.00 84.06 350 ASN A C 1
ATOM 2673 O O . ASN A 1 350 ? -8.072 -10.997 -19.875 1.00 84.06 350 ASN A O 1
ATOM 2677 N N . ALA A 1 351 ? -8.227 -11.562 -17.707 1.00 85.44 351 ALA A N 1
ATOM 2678 C CA . ALA A 1 351 ? -9.112 -12.711 -17.876 1.00 85.44 351 ALA A CA 1
ATOM 2679 C C . ALA A 1 351 ? -10.280 -12.666 -16.879 1.00 85.44 351 ALA A C 1
ATOM 2681 O O . ALA A 1 351 ? -10.229 -11.969 -15.871 1.00 85.44 351 ALA A O 1
ATOM 2682 N N . GLY A 1 352 ? -11.348 -13.411 -17.169 1.00 84.25 352 GLY A N 1
ATOM 2683 C CA . GLY A 1 352 ? -12.504 -13.541 -16.276 1.00 84.25 352 GLY A CA 1
ATOM 2684 C C . GLY A 1 352 ? -13.466 -12.336 -16.276 1.00 84.25 352 GLY A C 1
ATOM 2685 O O . GLY A 1 352 ? -13.288 -11.385 -17.040 1.00 84.25 352 GLY A O 1
ATOM 2686 N N . PRO A 1 353 ? -14.537 -12.394 -15.461 1.00 85.12 353 PRO A N 1
ATOM 2687 C CA . PRO A 1 353 ? -15.518 -11.316 -15.312 1.00 85.12 353 PRO A CA 1
ATOM 2688 C C . PRO A 1 353 ? -14.963 -10.149 -14.487 1.00 85.12 353 PRO A C 1
ATOM 2690 O O . PRO A 1 353 ? -13.981 -10.299 -13.772 1.00 85.12 353 PRO A O 1
ATOM 2693 N N . SER A 1 354 ? -15.625 -8.990 -14.524 1.00 89.12 354 SER A N 1
ATOM 2694 C CA . SER A 1 354 ? -15.145 -7.782 -13.841 1.00 89.12 354 SER A CA 1
ATOM 2695 C C . SER A 1 354 ? -14.891 -8.003 -12.332 1.00 89.12 354 SER A C 1
ATOM 2697 O O . SER A 1 354 ? -15.810 -8.389 -11.592 1.00 89.12 354 SER A O 1
ATOM 2699 N N . PRO A 1 355 ? -13.679 -7.698 -11.825 1.00 89.44 355 PRO A N 1
ATOM 2700 C CA . PRO A 1 355 ? -13.381 -7.812 -10.399 1.00 89.44 355 PRO A CA 1
ATOM 2701 C C . PRO A 1 355 ? -14.132 -6.750 -9.591 1.00 89.44 355 PRO A C 1
ATOM 2703 O O . PRO A 1 355 ? -14.503 -6.991 -8.446 1.00 89.44 355 PRO A O 1
ATOM 2706 N N . ILE A 1 356 ? -14.434 -5.597 -10.200 1.00 91.12 356 ILE A N 1
ATOM 2707 C CA . ILE A 1 356 ? -15.196 -4.513 -9.570 1.00 91.12 356 ILE A CA 1
ATOM 2708 C C . ILE A 1 356 ? -16.647 -4.943 -9.336 1.00 91.12 356 ILE A C 1
ATOM 2710 O O . ILE A 1 356 ? -17.199 -4.692 -8.266 1.00 91.12 356 ILE A O 1
ATOM 2714 N N . GLU A 1 357 ? -17.273 -5.610 -10.307 1.00 91.06 357 GLU A N 1
ATOM 2715 C CA . GLU A 1 357 ? -18.637 -6.133 -10.147 1.00 91.06 357 GLU A CA 1
ATOM 2716 C C . GLU A 1 357 ? -18.691 -7.219 -9.073 1.00 91.06 357 GLU A C 1
ATOM 2718 O O . GLU A 1 357 ? -19.575 -7.205 -8.216 1.00 91.06 357 GLU A O 1
ATOM 2723 N N . THR A 1 358 ? -17.693 -8.105 -9.058 1.00 90.06 358 THR A N 1
ATOM 2724 C CA . THR A 1 358 ? -17.574 -9.151 -8.037 1.00 90.06 358 THR A CA 1
ATOM 2725 C C . THR A 1 358 ? -17.367 -8.550 -6.642 1.00 90.06 358 THR A C 1
ATOM 2727 O O . THR A 1 358 ? -18.012 -8.970 -5.681 1.00 90.06 358 THR A O 1
ATOM 2730 N N . ALA A 1 359 ? -16.541 -7.507 -6.520 1.00 90.94 359 ALA A N 1
ATOM 2731 C CA . ALA A 1 359 ? -16.344 -6.780 -5.269 1.00 90.94 359 ALA A CA 1
ATOM 2732 C C . ALA A 1 359 ? -17.619 -6.052 -4.806 1.00 90.94 359 ALA A C 1
ATOM 2734 O O . ALA A 1 359 ? -17.936 -6.075 -3.618 1.00 90.94 359 ALA A O 1
ATOM 2735 N N . ARG A 1 360 ? -18.400 -5.459 -5.724 1.00 90.50 360 ARG A N 1
ATOM 2736 C CA . ARG A 1 360 ? -19.714 -4.866 -5.401 1.00 90.50 360 ARG A CA 1
ATOM 2737 C C . ARG A 1 360 ? -20.689 -5.913 -4.879 1.00 90.50 360 ARG A C 1
ATOM 2739 O O . ARG A 1 360 ? -21.405 -5.650 -3.916 1.00 90.50 360 ARG A O 1
ATOM 2746 N N . LEU A 1 361 ? -20.697 -7.100 -5.482 1.00 89.06 361 LEU A N 1
ATOM 2747 C CA . LEU A 1 361 ? -21.525 -8.210 -5.030 1.00 89.06 361 LEU A CA 1
ATOM 2748 C C . LEU A 1 361 ? -21.138 -8.651 -3.608 1.00 89.06 361 LEU A C 1
ATOM 2750 O O . LEU A 1 361 ? -22.018 -8.793 -2.760 1.00 89.06 361 LEU A O 1
ATOM 2754 N N . LEU A 1 362 ? -19.842 -8.793 -3.318 1.00 88.94 362 LEU A N 1
ATOM 2755 C CA . LEU A 1 362 ? -19.341 -9.060 -1.963 1.00 88.94 362 LEU A CA 1
ATOM 2756 C C . LEU A 1 362 ? -19.751 -7.957 -0.973 1.00 88.94 362 LEU A C 1
ATOM 2758 O O . LEU A 1 362 ? -20.291 -8.256 0.092 1.00 88.94 362 LEU A O 1
ATOM 2762 N N . GLY A 1 363 ? -19.597 -6.689 -1.359 1.00 87.06 363 GLY A N 1
ATOM 2763 C CA . GLY A 1 363 ? -20.003 -5.541 -0.549 1.00 87.06 363 GLY A CA 1
ATOM 2764 C C . GLY A 1 363 ? -21.506 -5.509 -0.252 1.00 87.06 363 GLY A C 1
ATOM 2765 O O . GLY A 1 363 ? -21.896 -5.233 0.879 1.00 87.06 363 GLY A O 1
ATOM 2766 N N . SER A 1 364 ? -22.359 -5.883 -1.215 1.00 86.31 364 SER A N 1
ATOM 2767 C CA . SER A 1 364 ? -23.816 -6.004 -1.006 1.00 86.31 364 SER A CA 1
ATOM 2768 C C . SER A 1 364 ? -24.193 -7.090 0.012 1.00 86.31 364 SER A C 1
ATOM 2770 O O . SER A 1 364 ? -25.249 -7.024 0.636 1.00 86.31 364 SER A O 1
ATOM 2772 N N . ARG A 1 365 ? -23.299 -8.066 0.217 1.00 85.75 365 ARG A N 1
ATOM 2773 C CA . ARG A 1 365 ? -23.396 -9.117 1.240 1.00 85.75 365 ARG A CA 1
ATOM 2774 C C . ARG A 1 365 ? -22.673 -8.745 2.540 1.00 85.75 365 ARG A C 1
ATOM 2776 O O . ARG A 1 365 ? -22.546 -9.589 3.421 1.00 85.75 365 ARG A O 1
ATOM 2783 N N . GLY A 1 366 ? -22.189 -7.507 2.651 1.00 83.88 366 GLY A N 1
ATOM 2784 C CA . GLY A 1 366 ? -21.456 -6.988 3.803 1.00 83.88 366 GLY A CA 1
ATOM 2785 C C . GLY A 1 366 ? -20.050 -7.569 3.983 1.00 83.88 366 GLY A C 1
ATOM 2786 O O . GLY A 1 366 ? -19.506 -7.478 5.079 1.00 83.88 366 GLY A O 1
ATOM 2787 N N . VAL A 1 367 ? -19.455 -8.149 2.934 1.00 89.44 367 VAL A N 1
ATOM 2788 C CA . VAL A 1 367 ? -18.064 -8.625 2.943 1.00 89.44 367 VAL A CA 1
ATOM 2789 C C . VAL A 1 367 ? -17.149 -7.500 2.438 1.00 89.44 367 VAL A C 1
ATOM 2791 O O . VAL A 1 367 ? -17.179 -7.192 1.242 1.00 89.44 367 VAL A O 1
ATOM 2794 N N . PRO A 1 368 ? -16.334 -6.862 3.299 1.00 91.25 368 PRO A N 1
ATOM 2795 C CA . PRO A 1 368 ? -15.396 -5.835 2.869 1.00 91.25 368 PRO A CA 1
ATOM 2796 C C . PRO A 1 368 ? -14.267 -6.425 2.016 1.00 91.25 368 PRO A C 1
ATOM 2798 O O . PRO A 1 368 ? -13.734 -7.500 2.307 1.00 91.25 368 PRO A O 1
ATOM 2801 N N . VAL A 1 369 ? -13.876 -5.674 0.985 1.00 91.94 369 VAL A N 1
ATOM 2802 C CA . VAL A 1 369 ? -12.739 -5.979 0.112 1.00 91.94 369 VAL A CA 1
ATOM 2803 C C . VAL A 1 369 ? -11.700 -4.872 0.267 1.00 91.94 369 VAL A C 1
ATOM 2805 O O . VAL A 1 369 ? -11.965 -3.714 -0.052 1.00 91.94 369 VAL A O 1
ATOM 2808 N N . PHE A 1 370 ? -10.514 -5.228 0.751 1.00 93.44 370 PHE A N 1
ATOM 2809 C CA . PHE A 1 370 ? -9.378 -4.327 0.924 1.00 93.44 370 PHE A CA 1
ATOM 2810 C C . PHE A 1 370 ? -8.371 -4.558 -0.203 1.00 93.44 370 PHE A C 1
ATOM 2812 O O . PHE A 1 370 ? -7.731 -5.605 -0.254 1.00 93.44 370 PHE A O 1
ATOM 2819 N N . ALA A 1 371 ? -8.219 -3.593 -1.108 1.00 92.00 371 ALA A N 1
ATOM 2820 C CA . ALA A 1 371 ? -7.260 -3.684 -2.206 1.00 92.00 371 ALA A CA 1
ATOM 2821 C C . ALA A 1 371 ? -5.922 -3.025 -1.834 1.00 92.00 371 ALA A C 1
ATOM 2823 O O . ALA A 1 371 ? -5.882 -1.876 -1.395 1.00 92.00 371 ALA A O 1
ATOM 2824 N N . ILE A 1 372 ? -4.826 -3.751 -2.044 1.00 91.38 372 ILE A N 1
ATOM 2825 C CA . ILE A 1 372 ? -3.445 -3.310 -1.860 1.00 91.38 372 ILE A CA 1
ATOM 2826 C C . ILE A 1 372 ? -2.756 -3.367 -3.227 1.00 91.38 372 ILE A C 1
ATOM 2828 O O . ILE A 1 372 ? -2.503 -4.443 -3.768 1.00 91.38 372 ILE A O 1
ATOM 2832 N N . GLY A 1 373 ? -2.449 -2.193 -3.781 1.00 88.81 373 GLY A N 1
ATOM 2833 C CA . GLY A 1 373 ? -1.738 -2.073 -5.053 1.00 88.81 373 GLY A CA 1
ATOM 2834 C C . GLY A 1 373 ? -0.251 -2.409 -4.914 1.00 88.81 373 GLY A C 1
ATOM 2835 O O . GLY A 1 373 ? 0.450 -1.773 -4.124 1.00 88.81 373 GLY A O 1
ATOM 2836 N N . VAL A 1 374 ? 0.240 -3.366 -5.702 1.00 86.06 374 VAL A N 1
ATOM 2837 C CA . VAL A 1 374 ? 1.654 -3.765 -5.758 1.00 86.06 374 VAL A CA 1
ATOM 2838 C C . VAL A 1 374 ? 2.236 -3.389 -7.117 1.00 86.06 374 VAL A C 1
ATOM 2840 O O . VAL A 1 374 ? 1.837 -3.923 -8.142 1.00 86.06 374 VAL A O 1
ATOM 2843 N N . GLY A 1 375 ? 3.204 -2.475 -7.132 1.00 82.38 375 GLY A N 1
ATOM 2844 C CA . GLY A 1 375 ? 3.878 -2.051 -8.359 1.00 82.38 375 GLY A CA 1
ATOM 2845 C C . GLY A 1 375 ? 4.287 -0.579 -8.353 1.00 82.38 375 GLY A C 1
ATOM 2846 O O . GLY A 1 375 ? 4.080 0.155 -7.373 1.00 82.38 375 GLY A O 1
ATOM 2847 N N . GLY A 1 376 ? 4.892 -0.154 -9.462 1.00 76.19 376 GLY A N 1
ATOM 2848 C CA . GLY A 1 376 ? 5.204 1.247 -9.741 1.00 76.19 376 GLY A CA 1
ATOM 2849 C C . GLY A 1 376 ? 3.971 2.070 -10.135 1.00 76.19 376 GLY A C 1
ATOM 2850 O O . GLY A 1 376 ? 3.030 1.555 -10.725 1.00 76.19 376 GLY A O 1
ATOM 2851 N N . GLU A 1 377 ? 3.986 3.372 -9.829 1.00 69.38 377 GLU A N 1
ATOM 2852 C CA . GLU A 1 377 ? 2.954 4.329 -10.287 1.00 69.38 377 GLU A CA 1
ATOM 2853 C C . GLU A 1 377 ? 3.028 4.592 -11.791 1.00 69.38 377 GLU A C 1
ATOM 2855 O O . GLU A 1 377 ? 2.037 4.946 -12.425 1.00 69.38 377 GLU A O 1
ATOM 2860 N N . ARG A 1 378 ? 4.228 4.439 -12.353 1.00 68.38 378 ARG A N 1
ATOM 2861 C CA . ARG A 1 378 ? 4.470 4.534 -13.784 1.00 68.38 378 ARG A CA 1
ATOM 2862 C C . ARG A 1 378 ? 4.588 3.123 -14.348 1.00 68.38 378 ARG A C 1
ATOM 2864 O O . ARG A 1 378 ? 5.221 2.285 -13.696 1.00 68.38 378 ARG A O 1
ATOM 2871 N N . PRO A 1 379 ? 4.010 2.862 -15.531 1.00 64.75 379 PRO A N 1
ATOM 2872 C CA . PRO A 1 379 ? 4.253 1.607 -16.216 1.00 64.75 379 PRO A CA 1
ATOM 2873 C C . PRO A 1 379 ? 5.767 1.409 -16.399 1.00 64.75 379 PRO A C 1
ATOM 2875 O O . PRO A 1 379 ? 6.490 2.392 -16.600 1.00 64.75 379 PRO A O 1
ATOM 2878 N N . PRO A 1 380 ? 6.263 0.165 -16.275 1.00 68.25 380 PRO A N 1
ATOM 2879 C CA . PRO A 1 380 ? 7.658 -0.127 -16.563 1.00 68.25 380 PRO A CA 1
ATOM 2880 C C . PRO A 1 380 ? 7.961 0.218 -18.023 1.00 68.25 380 PRO A C 1
ATOM 2882 O O . PRO A 1 380 ? 7.066 0.179 -18.872 1.00 68.25 380 PRO A O 1
ATOM 2885 N N . ARG A 1 381 ? 9.226 0.532 -18.314 1.00 74.38 381 ARG A N 1
ATOM 2886 C CA . ARG A 1 381 ? 9.692 0.671 -19.696 1.00 74.38 381 ARG A CA 1
ATOM 2887 C C . ARG A 1 381 ? 9.484 -0.658 -20.410 1.00 74.38 381 ARG A C 1
ATOM 2889 O O . ARG A 1 381 ? 10.119 -1.649 -20.058 1.00 74.38 381 ARG A O 1
ATOM 2896 N N . ASP A 1 382 ? 8.583 -0.667 -21.378 1.00 75.31 382 ASP A N 1
ATOM 2897 C CA . ASP A 1 382 ? 8.147 -1.874 -22.070 1.00 75.31 382 ASP A CA 1
ATOM 2898 C C . ASP A 1 382 ? 7.966 -1.578 -23.559 1.00 75.31 382 ASP A C 1
ATOM 2900 O O . ASP A 1 382 ? 7.516 -0.497 -23.942 1.00 75.31 382 ASP A O 1
ATOM 2904 N N . LEU A 1 383 ? 8.326 -2.544 -24.396 1.00 79.94 383 LEU A N 1
ATOM 2905 C CA . LEU A 1 383 ? 8.136 -2.492 -25.837 1.00 79.94 383 LEU A CA 1
ATOM 2906 C C . LEU A 1 383 ? 7.569 -3.837 -26.283 1.00 79.94 383 LEU A C 1
ATOM 2908 O O . LEU A 1 383 ? 8.261 -4.854 -26.259 1.00 79.94 383 LEU A O 1
ATOM 2912 N N . ALA A 1 384 ? 6.317 -3.830 -26.729 1.00 80.62 384 ALA A N 1
ATOM 2913 C CA . ALA A 1 384 ? 5.614 -5.044 -27.120 1.00 80.62 384 ALA A CA 1
ATOM 2914 C C . ALA A 1 384 ? 5.178 -4.995 -28.587 1.00 80.62 384 ALA A C 1
ATOM 2916 O O . ALA A 1 384 ? 4.581 -4.019 -29.048 1.00 80.62 384 ALA A O 1
ATOM 2917 N N . ALA A 1 385 ? 5.411 -6.089 -29.314 1.00 80.56 385 ALA A N 1
ATOM 2918 C CA . ALA A 1 385 ? 4.765 -6.328 -30.599 1.00 80.56 385 ALA A CA 1
ATOM 2919 C C . ALA A 1 385 ? 3.341 -6.840 -30.347 1.00 80.56 385 ALA A C 1
ATOM 2921 O O . ALA A 1 385 ? 3.146 -7.967 -29.905 1.00 80.56 385 ALA A O 1
ATOM 2922 N N . VAL A 1 386 ? 2.344 -5.992 -30.602 1.00 82.81 386 VAL A N 1
ATOM 2923 C CA . VAL A 1 386 ? 0.927 -6.289 -30.337 1.00 82.81 386 VAL A CA 1
ATOM 2924 C C . VAL A 1 386 ? 0.351 -7.188 -31.417 1.00 82.81 386 VAL A C 1
ATOM 2926 O O . VAL A 1 386 ? -0.380 -8.130 -31.130 1.00 82.81 386 VAL A O 1
ATOM 2929 N N . SER A 1 387 ? 0.644 -6.882 -32.679 1.00 78.50 387 SER A N 1
ATOM 2930 C CA . SER A 1 387 ? 0.202 -7.713 -33.793 1.00 78.50 387 SER A CA 1
ATOM 2931 C C . SER A 1 387 ? 1.099 -7.531 -35.003 1.00 78.50 387 SER A C 1
ATOM 2933 O O . SER A 1 387 ? 1.633 -6.449 -35.248 1.00 78.50 387 SER A O 1
ATOM 2935 N N . VAL A 1 388 ? 1.230 -8.610 -35.764 1.00 81.69 388 VAL A N 1
ATOM 2936 C CA . VAL A 1 388 ? 1.883 -8.635 -37.067 1.00 81.69 388 VAL A CA 1
ATOM 2937 C C . VAL A 1 388 ? 0.841 -9.146 -38.051 1.00 81.69 388 VAL A C 1
ATOM 2939 O O . VAL A 1 388 ? 0.538 -10.337 -38.076 1.00 81.69 388 VAL A O 1
ATOM 2942 N N . LYS A 1 389 ? 0.233 -8.246 -38.822 1.00 82.25 389 LYS A N 1
ATOM 2943 C CA . LYS A 1 389 ? -0.714 -8.618 -39.875 1.00 82.25 389 LYS A CA 1
ATOM 2944 C C . LYS A 1 389 ? 0.045 -8.748 -41.179 1.00 82.25 389 LYS A C 1
ATOM 2946 O O . LYS A 1 389 ? 0.589 -7.772 -41.691 1.00 82.25 389 LYS A O 1
ATOM 2951 N N . VAL A 1 390 ? 0.068 -9.954 -41.720 1.00 82.31 390 VAL A N 1
ATOM 2952 C CA . VAL A 1 390 ? 0.691 -10.271 -43.007 1.00 82.31 390 VAL A CA 1
ATOM 2953 C C . VAL A 1 390 ? -0.257 -11.193 -43.768 1.00 82.31 390 VAL A C 1
ATOM 2955 O O . VAL A 1 390 ? -0.924 -12.013 -43.133 1.00 82.31 390 VAL A O 1
ATOM 2958 N N . PRO A 1 391 ? -0.352 -11.083 -45.103 1.00 77.44 391 PRO A N 1
ATOM 2959 C CA . PRO A 1 391 ? -1.121 -12.029 -45.896 1.00 77.44 391 PRO A CA 1
ATOM 2960 C C . PRO A 1 391 ? -0.585 -13.456 -45.694 1.00 77.44 391 PRO A C 1
ATOM 2962 O O . PRO A 1 391 ? 0.634 -13.641 -45.690 1.00 77.44 391 PRO A O 1
ATOM 2965 N N . PRO A 1 392 ? -1.458 -14.473 -45.563 1.00 71.94 392 PRO A N 1
ATOM 2966 C CA . PRO A 1 392 ? -1.033 -15.859 -45.349 1.00 71.94 392 PRO A CA 1
ATOM 2967 C C . PRO A 1 392 ? -0.335 -16.468 -46.574 1.00 71.94 392 PRO A C 1
ATOM 2969 O O . PRO A 1 392 ? 0.396 -17.444 -46.445 1.00 71.94 392 PRO A O 1
ATOM 2972 N N . SER A 1 393 ? -0.545 -15.899 -47.764 1.00 73.94 393 SER A N 1
ATOM 2973 C CA . SER A 1 393 ? 0.166 -16.268 -48.987 1.00 73.94 393 SER A CA 1
ATOM 2974 C C . SER A 1 393 ? 0.363 -15.045 -49.880 1.00 73.94 393 SER A C 1
ATOM 2976 O O . SER A 1 393 ? -0.456 -14.125 -49.885 1.00 73.94 393 SER A O 1
ATOM 2978 N N . VAL A 1 394 ? 1.470 -15.037 -50.619 1.00 72.19 394 VAL A N 1
ATOM 2979 C CA . VAL A 1 394 ? 1.789 -14.049 -51.655 1.00 72.19 394 VAL A CA 1
ATOM 2980 C C . VAL A 1 394 ? 2.388 -14.774 -52.856 1.00 72.19 394 VAL A C 1
ATOM 2982 O O . VAL A 1 394 ? 3.083 -15.778 -52.691 1.00 72.19 394 VAL A O 1
ATOM 2985 N N . PHE A 1 395 ? 2.113 -14.295 -54.071 1.00 71.69 395 PHE A N 1
ATOM 2986 C CA . PHE A 1 395 ? 2.709 -14.862 -55.279 1.00 71.69 395 PHE A CA 1
ATOM 2987 C C . PHE A 1 395 ? 4.217 -14.584 -55.319 1.00 71.69 395 PHE A C 1
ATOM 2989 O O . PHE A 1 395 ? 4.675 -13.544 -54.851 1.00 71.69 395 PHE A O 1
ATOM 2996 N N . LEU A 1 396 ? 4.991 -15.486 -55.937 1.00 65.00 396 LEU A N 1
ATOM 2997 C CA . LEU A 1 396 ? 6.466 -15.452 -55.989 1.00 65.00 396 LEU A CA 1
ATOM 2998 C C . LEU A 1 396 ? 7.057 -14.121 -56.515 1.00 65.00 396 LEU A C 1
ATOM 3000 O O . LEU A 1 396 ? 8.237 -13.852 -56.315 1.00 65.00 396 LEU A O 1
ATOM 3004 N N . LYS A 1 397 ? 6.255 -13.295 -57.198 1.00 75.19 397 LYS A N 1
ATOM 3005 C CA . LYS A 1 397 ? 6.666 -12.017 -57.801 1.00 75.19 397 LYS A CA 1
ATOM 3006 C C . LYS A 1 397 ? 6.067 -10.771 -57.132 1.00 75.19 397 LYS A C 1
ATOM 3008 O O . LYS A 1 397 ? 6.406 -9.666 -57.550 1.00 75.19 397 LYS A O 1
ATOM 3013 N N . ASP A 1 398 ? 5.221 -10.922 -56.113 1.00 75.25 398 ASP A N 1
ATOM 3014 C CA . ASP A 1 398 ? 4.546 -9.792 -55.466 1.00 75.25 398 ASP A CA 1
ATOM 3015 C C . ASP A 1 398 ? 5.318 -9.229 -54.271 1.00 75.25 398 ASP A C 1
ATOM 3017 O O . ASP A 1 398 ? 6.047 -9.922 -53.557 1.00 75.25 398 ASP A O 1
ATOM 3021 N N . ARG A 1 399 ? 5.125 -7.930 -54.025 1.00 70.38 399 ARG A N 1
ATOM 3022 C CA . ARG A 1 399 ? 5.640 -7.257 -52.830 1.00 70.38 399 ARG A CA 1
ATOM 3023 C C . ARG A 1 399 ? 4.748 -7.571 -51.630 1.00 70.38 399 ARG A C 1
ATOM 3025 O O . ARG A 1 399 ? 3.569 -7.227 -51.616 1.00 70.38 399 ARG A O 1
ATOM 3032 N N . LEU A 1 400 ? 5.339 -8.161 -50.595 1.00 73.31 400 LEU A N 1
ATOM 3033 C CA . LEU A 1 400 ? 4.688 -8.390 -49.307 1.00 73.31 400 LEU A CA 1
ATOM 3034 C C . LEU A 1 400 ? 4.410 -7.044 -48.615 1.00 73.31 400 LEU A C 1
ATOM 3036 O O . LEU A 1 400 ? 5.330 -6.259 -48.380 1.00 73.31 400 LEU A O 1
ATOM 3040 N N . ARG A 1 401 ? 3.150 -6.786 -48.251 1.00 78.50 401 ARG A N 1
ATOM 3041 C CA . ARG A 1 401 ? 2.767 -5.667 -47.381 1.00 78.50 401 ARG A CA 1
ATOM 3042 C C . ARG A 1 401 ? 2.255 -6.226 -46.062 1.00 78.50 401 ARG A C 1
ATOM 3044 O O . ARG A 1 401 ? 1.339 -7.040 -46.062 1.00 78.50 401 ARG A O 1
ATOM 3051 N N . GLY A 1 402 ? 2.846 -5.780 -44.961 1.00 80.81 402 GLY A N 1
ATOM 3052 C CA . GLY A 1 402 ? 2.423 -6.138 -43.613 1.00 80.81 402 GLY A CA 1
ATOM 3053 C C . GLY A 1 402 ? 2.238 -4.909 -42.733 1.00 80.81 402 GLY A C 1
ATOM 3054 O O . GLY A 1 402 ? 2.717 -3.821 -43.055 1.00 80.81 402 GLY A O 1
ATOM 3055 N N . GLU A 1 403 ? 1.541 -5.101 -41.622 1.00 85.06 403 GLU A N 1
ATOM 3056 C CA . GLU A 1 403 ? 1.353 -4.115 -40.564 1.00 85.06 403 GLU A CA 1
ATOM 3057 C C . GLU A 1 403 ? 1.939 -4.688 -39.269 1.00 85.06 403 GLU A C 1
ATOM 3059 O O . GLU A 1 403 ? 1.542 -5.765 -38.828 1.00 85.06 403 GLU A O 1
ATOM 3064 N N . LEU A 1 404 ? 2.896 -3.977 -38.675 1.00 84.75 404 LEU A N 1
ATOM 3065 C CA . LEU A 1 404 ? 3.425 -4.265 -37.345 1.00 84.75 404 LEU A CA 1
ATOM 3066 C C . LEU A 1 404 ? 2.877 -3.203 -36.393 1.00 84.75 404 LEU A C 1
ATOM 3068 O O . LEU A 1 404 ? 3.211 -2.026 -36.522 1.00 84.75 404 LEU A O 1
ATOM 3072 N N . VAL A 1 405 ? 2.046 -3.623 -35.444 1.00 85.81 405 VAL A N 1
ATOM 3073 C CA . VAL A 1 405 ? 1.534 -2.756 -34.381 1.00 85.81 405 VAL A CA 1
ATOM 3074 C C . VAL A 1 405 ? 2.423 -2.935 -33.160 1.00 85.81 405 VAL A C 1
ATOM 3076 O O . VAL A 1 405 ? 2.506 -4.031 -32.603 1.00 85.81 405 VAL A O 1
ATOM 3079 N N . LEU A 1 406 ? 3.081 -1.855 -32.752 1.00 86.12 406 LEU A N 1
ATOM 3080 C CA . LEU A 1 406 ? 3.918 -1.800 -31.559 1.00 86.12 406 LEU A CA 1
ATOM 3081 C C . LEU A 1 406 ? 3.191 -1.033 -30.460 1.00 86.12 406 LEU A C 1
ATOM 3083 O O . LEU A 1 406 ? 2.488 -0.059 -30.729 1.00 86.12 406 LEU A O 1
ATOM 3087 N N . ARG A 1 407 ? 3.387 -1.463 -29.218 1.00 82.69 407 ARG A N 1
ATOM 3088 C CA . ARG A 1 407 ? 3.044 -0.692 -28.031 1.00 82.69 407 ARG A CA 1
ATOM 3089 C C . ARG A 1 407 ? 4.340 -0.279 -27.364 1.00 82.69 407 ARG A C 1
ATOM 3091 O O . ARG A 1 407 ? 5.093 -1.139 -26.916 1.00 82.69 407 ARG A O 1
ATOM 3098 N N . ASP A 1 408 ? 4.571 1.022 -27.343 1.00 83.19 408 ASP A N 1
ATOM 3099 C CA . ASP A 1 408 ? 5.797 1.627 -26.850 1.00 83.19 408 ASP A CA 1
ATOM 3100 C C . ASP A 1 408 ? 5.532 2.373 -25.538 1.00 83.19 408 ASP A C 1
ATOM 3102 O O . ASP A 1 408 ? 4.670 3.248 -25.477 1.00 83.19 408 ASP A O 1
ATOM 3106 N N . HIS A 1 409 ? 6.248 1.976 -24.488 1.00 78.75 409 HIS A N 1
ATOM 3107 C CA . HIS A 1 409 ? 6.318 2.652 -23.190 1.00 78.75 409 HIS A CA 1
ATOM 3108 C C . HIS A 1 409 ? 7.769 3.008 -22.832 1.00 78.75 409 HIS A C 1
ATOM 3110 O O . HIS A 1 409 ? 8.101 3.172 -21.655 1.00 78.75 409 HIS A O 1
ATOM 3116 N N . LEU A 1 410 ? 8.664 3.079 -23.820 1.00 80.88 410 LEU A N 1
ATOM 3117 C CA . LEU A 1 410 ? 10.021 3.577 -23.630 1.00 80.88 410 LEU A CA 1
ATOM 3118 C C . LEU A 1 410 ? 10.016 5.114 -23.486 1.00 80.88 410 LEU A C 1
ATOM 3120 O O . LEU A 1 410 ? 9.062 5.789 -23.872 1.00 80.88 410 LEU A O 1
ATOM 3124 N N . PRO A 1 411 ? 11.069 5.708 -22.898 1.00 78.19 411 PRO A N 1
ATOM 3125 C CA . PRO A 1 411 ? 11.277 7.147 -22.959 1.00 78.19 411 PRO A CA 1
ATOM 3126 C C . PRO A 1 411 ? 11.465 7.623 -24.404 1.00 78.19 411 PRO A C 1
ATOM 3128 O O . PRO A 1 411 ? 12.239 7.026 -25.161 1.00 78.19 411 PRO A O 1
ATOM 3131 N N . ALA A 1 412 ? 10.838 8.753 -24.734 1.00 81.62 412 ALA A N 1
ATOM 3132 C CA . ALA A 1 412 ? 10.958 9.388 -26.041 1.00 81.62 412 ALA A CA 1
ATOM 3133 C C . ALA A 1 412 ? 12.429 9.562 -26.458 1.00 81.62 412 ALA A C 1
ATOM 3135 O O . ALA A 1 412 ? 13.280 9.977 -25.665 1.00 81.62 412 ALA A O 1
ATOM 3136 N N . GLY A 1 413 ? 12.728 9.243 -27.717 1.00 83.06 413 GLY A N 1
ATOM 3137 C CA . GLY A 1 413 ? 14.079 9.336 -28.273 1.00 83.06 413 GLY A CA 1
ATOM 3138 C C . GLY A 1 413 ? 14.934 8.073 -28.121 1.00 83.06 413 GLY A C 1
ATOM 3139 O O . GLY A 1 413 ? 16.049 8.040 -28.643 1.00 83.06 413 GLY A O 1
ATOM 3140 N N . GLN A 1 414 ? 14.449 7.017 -27.459 1.00 85.50 414 GLN A N 1
ATOM 3141 C CA . GLN A 1 414 ? 15.199 5.766 -27.345 1.00 85.50 414 GLN A CA 1
ATOM 3142 C C . GLN A 1 414 ? 15.159 4.970 -28.659 1.00 85.50 414 GLN A C 1
ATOM 3144 O O . GLN A 1 414 ? 14.090 4.625 -29.159 1.00 85.50 414 GLN A O 1
ATOM 3149 N N . ALA A 1 415 ? 16.329 4.664 -29.222 1.00 87.69 415 ALA A N 1
ATOM 3150 C CA . ALA A 1 415 ? 16.437 3.877 -30.447 1.00 87.69 415 ALA A CA 1
ATOM 3151 C C . ALA A 1 415 ? 16.199 2.381 -30.177 1.00 87.69 415 ALA A C 1
ATOM 3153 O O . ALA A 1 415 ? 16.740 1.817 -29.224 1.00 87.69 415 ALA A O 1
ATOM 3154 N N . PHE A 1 416 ? 15.434 1.726 -31.048 1.00 88.94 416 PHE A N 1
ATOM 3155 C CA . PHE A 1 416 ? 15.211 0.283 -31.034 1.00 88.94 416 PHE A CA 1
ATOM 3156 C C . PHE A 1 416 ? 15.084 -0.267 -32.459 1.00 88.94 416 PHE A C 1
ATOM 3158 O O . PHE A 1 416 ? 14.857 0.467 -33.417 1.00 88.94 416 PHE A O 1
ATOM 3165 N N . THR A 1 417 ? 15.252 -1.580 -32.622 1.00 90.38 417 THR A N 1
ATOM 3166 C CA . THR A 1 417 ? 15.143 -2.236 -33.933 1.00 90.38 417 THR A CA 1
ATOM 3167 C C . THR A 1 417 ? 13.959 -3.186 -33.939 1.00 90.38 417 THR A C 1
ATOM 3169 O O . THR A 1 417 ? 13.875 -4.081 -33.101 1.00 90.38 417 THR A O 1
ATOM 3172 N N . ALA A 1 418 ? 13.053 -3.002 -34.895 1.00 89.19 418 ALA A N 1
ATOM 3173 C CA . ALA A 1 418 ? 11.939 -3.909 -35.124 1.00 89.19 418 ALA A CA 1
ATOM 3174 C C . ALA A 1 418 ? 12.270 -4.848 -36.288 1.00 89.19 418 ALA A C 1
ATOM 3176 O O . ALA A 1 418 ? 12.672 -4.394 -37.361 1.00 89.19 418 ALA A O 1
ATOM 3177 N N . ARG A 1 419 ? 12.088 -6.157 -36.078 1.00 88.56 419 ARG A N 1
ATOM 3178 C CA . ARG A 1 419 ? 12.397 -7.203 -37.058 1.00 88.56 419 ARG A CA 1
ATOM 3179 C C . ARG A 1 419 ? 11.219 -8.160 -37.216 1.00 88.56 419 ARG A C 1
ATOM 3181 O O . ARG A 1 419 ? 10.699 -8.665 -36.228 1.00 88.56 419 ARG A O 1
ATOM 3188 N N . VAL A 1 420 ? 10.840 -8.448 -38.459 1.00 84.44 420 VAL A N 1
ATOM 3189 C CA . VAL A 1 420 ? 9.861 -9.489 -38.803 1.00 84.44 420 VAL A CA 1
ATOM 3190 C C . VAL A 1 420 ? 10.607 -10.649 -39.450 1.00 84.44 420 VAL A C 1
ATOM 3192 O O . VAL A 1 420 ? 11.391 -10.448 -40.382 1.00 84.44 420 VAL A O 1
ATOM 3195 N N . GLN A 1 421 ? 10.375 -11.865 -38.955 1.00 85.75 421 GLN A N 1
ATOM 3196 C CA . GLN A 1 421 ? 11.007 -13.086 -39.451 1.00 85.75 421 GLN A CA 1
ATOM 3197 C C . GLN A 1 421 ? 9.955 -14.089 -39.937 1.00 85.75 421 GLN A C 1
ATOM 3199 O O . GLN A 1 421 ? 8.895 -14.222 -39.335 1.00 85.75 421 GLN A O 1
ATOM 3204 N N . SER A 1 422 ? 10.264 -14.805 -41.018 1.00 81.31 422 SER A N 1
ATOM 3205 C CA . SER A 1 422 ? 9.469 -15.920 -41.542 1.00 81.31 422 SER A CA 1
ATOM 3206 C C . SER A 1 422 ? 10.394 -17.096 -41.852 1.00 81.31 422 SER A C 1
ATOM 3208 O O . SER A 1 422 ? 11.405 -16.927 -42.535 1.00 81.31 422 SER A O 1
ATOM 3210 N N . GLY A 1 423 ? 10.102 -18.278 -41.296 1.00 82.38 423 GLY A N 1
ATOM 3211 C CA . GLY A 1 423 ? 10.936 -19.477 -41.471 1.00 82.38 423 GLY A CA 1
ATOM 3212 C C . GLY A 1 423 ? 12.400 -19.286 -41.046 1.00 82.38 423 GLY A C 1
ATOM 3213 O O . GLY A 1 423 ? 13.303 -19.786 -41.710 1.00 82.38 423 GLY A O 1
ATOM 3214 N N . GLY A 1 424 ? 12.650 -18.485 -40.002 1.00 83.56 424 GLY A N 1
ATOM 3215 C CA . GLY A 1 424 ? 14.000 -18.157 -39.521 1.00 83.56 424 GLY A CA 1
ATOM 3216 C C . GLY A 1 424 ? 14.762 -17.120 -40.358 1.00 83.56 424 GLY A C 1
ATOM 3217 O O . GLY A 1 424 ? 15.875 -16.748 -39.996 1.00 83.56 424 GLY A O 1
ATOM 3218 N N . ARG A 1 425 ? 14.181 -16.609 -41.453 1.00 82.12 425 ARG A N 1
ATOM 3219 C CA . ARG A 1 425 ? 14.766 -15.531 -42.265 1.00 82.12 425 ARG A CA 1
ATOM 3220 C C . ARG A 1 425 ? 14.115 -14.193 -41.943 1.00 82.12 425 ARG A C 1
ATOM 3222 O O . ARG A 1 425 ? 12.893 -14.089 -41.880 1.00 82.12 425 ARG A O 1
ATOM 3229 N N . THR A 1 426 ? 14.929 -13.156 -41.782 1.00 85.38 426 THR A N 1
ATOM 3230 C CA . THR A 1 426 ? 14.454 -11.775 -41.650 1.00 85.38 426 THR A CA 1
ATOM 3231 C C . THR A 1 426 ? 13.849 -11.302 -42.966 1.00 85.38 426 THR A C 1
ATOM 3233 O O . THR A 1 426 ? 14.543 -11.242 -43.976 1.00 85.38 426 THR A O 1
ATOM 3236 N N . VAL A 1 427 ? 12.558 -10.970 -42.952 1.00 85.62 427 VAL A N 1
ATOM 3237 C CA . VAL A 1 427 ? 11.830 -10.455 -44.126 1.00 85.62 427 VAL A CA 1
ATOM 3238 C C . VAL A 1 427 ? 11.699 -8.934 -44.107 1.00 85.62 427 VAL A C 1
ATOM 3240 O O . VAL A 1 427 ? 11.490 -8.320 -45.149 1.00 85.62 427 VAL A O 1
ATOM 3243 N N . TRP A 1 428 ? 11.831 -8.318 -42.931 1.00 86.00 428 TRP A N 1
ATOM 3244 C CA . TRP A 1 428 ? 11.813 -6.870 -42.759 1.00 86.00 428 TRP A CA 1
ATOM 3245 C C . TRP A 1 428 ? 12.551 -6.480 -41.479 1.00 86.00 428 TRP A C 1
ATOM 3247 O O . TRP A 1 428 ? 12.424 -7.155 -40.456 1.00 86.00 428 TRP A O 1
ATOM 3257 N N . GLU A 1 429 ? 13.297 -5.383 -41.531 1.00 90.12 429 GLU A N 1
ATOM 3258 C CA . GLU A 1 429 ? 14.006 -4.808 -40.391 1.00 90.12 429 GLU A CA 1
ATOM 3259 C C . GLU A 1 429 ? 14.015 -3.287 -40.518 1.00 90.12 429 GLU A C 1
ATOM 3261 O O . GLU A 1 429 ? 14.229 -2.751 -41.609 1.00 90.12 429 GLU A O 1
ATOM 3266 N N . LYS A 1 430 ? 13.753 -2.583 -39.416 1.00 90.81 430 LYS A N 1
ATOM 3267 C CA . LYS A 1 430 ? 13.787 -1.122 -39.383 1.00 90.81 430 LYS A CA 1
ATOM 3268 C C . LYS A 1 430 ? 14.232 -0.616 -38.019 1.00 90.81 430 LYS A C 1
ATOM 3270 O O . LYS A 1 430 ? 13.705 -1.040 -36.990 1.00 90.81 430 LYS A O 1
ATOM 3275 N N . ALA A 1 431 ? 15.163 0.332 -38.039 1.00 91.12 431 ALA A N 1
ATOM 3276 C CA . ALA A 1 431 ? 15.491 1.143 -36.878 1.00 91.12 431 ALA A CA 1
ATOM 3277 C C . ALA A 1 431 ? 14.368 2.160 -36.643 1.00 91.12 431 ALA A C 1
ATOM 3279 O O . ALA A 1 431 ? 13.972 2.894 -37.553 1.00 91.12 431 ALA A O 1
ATOM 3280 N N . LEU A 1 432 ? 13.834 2.159 -35.430 1.00 90.06 432 LEU A N 1
ATOM 3281 C CA . LEU A 1 432 ? 12.771 3.035 -34.971 1.00 90.06 432 LEU A CA 1
ATOM 3282 C C . LEU A 1 432 ? 13.240 3.773 -33.719 1.00 90.06 432 LEU A C 1
ATOM 3284 O O . LEU A 1 432 ? 14.171 3.350 -33.032 1.00 90.06 432 LEU A O 1
ATOM 3288 N N . THR A 1 433 ? 12.574 4.880 -33.435 1.00 89.50 433 THR A N 1
ATOM 3289 C CA . THR A 1 433 ? 12.817 5.678 -32.239 1.00 89.50 433 THR A CA 1
ATOM 3290 C C . THR A 1 433 ? 11.519 5.764 -31.469 1.00 89.50 433 THR A C 1
ATOM 3292 O O . THR A 1 433 ? 10.461 5.945 -32.075 1.00 89.50 433 THR A O 1
ATOM 3295 N N . SER A 1 434 ? 11.618 5.616 -30.153 1.00 84.75 434 SER A N 1
ATOM 3296 C CA . SER A 1 434 ? 10.483 5.756 -29.259 1.00 84.75 434 SER A CA 1
ATOM 3297 C C . SER A 1 434 ? 9.883 7.153 -29.361 1.00 84.75 434 SER A C 1
ATOM 3299 O O . SER A 1 434 ? 10.626 8.142 -29.412 1.00 84.75 434 SER A O 1
ATOM 3301 N N . SER A 1 435 ? 8.556 7.197 -29.480 1.00 74.00 435 SER A N 1
ATOM 3302 C CA . SER A 1 435 ? 7.775 8.405 -29.775 1.00 74.00 435 SER A CA 1
ATOM 3303 C C . SER A 1 435 ? 7.476 9.259 -28.558 1.00 74.00 435 SER A C 1
ATOM 3305 O O . SER A 1 435 ? 7.093 8.667 -27.525 1.00 74.00 435 SER A O 1
#

Sequence (435 aa):
MRLFFAGPSGLWGPLALAIAAAGLVWWMYRRETAARGGVAAHLLPALRALATFLLVFLLAEPVLHRREVVGDLSKLLVVVDASGSSDVTDRDAGADRKLLSAVRLGWIAPDAFPRDLIAPADRLDAVRRTDVDGGRAAEAMAGGVEGLREVSRTLDGFSPELRKRIGDRDGARFRREVLERAERVQQRAAGGKEDRKAVRNEWAETVERAGEWERALRGAFRDQVGQLAQIENSPVRAALERFDATTRWQRMQALLLDGGADGLLGRLAKRHEVTVVAARDREPVTLWNGSAARPGEVPMKFELAPDAPATDLAGPLRDFSGGDGVPEEGARNAAAAKRAVVLLTDGRQNAGPSPIETARLLGSRGVPVFAIGVGGERPPRDLAAVSVKVPPSVFLKDRLRGELVLRDHLPAGQAFTARVQSGGRTVWEKALTSS

Radius of gyration: 35.79 Å; chains: 1; bounding box: 70×80×130 Å

Secondary structure (DSSP, 8-state):
---EESSTTTTHHHHHHHHHHHHHHHHHHHHHHGGG-STHHHHHHHHHHHHHHHHHHHHT-EE--------PPEEEEEEEE-BGGGG---TTS-HHHHHHHHHHTTSS-TTSS--TTHHHHHHHHHHHT---SSTTHHHHHHHHHHHHHHHHHHHHT--HHHHHHHTT--HHHHIIIIIHHHHHHHHHHHTS-S-HHHHHHHHHHHHHHHHHHHHHHHHHHHHHHHHHTTSTT-HHHHHHHHHHHS-HHHHHHHHHHTTGGGSHHHHHHTTEEEEEEEE-SS--EEEEETTTSPTT---SS-S--S-BSS--SHHHHHHHHHSS----TTTHHHHGGGEEEEEEE-S---SSS-HHHHHHHHHHTT--EEEEE-S-SSPP--EEEEEEE--S---TTSPP--EEEEEE-SPTT-EEEEEEEETTEEEEEEEEE--